Protein AF-A0A2T0USU5-F1 (afdb_monomer)

Sequence (367 aa):
MRTRARWLGRIVALGLLAVGLAATPIGTASAESNGGVRVMPLGDSITEGTATPGGYRIGLWQRLAGGGYTTDFVGSQFNGPGSLGDHDHEGHPGWRIDQIDANIVGWLNTYQPQTVLLHIGTNDILQNYDVAGAPNRLSALIDHITAAAPNAEVFVAQITPLGWAEGDAAVNSFNAAIPGIVQSKVNAGKHVHMVDMHSALTAADLDDGVHPTAAGYDKMAAVWYAALQSVPGSIGSADGTEIVGAQSGRCLEVAGAGTANGSGVQLWDCWGGANQQWTYTAGKQLKVYGNKCLDASGQGTSNGTAVVIWDCNGQANQQWNVNANGTITGVQSGLCLDASGWGTGNGTKVQLWACGSGQANQQWTRR

Organism: NCBI:txid1076443

Structure (mmCIF, N/CA/C/O backbone):
data_AF-A0A2T0USU5-F1
#
_entry.id   AF-A0A2T0USU5-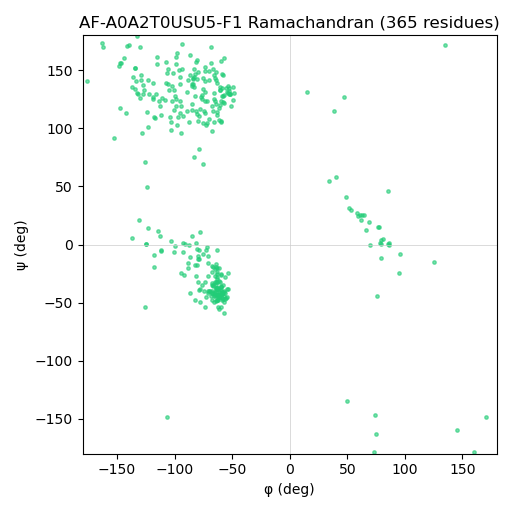F1
#
loop_
_atom_site.group_PDB
_atom_site.id
_atom_site.type_symbol
_atom_site.label_atom_id
_atom_site.label_alt_id
_atom_site.label_comp_id
_atom_site.label_asym_id
_atom_site.label_entity_id
_atom_site.label_seq_id
_atom_site.pdbx_PDB_ins_code
_atom_site.Cartn_x
_atom_site.Cartn_y
_atom_site.Cartn_z
_atom_site.occupancy
_atom_site.B_iso_or_equiv
_atom_site.auth_seq_id
_atom_site.auth_comp_id
_atom_site.auth_asym_id
_atom_site.auth_atom_id
_atom_site.pdbx_PDB_model_num
ATOM 1 N N . MET A 1 1 ? 93.736 -17.519 -2.485 1.00 35.59 1 MET A N 1
ATOM 2 C CA . MET A 1 1 ? 92.756 -16.751 -3.293 1.00 35.59 1 MET A CA 1
ATOM 3 C C . MET A 1 1 ? 91.535 -17.648 -3.506 1.00 35.59 1 MET A C 1
ATOM 5 O O . MET A 1 1 ? 91.736 -18.761 -3.955 1.00 35.59 1 MET A O 1
ATOM 9 N N . ARG A 1 2 ? 90.395 -17.376 -2.837 1.00 36.94 2 ARG A N 1
ATOM 10 C CA . ARG A 1 2 ? 89.088 -16.955 -3.432 1.00 36.94 2 ARG A CA 1
ATOM 11 C C . ARG A 1 2 ? 88.664 -17.826 -4.645 1.00 36.94 2 ARG A C 1
ATOM 13 O O . ARG A 1 2 ? 89.447 -17.916 -5.569 1.00 36.94 2 ARG A O 1
ATOM 20 N N . THR A 1 3 ? 87.486 -18.450 -4.791 1.00 37.62 3 THR A N 1
ATOM 21 C CA . THR A 1 3 ? 86.157 -18.350 -4.148 1.00 37.62 3 THR A CA 1
ATOM 22 C C . THR A 1 3 ? 85.219 -19.446 -4.713 1.00 37.62 3 THR A C 1
ATOM 24 O O . THR A 1 3 ? 85.224 -19.683 -5.912 1.00 37.62 3 THR A O 1
ATOM 27 N N . ARG A 1 4 ? 84.398 -20.039 -3.831 1.00 38.84 4 ARG A N 1
ATOM 28 C CA . ARG A 1 4 ? 82.958 -20.414 -3.914 1.00 38.84 4 ARG A CA 1
ATOM 29 C C . ARG A 1 4 ? 82.311 -20.985 -5.206 1.00 38.84 4 ARG A C 1
ATOM 31 O O . ARG A 1 4 ? 82.070 -20.275 -6.172 1.00 38.84 4 ARG A O 1
ATOM 38 N N . ALA A 1 5 ? 81.887 -22.249 -5.059 1.00 42.75 5 ALA A N 1
ATOM 39 C CA . ALA A 1 5 ? 80.633 -22.933 -5.435 1.00 42.75 5 ALA A CA 1
ATOM 40 C C . ALA A 1 5 ? 79.637 -22.293 -6.432 1.00 42.75 5 ALA A C 1
ATOM 42 O O . ALA A 1 5 ? 79.125 -21.196 -6.213 1.00 42.75 5 ALA A O 1
ATOM 43 N N . ARG A 1 6 ? 79.208 -23.099 -7.419 1.00 41.56 6 ARG A N 1
ATOM 44 C CA . ARG A 1 6 ? 77.955 -22.936 -8.174 1.00 41.56 6 ARG A CA 1
ATOM 45 C C . ARG A 1 6 ? 77.153 -24.240 -8.154 1.00 41.56 6 ARG A C 1
ATOM 47 O O . ARG A 1 6 ? 77.692 -25.312 -8.406 1.00 41.56 6 ARG A O 1
ATOM 54 N N . TRP A 1 7 ? 75.882 -24.103 -7.790 1.00 35.19 7 TRP A N 1
ATOM 55 C CA . TRP A 1 7 ? 74.885 -25.153 -7.605 1.00 35.19 7 TRP A CA 1
ATOM 56 C C . TRP A 1 7 ? 74.354 -25.704 -8.938 1.00 35.19 7 TRP A C 1
ATOM 58 O O . TRP A 1 7 ? 74.142 -24.950 -9.886 1.00 35.19 7 TRP A O 1
ATOM 68 N N . LEU A 1 8 ? 74.107 -27.016 -8.967 1.00 40.12 8 LEU A N 1
ATOM 69 C CA . LEU A 1 8 ? 73.429 -27.759 -10.033 1.00 40.12 8 LEU A CA 1
ATOM 70 C C . LEU A 1 8 ? 71.909 -27.526 -9.973 1.00 40.12 8 LEU A C 1
ATOM 72 O O . LEU A 1 8 ? 71.292 -27.719 -8.926 1.00 40.12 8 LEU A O 1
ATOM 76 N N . GLY A 1 9 ? 71.312 -27.143 -11.104 1.00 34.12 9 GLY A N 1
ATOM 77 C CA . GLY A 1 9 ? 69.863 -27.033 -11.277 1.00 34.12 9 GLY A CA 1
ATOM 78 C C . GLY A 1 9 ? 69.198 -28.406 -11.415 1.00 34.12 9 GLY A C 1
ATOM 79 O O . GLY A 1 9 ? 69.667 -29.256 -12.170 1.00 34.12 9 GLY A O 1
ATOM 80 N N . ARG A 1 10 ? 68.098 -28.619 -10.686 1.00 40.97 10 ARG A N 1
ATOM 81 C CA . ARG A 1 10 ? 67.200 -29.772 -10.843 1.00 40.97 10 ARG A CA 1
ATOM 82 C C . ARG A 1 10 ? 65.988 -29.363 -11.679 1.00 40.97 10 ARG A C 1
ATOM 84 O O . ARG A 1 10 ? 65.290 -28.418 -11.329 1.00 40.97 10 ARG A O 1
ATOM 91 N N . ILE A 1 11 ? 65.750 -30.104 -12.756 1.00 40.34 11 ILE A N 1
ATOM 92 C CA . ILE A 1 11 ? 64.517 -30.095 -13.548 1.00 40.34 11 ILE A CA 1
ATOM 93 C C . ILE A 1 11 ? 63.461 -30.884 -12.761 1.00 40.34 11 ILE A C 1
ATOM 95 O O . ILE A 1 11 ? 63.707 -32.034 -12.400 1.00 40.34 11 ILE A O 1
ATOM 99 N N . VAL A 1 12 ? 62.303 -30.278 -12.491 1.00 42.84 12 VAL A N 1
ATOM 100 C CA . VAL A 1 12 ? 61.118 -30.959 -11.945 1.00 42.84 12 VAL A CA 1
ATOM 101 C C . VAL A 1 12 ? 60.040 -30.946 -13.023 1.00 42.84 12 VAL A C 1
ATOM 103 O O . VAL A 1 12 ? 59.624 -29.883 -13.478 1.00 42.84 12 VAL A O 1
ATOM 106 N N . ALA A 1 13 ? 59.618 -32.136 -13.446 1.00 36.88 13 ALA A N 1
ATOM 107 C CA . ALA A 1 13 ? 58.479 -32.336 -14.328 1.00 36.88 13 ALA A CA 1
ATOM 108 C C . ALA A 1 13 ? 57.174 -32.091 -13.549 1.00 36.88 13 ALA A C 1
ATOM 110 O O . ALA A 1 13 ? 56.940 -32.737 -12.528 1.00 36.88 13 ALA A O 1
ATOM 111 N N . LEU A 1 14 ? 56.326 -31.172 -14.024 1.00 38.75 14 LEU A N 1
ATOM 112 C CA . LEU A 1 14 ? 54.947 -31.039 -13.552 1.00 38.75 14 LEU A CA 1
ATOM 113 C C . LEU A 1 14 ? 54.076 -32.094 -14.249 1.00 38.75 14 LEU A C 1
ATOM 115 O O . LEU A 1 14 ? 53.845 -32.018 -15.454 1.00 38.75 14 LEU A O 1
ATOM 119 N N . GLY A 1 15 ? 53.589 -33.068 -13.482 1.00 37.72 15 GLY A N 1
ATOM 120 C CA . GLY A 1 15 ? 52.485 -33.932 -13.890 1.00 37.72 15 GLY A CA 1
ATOM 121 C C . GLY A 1 15 ? 51.155 -33.188 -13.756 1.00 37.72 15 GLY A C 1
ATOM 122 O O . GLY A 1 15 ? 50.853 -32.641 -12.697 1.00 37.72 15 GLY A O 1
ATOM 123 N N . LEU A 1 16 ? 50.373 -33.163 -14.836 1.00 40.34 16 LEU A N 1
ATOM 124 C CA . LEU A 1 16 ? 48.997 -32.667 -14.877 1.00 40.34 16 LEU A CA 1
ATOM 125 C C . LEU A 1 16 ? 48.093 -33.517 -13.968 1.00 40.34 16 LEU A C 1
ATOM 127 O O . LEU A 1 16 ? 47.845 -34.683 -14.268 1.00 40.34 16 LEU A O 1
ATOM 131 N N . LEU A 1 17 ? 47.563 -32.925 -12.893 1.00 39.91 17 LEU A N 1
ATOM 132 C CA . LEU A 1 17 ? 46.386 -33.448 -12.196 1.00 39.91 17 LEU A CA 1
ATOM 133 C C . LEU A 1 17 ? 45.139 -32.780 -12.789 1.00 39.91 17 LEU A C 1
ATOM 135 O O . LEU A 1 17 ? 44.911 -31.588 -12.592 1.00 39.91 17 LEU A O 1
ATOM 139 N N . ALA A 1 18 ? 44.329 -33.554 -13.509 1.00 44.47 18 ALA A N 1
ATOM 140 C CA . ALA A 1 18 ? 42.977 -33.157 -13.871 1.00 44.47 18 ALA A CA 1
ATOM 141 C C . ALA A 1 18 ? 42.095 -33.235 -12.615 1.00 44.47 18 ALA A C 1
ATOM 143 O O . ALA A 1 18 ? 41.711 -34.319 -12.180 1.00 44.47 18 ALA A O 1
ATOM 144 N N . VAL A 1 19 ? 41.799 -32.084 -12.011 1.00 48.72 19 VAL A N 1
ATOM 145 C CA . VAL A 1 19 ? 40.761 -31.976 -10.983 1.00 48.72 19 VAL A CA 1
ATOM 146 C C . VAL A 1 19 ? 39.424 -31.918 -11.712 1.00 48.72 19 VAL A C 1
ATOM 148 O O . VAL A 1 19 ? 39.095 -30.916 -12.343 1.00 48.72 19 VAL A O 1
ATOM 151 N N . GLY A 1 20 ? 38.665 -33.012 -11.662 1.00 42.84 20 GLY A N 1
ATOM 152 C CA . GLY A 1 20 ? 37.263 -32.992 -12.059 1.00 42.84 20 GLY A CA 1
ATOM 153 C C . GLY A 1 20 ? 36.501 -32.057 -11.126 1.00 42.84 20 GLY A C 1
ATOM 154 O O . GLY A 1 20 ? 36.359 -32.356 -9.941 1.00 42.84 20 GLY A O 1
ATOM 155 N N . LEU A 1 21 ? 36.029 -30.921 -11.646 1.00 44.91 21 LEU A N 1
ATOM 156 C CA . LEU A 1 21 ? 35.027 -30.110 -10.962 1.00 44.91 21 LEU A CA 1
ATOM 157 C C . LEU A 1 21 ? 33.725 -30.911 -10.933 1.00 44.91 21 LEU A C 1
ATOM 159 O O . LEU A 1 21 ? 32.971 -30.937 -11.904 1.00 44.91 21 LEU A O 1
ATOM 163 N N . ALA A 1 22 ? 33.463 -31.577 -9.812 1.00 49.22 22 ALA A N 1
ATOM 164 C CA . ALA A 1 22 ? 32.104 -31.951 -9.471 1.00 49.22 22 ALA A CA 1
ATOM 165 C C . ALA A 1 22 ? 31.341 -30.646 -9.216 1.00 49.22 22 ALA A C 1
ATOM 167 O O . ALA A 1 22 ? 31.568 -29.978 -8.208 1.00 49.22 22 ALA A O 1
ATOM 168 N N . ALA A 1 23 ? 30.482 -30.257 -10.159 1.00 50.22 23 ALA A N 1
ATOM 169 C CA . ALA A 1 23 ? 29.500 -29.214 -9.926 1.00 50.22 23 ALA A CA 1
ATOM 170 C C . ALA A 1 23 ? 28.586 -29.697 -8.795 1.00 50.22 23 ALA A C 1
ATOM 172 O O . ALA A 1 23 ? 27.789 -30.618 -8.973 1.00 50.22 23 ALA A O 1
ATOM 173 N N . THR A 1 24 ? 28.742 -29.114 -7.609 1.00 43.31 24 THR A N 1
ATOM 174 C CA . THR A 1 24 ? 27.733 -29.223 -6.561 1.00 43.31 24 THR A CA 1
ATOM 175 C C . THR A 1 24 ? 26.434 -28.665 -7.135 1.00 43.31 24 THR A C 1
ATOM 177 O O . THR A 1 24 ? 26.469 -27.548 -7.662 1.00 43.31 24 THR A O 1
ATOM 180 N N . PRO A 1 25 ? 25.305 -29.392 -7.080 1.00 44.69 25 PRO A N 1
ATOM 181 C CA . PRO A 1 25 ? 24.038 -28.800 -7.467 1.00 44.69 25 PRO A CA 1
ATOM 182 C C . PRO A 1 25 ? 23.835 -27.575 -6.576 1.00 44.69 25 PRO A C 1
ATOM 184 O O . PRO A 1 25 ? 23.912 -27.681 -5.351 1.00 44.69 25 PRO A O 1
ATOM 187 N N . ILE A 1 26 ? 23.660 -26.407 -7.197 1.00 44.81 26 ILE A N 1
ATOM 188 C CA . ILE A 1 26 ? 23.179 -25.217 -6.502 1.00 44.81 26 ILE A CA 1
ATOM 189 C C . ILE A 1 26 ? 21.816 -25.638 -5.962 1.00 44.81 26 ILE A C 1
ATOM 191 O O . ILE A 1 26 ? 20.884 -25.856 -6.737 1.00 44.81 26 ILE A O 1
ATOM 195 N N . GLY A 1 27 ? 21.738 -25.881 -4.654 1.00 36.44 27 GLY A N 1
ATOM 196 C CA . GLY A 1 27 ? 20.459 -26.100 -4.001 1.00 36.44 27 GLY A CA 1
ATOM 197 C C . GLY A 1 27 ? 19.575 -24.907 -4.334 1.00 36.44 27 GLY A C 1
ATOM 198 O O . GLY A 1 27 ? 20.029 -23.768 -4.238 1.00 36.44 27 GLY A O 1
ATOM 199 N N . THR A 1 28 ? 18.349 -25.167 -4.778 1.00 43.78 28 THR A N 1
ATOM 200 C CA . THR A 1 28 ? 17.320 -24.134 -4.873 1.00 43.78 28 THR A CA 1
ATOM 201 C C . THR A 1 28 ? 17.274 -23.436 -3.522 1.00 43.78 28 THR A C 1
ATOM 203 O O . THR A 1 28 ? 17.071 -24.118 -2.512 1.00 43.78 28 THR A O 1
ATOM 206 N N . ALA A 1 29 ? 17.539 -22.126 -3.491 1.00 41.53 29 ALA A N 1
ATOM 207 C CA . ALA A 1 29 ? 17.336 -21.339 -2.286 1.00 41.53 29 ALA A CA 1
ATOM 208 C C . ALA A 1 29 ? 15.928 -21.668 -1.776 1.00 41.53 29 ALA A C 1
ATOM 210 O O . ALA A 1 29 ? 14.963 -21.659 -2.544 1.00 41.53 29 ALA A O 1
ATOM 211 N N . SER A 1 30 ? 15.834 -22.112 -0.524 1.00 48.09 30 SER A N 1
ATOM 212 C CA . SER A 1 30 ? 14.528 -22.231 0.105 1.00 48.09 30 SER A CA 1
ATOM 213 C C . SER A 1 30 ? 14.014 -20.811 0.223 1.00 48.09 30 SER A C 1
ATOM 215 O O . SER A 1 30 ? 14.729 -19.993 0.799 1.00 48.09 30 SER A O 1
ATOM 217 N N . ALA A 1 31 ? 12.821 -20.548 -0.312 1.00 56.66 31 ALA A N 1
ATOM 218 C CA . ALA A 1 31 ? 12.146 -19.285 -0.067 1.00 56.66 31 ALA A CA 1
ATOM 219 C C . ALA A 1 31 ? 12.148 -19.024 1.443 1.00 56.66 31 ALA A C 1
ATOM 221 O O . ALA A 1 31 ? 11.912 -19.959 2.232 1.00 56.66 31 ALA A O 1
ATOM 222 N N . GLU A 1 32 ? 12.459 -17.798 1.841 1.00 72.38 32 GLU A N 1
ATOM 223 C CA . GLU A 1 32 ? 12.362 -17.376 3.232 1.00 72.38 32 GLU A CA 1
ATOM 224 C C . GLU A 1 32 ? 10.881 -17.174 3.550 1.00 72.38 32 GLU A C 1
ATOM 226 O O . GLU A 1 32 ? 10.420 -16.065 3.747 1.00 72.38 32 GLU A O 1
ATOM 231 N N . SER A 1 33 ? 10.113 -18.271 3.599 1.00 76.62 33 SER A N 1
ATOM 232 C CA . SER A 1 33 ? 8.683 -18.195 3.888 1.00 76.62 33 SER A CA 1
ATOM 233 C C . SER A 1 33 ? 8.461 -17.572 5.259 1.00 76.62 33 SER A C 1
ATOM 235 O O . SER A 1 33 ? 8.594 -18.248 6.284 1.00 76.62 33 SER A O 1
ATOM 237 N N . ASN A 1 34 ? 8.010 -16.326 5.274 1.00 75.31 34 ASN A N 1
ATOM 238 C CA . ASN A 1 34 ? 7.712 -15.593 6.501 1.00 75.31 34 ASN A CA 1
ATOM 239 C C . ASN A 1 34 ? 6.251 -15.743 6.961 1.00 75.31 34 ASN A C 1
ATOM 241 O O . ASN A 1 34 ? 5.861 -15.236 8.015 1.00 75.31 34 ASN A O 1
ATOM 245 N N . GLY A 1 35 ? 5.454 -16.516 6.215 1.00 82.25 35 GLY A N 1
ATOM 246 C CA . GLY A 1 35 ? 4.026 -16.691 6.460 1.00 82.25 35 GLY A CA 1
ATOM 247 C C . GLY A 1 35 ? 3.214 -15.450 6.077 1.00 82.25 35 GLY A C 1
ATOM 248 O O . GLY A 1 35 ? 3.737 -14.457 5.587 1.00 82.25 35 GLY A O 1
ATOM 249 N N . GLY A 1 36 ? 1.900 -15.503 6.293 1.00 88.69 36 GLY A N 1
ATOM 250 C CA . GLY A 1 36 ? 1.015 -14.392 5.940 1.00 88.69 36 GLY A CA 1
ATOM 251 C C . GLY A 1 36 ? 0.762 -14.270 4.435 1.00 88.69 36 GLY A C 1
ATOM 252 O O . GLY A 1 36 ? 0.645 -15.281 3.741 1.00 88.69 36 GLY A O 1
ATOM 253 N N . VAL A 1 37 ? 0.587 -13.038 3.946 1.00 94.06 37 VAL A N 1
ATOM 254 C CA . VAL A 1 37 ? 0.221 -12.785 2.542 1.00 94.06 37 VAL A CA 1
ATOM 255 C C . VAL A 1 37 ? 1.446 -12.816 1.636 1.00 94.06 37 VAL A C 1
ATOM 257 O O . VAL A 1 37 ? 2.416 -12.099 1.871 1.00 94.06 37 VAL A O 1
ATOM 260 N N . ARG A 1 38 ? 1.367 -13.624 0.575 1.00 97.06 38 ARG A N 1
ATOM 261 C CA . ARG A 1 38 ? 2.404 -13.808 -0.441 1.00 97.06 38 ARG A CA 1
ATOM 262 C C . ARG A 1 38 ? 2.393 -12.645 -1.423 1.00 97.06 38 ARG A C 1
ATOM 264 O O . ARG A 1 38 ? 1.461 -12.507 -2.223 1.00 97.06 38 ARG A O 1
ATOM 271 N N . VAL A 1 39 ? 3.427 -11.822 -1.368 1.00 98.50 39 VAL A N 1
ATOM 272 C CA . VAL A 1 39 ? 3.602 -10.621 -2.182 1.00 98.50 39 VAL A CA 1
ATOM 273 C C . VAL A 1 39 ? 4.754 -10.870 -3.155 1.00 98.50 39 VAL A C 1
ATOM 275 O O . VAL A 1 39 ? 5.842 -11.225 -2.733 1.00 98.50 39 VAL A O 1
ATOM 278 N N . MET A 1 40 ? 4.545 -10.681 -4.456 1.00 98.75 40 MET A N 1
ATOM 279 C CA . MET A 1 40 ? 5.588 -10.810 -5.480 1.00 98.75 40 MET A CA 1
ATOM 280 C C . MET A 1 40 ? 6.060 -9.422 -5.931 1.00 98.75 40 MET A C 1
ATOM 282 O O . MET A 1 40 ? 5.344 -8.759 -6.688 1.00 98.75 40 MET A O 1
ATOM 286 N N . PRO A 1 41 ? 7.252 -8.962 -5.511 1.00 98.88 41 PRO A N 1
ATOM 287 C CA . PRO A 1 41 ? 7.915 -7.816 -6.119 1.00 98.88 41 PRO A CA 1
ATOM 288 C C . PRO A 1 41 ? 8.392 -8.199 -7.526 1.00 98.88 41 PRO A C 1
ATOM 290 O O . PRO A 1 41 ? 9.329 -8.981 -7.665 1.00 98.88 41 PRO A O 1
ATOM 293 N N . LEU A 1 42 ? 7.747 -7.672 -8.565 1.00 98.94 42 LEU A N 1
ATOM 294 C CA . LEU A 1 42 ? 7.958 -8.055 -9.961 1.00 98.94 42 LEU A CA 1
ATOM 295 C C . LEU A 1 42 ? 8.447 -6.865 -10.788 1.00 98.94 42 LEU A C 1
ATOM 297 O O . LEU A 1 42 ? 7.778 -5.834 -10.885 1.00 98.94 42 LEU A O 1
ATOM 301 N N . GLY A 1 43 ? 9.582 -7.026 -11.464 1.00 98.81 43 GLY A N 1
ATOM 302 C CA . GLY A 1 43 ? 10.091 -5.956 -12.312 1.00 98.81 43 GLY A CA 1
ATOM 303 C C . GLY A 1 43 ? 11.499 -6.182 -12.831 1.00 98.81 43 GLY A C 1
ATOM 304 O O . GLY A 1 43 ? 11.922 -7.308 -13.079 1.00 98.81 43 GLY A O 1
ATOM 305 N N . ASP A 1 44 ? 12.221 -5.081 -13.006 1.00 98.75 44 ASP A N 1
ATOM 306 C CA . ASP A 1 44 ? 13.579 -5.056 -13.543 1.00 98.75 44 ASP A CA 1
ATOM 307 C C . ASP A 1 44 ? 14.649 -4.769 -12.464 1.00 98.75 44 ASP A C 1
ATOM 309 O O . ASP A 1 44 ? 14.495 -5.149 -11.298 1.00 98.75 44 ASP A O 1
ATOM 313 N N . SER A 1 45 ? 15.748 -4.108 -12.846 1.00 98.62 45 SER A N 1
ATOM 314 C CA . SER A 1 45 ? 16.860 -3.730 -11.964 1.00 98.62 45 SER A CA 1
ATOM 315 C C . SER A 1 45 ? 16.436 -2.826 -10.811 1.00 98.62 45 SER A C 1
ATOM 317 O O . SER A 1 45 ? 17.080 -2.836 -9.764 1.00 98.62 45 SER A O 1
ATOM 319 N N . ILE A 1 46 ? 15.348 -2.069 -10.959 1.00 98.81 46 ILE A N 1
ATOM 320 C CA . ILE A 1 46 ? 14.829 -1.205 -9.892 1.00 98.81 46 ILE A CA 1
ATOM 321 C C . ILE A 1 46 ? 14.148 -2.052 -8.802 1.00 98.81 46 ILE A C 1
ATOM 323 O O . ILE A 1 46 ? 14.226 -1.730 -7.618 1.00 98.81 46 ILE A O 1
ATOM 327 N N . THR A 1 47 ? 13.531 -3.178 -9.173 1.00 98.81 47 THR A N 1
ATOM 328 C CA . THR A 1 47 ? 12.943 -4.129 -8.209 1.00 98.81 47 THR A CA 1
ATOM 329 C C . THR A 1 47 ? 14.008 -5.013 -7.560 1.00 98.81 47 THR A C 1
ATOM 331 O O . THR A 1 47 ? 13.966 -5.276 -6.354 1.00 98.81 47 THR A O 1
ATOM 334 N N . GLU A 1 48 ? 14.999 -5.445 -8.344 1.00 98.56 48 GLU A N 1
ATOM 335 C CA . GLU A 1 48 ? 16.180 -6.150 -7.830 1.00 98.56 48 GLU A CA 1
ATOM 336 C C . GLU A 1 48 ? 17.014 -5.256 -6.898 1.00 98.56 48 GLU A C 1
ATOM 338 O O . GLU A 1 48 ? 17.518 -5.727 -5.879 1.00 98.56 48 GLU A O 1
ATOM 343 N N . GLY A 1 49 ? 17.063 -3.952 -7.166 1.00 97.62 49 GLY A N 1
ATOM 344 C CA . GLY A 1 49 ? 17.793 -2.984 -6.359 1.00 97.62 49 GLY A CA 1
ATOM 345 C C . GLY A 1 49 ? 19.266 -2.883 -6.747 1.00 97.62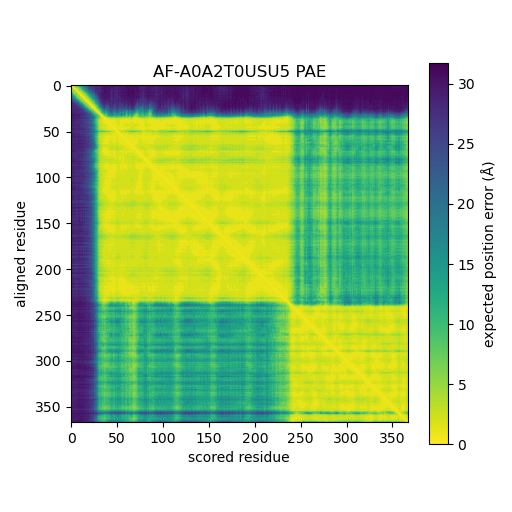 49 GLY A C 1
ATOM 346 O O . GLY A 1 49 ? 20.119 -2.845 -5.872 1.00 97.62 49 GLY A O 1
ATOM 347 N N . THR A 1 50 ? 19.602 -2.806 -8.036 1.00 91.81 50 THR A N 1
ATOM 348 C CA . THR A 1 50 ? 21.001 -2.898 -8.511 1.00 91.81 50 THR A CA 1
ATOM 349 C C . THR A 1 50 ? 21.959 -1.898 -7.840 1.00 91.81 50 THR A C 1
ATOM 351 O O . THR A 1 50 ? 23.087 -2.253 -7.504 1.00 91.81 50 THR A O 1
ATOM 354 N N . ALA A 1 51 ? 21.516 -0.663 -7.582 1.00 86.69 51 ALA A N 1
ATOM 355 C CA . ALA A 1 51 ? 22.319 0.355 -6.886 1.00 86.69 51 ALA A CA 1
ATOM 356 C C . ALA A 1 51 ? 22.329 0.205 -5.348 1.00 86.69 51 ALA A C 1
ATOM 358 O O . ALA A 1 51 ? 23.154 0.789 -4.650 1.00 86.69 51 ALA A O 1
ATOM 359 N N . THR A 1 52 ? 21.388 -0.543 -4.778 1.00 93.69 52 THR A N 1
ATOM 360 C CA . THR A 1 52 ? 21.245 -0.775 -3.335 1.00 93.69 52 THR A CA 1
ATOM 361 C C . THR A 1 52 ? 20.567 -2.133 -3.176 1.00 93.69 52 THR A C 1
ATOM 363 O O . THR A 1 52 ? 19.339 -2.159 -3.236 1.00 93.69 52 THR A O 1
ATOM 366 N N . PRO A 1 53 ? 21.312 -3.252 -3.043 1.00 95.12 53 PRO A N 1
ATOM 367 C CA . PRO A 1 53 ? 20.731 -4.598 -3.055 1.00 95.12 53 PRO A CA 1
ATOM 368 C C . PRO A 1 53 ? 19.526 -4.693 -2.121 1.00 95.12 53 PRO A C 1
ATOM 370 O O . PRO A 1 53 ? 19.620 -4.254 -0.980 1.00 95.12 53 PRO A O 1
ATOM 373 N N . GLY A 1 54 ? 18.393 -5.217 -2.590 1.00 95.69 54 GLY A N 1
ATOM 374 C CA . GLY A 1 54 ? 17.115 -5.178 -1.862 1.00 95.69 54 GLY A CA 1
ATOM 375 C C . GLY A 1 54 ? 16.205 -3.998 -2.244 1.00 95.69 54 GLY A C 1
ATOM 376 O O . GLY A 1 54 ? 14.989 -4.091 -2.114 1.00 95.69 54 GLY A O 1
ATOM 377 N N . GLY A 1 55 ? 16.757 -2.897 -2.754 1.00 98.19 55 GLY A N 1
ATOM 378 C CA . GLY A 1 55 ? 16.026 -1.745 -3.287 1.00 98.19 55 GLY A CA 1
ATOM 379 C C . GLY A 1 55 ? 14.939 -1.225 -2.343 1.00 98.19 55 GLY A C 1
ATOM 380 O O . GLY A 1 55 ? 15.133 -1.108 -1.130 1.00 98.19 55 GLY A O 1
ATOM 381 N N . TYR A 1 56 ? 13.753 -0.951 -2.895 1.00 98.75 56 TYR A N 1
ATOM 382 C CA . TYR A 1 56 ? 12.597 -0.513 -2.106 1.00 98.75 56 TYR A CA 1
ATOM 383 C C . TYR A 1 56 ? 12.058 -1.602 -1.165 1.00 98.75 56 TYR A C 1
ATOM 385 O O . TYR A 1 56 ? 11.335 -1.279 -0.219 1.00 98.75 56 TYR A O 1
ATOM 393 N N . ARG A 1 57 ? 12.387 -2.886 -1.383 1.00 98.62 57 ARG A N 1
ATOM 394 C CA . ARG A 1 57 ? 11.883 -3.984 -0.540 1.00 98.62 57 ARG A CA 1
ATOM 395 C C . ARG A 1 57 ? 12.368 -3.845 0.897 1.00 98.62 57 ARG A C 1
ATOM 397 O O . ARG A 1 57 ? 11.614 -4.177 1.802 1.00 98.62 57 ARG A O 1
ATOM 404 N N . ILE A 1 58 ? 13.549 -3.254 1.121 1.00 97.94 58 ILE A N 1
ATOM 405 C CA . ILE A 1 58 ? 14.072 -2.956 2.466 1.00 97.94 58 ILE A CA 1
ATOM 406 C C . ILE A 1 58 ? 13.087 -2.077 3.247 1.00 97.94 58 ILE A C 1
ATOM 408 O O . ILE A 1 58 ? 12.616 -2.461 4.317 1.00 97.94 58 ILE A O 1
ATOM 412 N N . GLY A 1 59 ? 12.768 -0.897 2.706 1.00 95.94 59 GLY A N 1
ATOM 413 C CA . GLY A 1 59 ? 11.859 0.042 3.360 1.00 95.94 59 GLY A CA 1
ATOM 414 C C . GLY A 1 59 ? 10.434 -0.505 3.433 1.00 95.94 59 GLY A C 1
ATOM 415 O O . GLY A 1 59 ? 9.737 -0.283 4.422 1.00 95.94 59 GLY A O 1
ATOM 416 N N . LEU A 1 60 ? 9.999 -1.256 2.415 1.00 98.25 60 LEU A N 1
ATOM 417 C CA . LEU A 1 60 ? 8.653 -1.817 2.369 1.00 98.25 60 LEU A CA 1
ATOM 418 C C . LEU A 1 60 ? 8.472 -2.876 3.458 1.00 98.25 60 LEU A C 1
ATOM 420 O O . LEU A 1 60 ? 7.513 -2.798 4.220 1.00 98.25 60 LEU A O 1
ATOM 424 N N . TRP A 1 61 ? 9.424 -3.801 3.590 1.00 95.94 61 TRP A N 1
ATOM 425 C CA . TRP A 1 61 ? 9.436 -4.820 4.638 1.00 95.94 61 TRP A CA 1
ATOM 426 C C . TRP A 1 61 ? 9.365 -4.200 6.034 1.00 95.94 61 TRP A C 1
ATOM 428 O O . TRP A 1 61 ? 8.542 -4.587 6.860 1.00 95.94 61 TRP A O 1
ATOM 438 N N . GLN A 1 62 ? 10.182 -3.175 6.288 1.00 91.50 62 GLN A N 1
ATOM 439 C CA . GLN A 1 62 ? 10.192 -2.472 7.572 1.00 91.50 62 GLN A CA 1
ATOM 440 C C . GLN A 1 62 ? 8.855 -1.783 7.872 1.00 91.50 62 GLN A C 1
ATOM 442 O O . GLN A 1 62 ? 8.417 -1.775 9.023 1.00 91.50 62 GLN A O 1
ATOM 447 N N . ARG A 1 63 ? 8.188 -1.224 6.856 1.00 92.12 63 ARG A N 1
ATOM 448 C CA . ARG A 1 63 ? 6.860 -0.606 6.999 1.00 92.12 63 ARG A CA 1
ATOM 449 C C . ARG A 1 63 ? 5.765 -1.643 7.224 1.00 92.12 63 ARG A C 1
ATOM 451 O O . ARG A 1 63 ? 4.912 -1.409 8.072 1.00 92.12 63 ARG A O 1
ATOM 458 N N . LEU A 1 64 ? 5.816 -2.781 6.532 1.00 91.50 64 LEU A N 1
ATOM 459 C CA . LEU A 1 64 ? 4.892 -3.900 6.733 1.00 91.50 64 LEU A CA 1
ATOM 460 C C . LEU A 1 64 ? 5.021 -4.459 8.153 1.00 91.50 64 LEU A C 1
ATOM 462 O O . LEU A 1 64 ? 4.047 -4.443 8.902 1.00 91.50 64 LEU A O 1
ATOM 466 N N . ALA A 1 65 ? 6.237 -4.818 8.569 1.00 88.25 65 ALA A N 1
ATOM 467 C CA . ALA A 1 65 ? 6.506 -5.312 9.917 1.00 88.25 65 ALA A CA 1
ATOM 468 C C . ALA A 1 65 ? 6.161 -4.269 10.995 1.00 88.25 65 ALA A C 1
ATOM 470 O O . ALA A 1 65 ? 5.514 -4.581 11.992 1.00 88.25 65 ALA A O 1
ATOM 471 N N . GLY A 1 66 ? 6.534 -3.001 10.789 1.00 81.19 66 GLY A N 1
ATOM 472 C CA . GLY A 1 66 ? 6.184 -1.902 11.694 1.00 81.19 66 GLY A CA 1
ATOM 473 C C . GLY A 1 66 ? 4.679 -1.612 11.755 1.00 81.19 66 GLY A C 1
ATOM 474 O O . GLY A 1 66 ? 4.183 -1.132 12.775 1.00 81.19 66 GLY A O 1
ATOM 475 N N . GLY A 1 67 ? 3.952 -1.925 10.681 1.00 77.44 67 GLY A N 1
ATOM 476 C CA . GLY A 1 67 ? 2.496 -1.882 10.596 1.00 77.44 67 GLY A CA 1
ATOM 477 C C . GLY A 1 67 ? 1.797 -3.102 11.195 1.00 77.44 67 GLY A C 1
ATOM 478 O O . GLY A 1 67 ? 0.572 -3.104 11.241 1.00 77.44 67 GLY A O 1
ATOM 479 N N . GLY A 1 68 ? 2.548 -4.106 11.664 1.00 80.44 68 GLY A N 1
ATOM 480 C CA . GLY A 1 68 ? 2.012 -5.360 12.193 1.00 80.44 68 GLY A CA 1
ATOM 481 C C . GLY A 1 68 ? 1.542 -6.333 11.114 1.00 80.44 68 GLY A C 1
ATOM 482 O O . GLY A 1 68 ? 0.792 -7.247 11.418 1.00 80.44 68 GLY A O 1
ATOM 483 N N . TYR A 1 69 ? 1.913 -6.147 9.850 1.00 87.50 69 TYR A N 1
ATOM 484 C CA . TYR A 1 69 ? 1.561 -7.102 8.803 1.00 87.50 69 TYR A CA 1
ATOM 485 C C . TYR A 1 69 ? 2.572 -8.242 8.765 1.00 87.50 69 TYR A C 1
ATOM 487 O O . TYR A 1 69 ? 3.782 -8.018 8.823 1.00 87.50 69 TYR A O 1
ATOM 495 N N . THR A 1 70 ? 2.061 -9.460 8.605 1.00 90.06 70 THR A N 1
ATOM 496 C CA . THR A 1 70 ? 2.875 -10.631 8.275 1.00 90.06 70 THR A CA 1
ATOM 497 C C . THR A 1 70 ? 2.765 -10.885 6.774 1.00 90.06 70 THR A C 1
ATOM 499 O O . THR A 1 70 ? 1.667 -11.106 6.254 1.00 90.06 70 THR A O 1
ATOM 502 N N . THR A 1 71 ? 3.893 -10.833 6.075 1.00 92.06 71 THR A N 1
ATOM 503 C CA . THR A 1 71 ? 3.981 -11.009 4.621 1.00 92.06 71 THR A CA 1
ATOM 504 C C . THR A 1 71 ? 5.120 -11.949 4.257 1.00 92.06 71 THR A C 1
ATOM 506 O O . THR A 1 71 ? 6.124 -11.984 4.960 1.00 92.06 71 THR A O 1
ATOM 509 N N . ASP A 1 72 ? 4.965 -12.635 3.131 1.00 95.31 72 ASP A N 1
ATOM 510 C CA . ASP A 1 72 ? 5.923 -13.550 2.507 1.00 95.31 72 ASP A CA 1
ATOM 511 C C . ASP A 1 72 ? 6.296 -12.953 1.144 1.00 95.31 72 ASP A C 1
ATOM 513 O O . ASP A 1 72 ? 5.432 -12.879 0.265 1.00 95.31 72 ASP A O 1
ATOM 517 N N . PHE A 1 73 ? 7.518 -12.444 0.960 1.00 97.88 73 PHE A N 1
ATOM 518 C CA . PHE A 1 73 ? 7.953 -12.074 -0.385 1.00 97.88 73 PHE A CA 1
ATOM 519 C C . PHE A 1 73 ? 8.239 -13.340 -1.185 1.00 97.88 73 PHE A C 1
ATOM 521 O O . PHE A 1 73 ? 8.721 -14.336 -0.669 1.00 97.88 73 PHE A O 1
ATOM 528 N N . VAL A 1 74 ? 7.865 -13.341 -2.464 1.00 97.75 74 VAL A N 1
ATOM 529 C CA . VAL A 1 74 ? 7.996 -14.536 -3.300 1.00 97.75 74 VAL A CA 1
ATOM 530 C C . VAL A 1 74 ? 8.554 -14.213 -4.673 1.00 97.75 74 VAL A C 1
ATOM 532 O O . VAL A 1 74 ? 8.223 -13.193 -5.283 1.00 97.75 74 VAL A O 1
ATOM 535 N N . GLY A 1 75 ? 9.358 -15.137 -5.183 1.00 97.50 75 GLY A N 1
ATOM 536 C CA . GLY A 1 75 ? 9.902 -15.112 -6.530 1.00 97.50 75 GLY A CA 1
ATOM 537 C C . GLY A 1 75 ? 11.132 -16.004 -6.650 1.00 97.50 75 GLY A C 1
ATOM 538 O O . GLY A 1 75 ? 11.509 -16.706 -5.712 1.00 97.50 75 GLY A O 1
ATOM 539 N N . SER A 1 76 ? 11.723 -16.029 -7.838 1.00 97.19 76 SER A N 1
ATOM 540 C CA . SER A 1 76 ? 12.878 -16.869 -8.158 1.00 97.19 76 SER A CA 1
ATOM 541 C C . SER A 1 76 ? 14.230 -16.232 -7.848 1.00 97.19 76 SER A C 1
ATOM 543 O O . SER A 1 76 ? 15.241 -16.937 -7.803 1.00 97.19 76 SER A O 1
ATOM 545 N N . GLN A 1 77 ? 14.255 -14.916 -7.649 1.00 97.62 77 GLN A N 1
ATOM 546 C CA . GLN A 1 77 ? 15.453 -14.135 -7.369 1.00 97.62 77 GLN A CA 1
ATOM 547 C C . GLN A 1 77 ? 15.586 -13.863 -5.870 1.00 97.62 77 GLN A C 1
ATOM 549 O O . GLN A 1 77 ? 14.598 -13.847 -5.141 1.00 97.62 77 GLN A O 1
ATOM 554 N N . PHE A 1 78 ? 16.822 -13.637 -5.423 1.00 95.75 78 PHE A N 1
ATOM 555 C CA . PHE A 1 78 ? 17.162 -13.482 -4.011 1.00 95.75 78 PHE A CA 1
ATOM 556 C C . PHE A 1 78 ? 18.333 -12.508 -3.842 1.00 95.75 78 PHE A C 1
ATOM 558 O O . PHE A 1 78 ? 19.443 -12.788 -4.308 1.00 95.75 78 PHE A O 1
ATOM 565 N N . ASN A 1 79 ? 18.121 -11.383 -3.152 1.00 97.12 79 ASN A N 1
ATOM 566 C CA . ASN A 1 79 ? 19.195 -10.484 -2.711 1.00 97.12 79 ASN A CA 1
ATOM 567 C C . ASN A 1 79 ? 18.729 -9.528 -1.586 1.00 97.12 79 ASN A C 1
ATOM 569 O O . ASN A 1 79 ? 17.536 -9.386 -1.313 1.00 97.12 79 ASN A O 1
ATOM 573 N N . GLY A 1 80 ? 19.682 -8.817 -0.971 1.00 95.75 80 GLY A N 1
ATOM 574 C CA . GLY A 1 80 ? 19.426 -7.745 -0.001 1.00 95.75 80 GLY A CA 1
ATOM 575 C C . GLY A 1 80 ? 20.317 -7.812 1.245 1.00 95.75 80 GLY A C 1
ATOM 576 O O . GLY A 1 80 ? 21.096 -8.754 1.402 1.00 95.75 80 GLY A O 1
ATOM 577 N N . PRO A 1 81 ? 20.278 -6.785 2.113 1.00 94.88 81 PRO A N 1
ATOM 578 C CA . PRO A 1 81 ? 20.971 -6.786 3.396 1.00 94.88 81 PRO A CA 1
ATOM 579 C C . PRO A 1 81 ? 20.168 -7.560 4.443 1.00 94.88 81 PRO A C 1
ATOM 581 O O . PRO A 1 81 ? 18.949 -7.571 4.387 1.00 94.88 81 PRO A O 1
ATOM 584 N N . GLY A 1 82 ? 20.808 -8.034 5.515 1.00 90.62 82 GLY A N 1
ATOM 585 C CA . GLY A 1 82 ? 20.100 -8.735 6.603 1.00 90.62 82 GLY A CA 1
ATOM 586 C C . GLY A 1 82 ? 19.054 -7.907 7.376 1.00 90.62 82 GLY A C 1
ATOM 587 O O . GLY A 1 82 ? 18.383 -8.441 8.250 1.00 90.62 82 GLY A O 1
ATOM 588 N N . SER A 1 83 ? 18.916 -6.604 7.100 1.00 87.88 83 SER A N 1
ATOM 589 C CA . SER A 1 83 ? 17.796 -5.783 7.589 1.00 87.88 83 SER A CA 1
ATOM 590 C C . SER A 1 83 ? 16.503 -5.969 6.784 1.00 87.88 83 SER A C 1
ATOM 592 O O . SER A 1 83 ? 15.459 -5.460 7.192 1.00 87.88 83 SER A O 1
ATOM 594 N N . LEU A 1 84 ? 16.585 -6.620 5.624 1.00 94.25 84 LEU A N 1
ATOM 595 C CA . LEU A 1 84 ? 15.462 -7.137 4.859 1.00 94.25 84 LEU A CA 1
ATOM 596 C C . LEU A 1 84 ? 15.214 -8.564 5.368 1.00 94.25 84 LEU A C 1
ATOM 598 O O . LEU A 1 84 ? 16.098 -9.405 5.279 1.00 94.25 84 LEU A O 1
ATOM 602 N N . GLY A 1 85 ? 14.062 -8.802 5.996 1.00 88.81 85 GLY A N 1
ATOM 603 C CA . GLY A 1 85 ? 13.760 -10.103 6.609 1.00 88.81 85 GLY A CA 1
ATOM 604 C C . GLY A 1 85 ? 13.301 -11.170 5.616 1.00 88.81 85 GLY A C 1
ATOM 605 O O . GLY A 1 85 ? 13.190 -12.328 5.999 1.00 88.81 85 GLY A O 1
ATOM 606 N N . ASP A 1 86 ? 13.039 -10.763 4.376 1.00 94.88 86 ASP A N 1
ATOM 607 C CA . ASP A 1 86 ? 12.653 -11.629 3.272 1.00 94.88 86 ASP A CA 1
ATOM 608 C C . ASP A 1 86 ? 13.303 -11.138 1.983 1.00 94.88 86 ASP A C 1
ATOM 610 O O . ASP A 1 86 ? 13.026 -10.031 1.507 1.00 94.88 86 ASP A O 1
ATOM 614 N N . HIS A 1 87 ? 14.218 -11.930 1.447 1.00 96.62 87 HIS A N 1
ATOM 615 C CA . HIS A 1 87 ? 15.037 -11.520 0.314 1.00 96.62 87 HIS A CA 1
ATOM 616 C C . HIS A 1 87 ? 14.450 -11.927 -1.038 1.00 96.62 87 HIS A C 1
ATOM 618 O O . HIS A 1 87 ? 15.014 -11.521 -2.058 1.00 96.62 87 HIS A O 1
ATOM 624 N N . ASP A 1 88 ? 13.360 -12.695 -1.066 1.00 97.44 88 ASP A N 1
ATOM 625 C CA . ASP A 1 88 ? 12.790 -13.230 -2.298 1.00 97.44 88 ASP A CA 1
ATOM 626 C C . ASP A 1 88 ? 12.155 -12.119 -3.156 1.00 97.44 88 ASP A C 1
ATOM 628 O O . ASP A 1 88 ? 11.566 -11.152 -2.664 1.00 97.44 88 ASP A O 1
ATOM 632 N N . HIS A 1 89 ? 12.311 -12.215 -4.478 1.00 98.44 89 HIS A N 1
ATOM 633 C CA . HIS A 1 89 ? 11.694 -11.303 -5.442 1.00 98.44 89 HIS A CA 1
ATOM 634 C C . HIS A 1 89 ? 11.687 -11.879 -6.866 1.00 98.44 89 HIS A C 1
ATOM 636 O O . HIS A 1 89 ? 12.294 -12.904 -7.159 1.00 98.44 89 HIS A O 1
ATOM 642 N N . GLU A 1 90 ? 11.031 -11.186 -7.793 1.00 98.69 90 GLU A N 1
ATOM 643 C CA . GLU A 1 90 ? 11.007 -11.496 -9.226 1.00 98.69 90 GLU A CA 1
ATOM 644 C C . GLU A 1 90 ? 11.490 -10.275 -10.035 1.00 98.69 90 GLU A C 1
ATOM 646 O O . GLU A 1 90 ? 10.843 -9.784 -10.959 1.00 98.69 90 GLU A O 1
ATOM 651 N N . GLY A 1 91 ? 12.633 -9.724 -9.618 1.00 98.62 91 GLY A N 1
ATOM 652 C CA . GLY A 1 91 ? 13.270 -8.552 -10.228 1.00 98.62 91 GLY A CA 1
ATOM 653 C C . GLY A 1 91 ? 14.440 -8.964 -11.114 1.00 98.62 91 GLY A C 1
ATOM 654 O O . GLY A 1 91 ? 15.364 -9.608 -10.624 1.00 98.62 91 GLY A O 1
ATOM 655 N N . HIS A 1 92 ? 14.421 -8.583 -12.392 1.00 98.69 92 HIS A N 1
ATOM 656 C CA . HIS A 1 92 ? 15.389 -9.048 -13.391 1.00 98.69 92 HIS A CA 1
ATOM 657 C C . HIS A 1 92 ? 16.122 -7.874 -14.064 1.00 98.69 92 HIS A C 1
ATOM 659 O O . HIS A 1 92 ? 15.573 -7.226 -14.961 1.00 98.69 92 HIS A O 1
ATOM 665 N N . PRO A 1 93 ? 17.370 -7.563 -13.664 1.00 98.50 93 PRO A N 1
ATOM 666 C CA . PRO A 1 93 ? 18.121 -6.441 -14.220 1.00 98.50 93 PRO A CA 1
ATOM 667 C C . PRO A 1 93 ? 18.226 -6.459 -15.749 1.00 98.50 93 PRO A C 1
ATOM 669 O O . PRO A 1 93 ? 18.601 -7.462 -16.355 1.00 98.50 93 PRO A O 1
ATOM 672 N N . GLY A 1 94 ? 17.906 -5.326 -16.379 1.00 98.31 94 GLY A N 1
ATOM 673 C CA . GLY A 1 94 ? 17.958 -5.161 -17.835 1.00 98.31 94 GLY A CA 1
ATOM 674 C C . GLY A 1 94 ? 16.784 -5.771 -18.610 1.00 98.31 94 GLY A C 1
ATOM 675 O O . GLY A 1 94 ? 16.781 -5.705 -19.840 1.00 98.31 94 GLY A O 1
ATOM 676 N N . TRP A 1 95 ? 15.795 -6.367 -17.941 1.00 98.81 95 TRP A N 1
ATOM 677 C CA . TRP A 1 95 ? 14.663 -6.988 -18.626 1.00 98.81 95 TRP A CA 1
ATOM 678 C C . TRP A 1 95 ? 13.576 -5.981 -18.982 1.00 98.81 95 TRP A C 1
ATOM 680 O O . TRP A 1 95 ? 13.270 -5.059 -18.225 1.00 98.81 95 TRP A O 1
ATOM 690 N N . ARG A 1 96 ? 12.989 -6.192 -20.157 1.00 98.81 96 ARG A N 1
ATOM 691 C CA . ARG A 1 96 ? 11.839 -5.464 -20.698 1.00 98.81 96 ARG A CA 1
ATOM 692 C C . ARG A 1 96 ? 10.521 -6.168 -20.385 1.00 98.81 96 ARG A C 1
ATOM 694 O O . ARG A 1 96 ? 10.504 -7.318 -19.940 1.00 98.81 96 ARG A O 1
ATOM 701 N N . ILE A 1 97 ? 9.412 -5.505 -20.710 1.00 98.94 97 ILE A N 1
ATOM 702 C CA . ILE A 1 97 ? 8.057 -6.044 -20.537 1.00 98.94 97 ILE A CA 1
ATOM 703 C C . ILE A 1 97 ? 7.882 -7.399 -21.241 1.00 98.94 97 ILE A C 1
ATOM 705 O O . ILE A 1 97 ? 7.359 -8.326 -20.632 1.00 98.94 97 ILE A O 1
ATOM 709 N N . ASP A 1 98 ? 8.337 -7.548 -22.491 1.00 98.81 98 ASP A N 1
ATOM 710 C CA . ASP A 1 98 ? 8.174 -8.791 -23.267 1.00 98.81 98 ASP A CA 1
ATOM 711 C C . ASP A 1 98 ? 8.915 -9.985 -22.650 1.00 98.81 98 ASP A C 1
ATOM 713 O O . ASP A 1 98 ? 8.462 -11.125 -22.736 1.00 98.81 98 ASP A O 1
ATOM 717 N N . GLN A 1 99 ? 10.047 -9.728 -21.998 1.00 98.88 99 GLN A N 1
ATOM 718 C CA . GLN A 1 99 ? 10.858 -10.771 -21.373 1.00 98.88 99 GLN A CA 1
ATOM 719 C C . GLN A 1 99 ? 10.253 -11.231 -20.043 1.00 98.88 99 GLN A C 1
ATOM 721 O O . GLN A 1 99 ? 10.255 -12.428 -19.754 1.00 98.88 99 GLN A O 1
ATOM 726 N N . ILE A 1 100 ? 9.688 -10.303 -19.263 1.00 98.81 100 ILE A N 1
ATOM 727 C CA . ILE A 1 100 ? 8.886 -10.639 -18.080 1.00 98.81 100 ILE A CA 1
ATOM 728 C C . ILE A 1 100 ? 7.638 -11.430 -18.496 1.00 98.81 100 ILE A C 1
ATOM 730 O O . ILE A 1 100 ? 7.376 -12.500 -17.946 1.00 98.81 100 ILE A O 1
ATOM 734 N N . ASP A 1 101 ? 6.913 -10.962 -19.515 1.00 98.88 101 ASP A N 1
ATOM 735 C CA . ASP A 1 101 ? 5.681 -11.594 -20.003 1.00 98.88 101 ASP A CA 1
ATOM 736 C C . ASP A 1 101 ? 5.890 -13.035 -20.488 1.00 98.88 101 ASP A C 1
ATOM 738 O O . ASP A 1 101 ? 5.079 -13.918 -20.214 1.00 98.88 101 ASP A O 1
ATOM 742 N N . ALA A 1 102 ? 7.033 -13.323 -21.113 1.00 98.81 102 ALA A N 1
ATOM 743 C CA . ALA A 1 102 ? 7.370 -14.676 -21.550 1.00 98.81 102 ALA A CA 1
ATOM 744 C C . ALA A 1 102 ? 7.478 -15.705 -20.402 1.00 98.81 102 ALA A C 1
ATOM 746 O O . ALA A 1 102 ? 7.387 -16.907 -20.656 1.00 98.81 102 ALA A O 1
ATOM 747 N N . ASN A 1 103 ? 7.676 -15.261 -19.156 1.00 98.75 103 ASN A N 1
ATOM 748 C CA . ASN A 1 103 ? 7.927 -16.133 -18.003 1.00 98.75 103 ASN A CA 1
ATOM 749 C C . ASN A 1 103 ? 6.846 -16.042 -16.913 1.00 98.75 103 ASN A C 1
ATOM 751 O O . ASN A 1 103 ? 6.709 -16.966 -16.106 1.00 98.75 103 ASN A O 1
ATOM 755 N N . ILE A 1 104 ? 6.052 -14.967 -16.903 1.00 98.69 104 ILE A N 1
ATOM 756 C CA . ILE A 1 104 ? 5.188 -14.605 -15.775 1.00 98.69 104 ILE A CA 1
ATOM 757 C C . ILE A 1 104 ? 4.201 -15.702 -15.370 1.00 98.69 104 ILE A C 1
ATOM 759 O O . ILE A 1 104 ? 4.030 -15.973 -14.186 1.00 98.69 104 ILE A O 1
ATOM 763 N N . VAL A 1 105 ? 3.599 -16.406 -16.331 1.00 98.62 105 VAL A N 1
ATOM 764 C CA . VAL A 1 105 ? 2.642 -17.485 -16.035 1.00 98.62 105 VAL A CA 1
ATOM 765 C C . VAL A 1 105 ? 3.316 -18.630 -15.270 1.00 98.62 105 VAL A C 1
ATOM 767 O O . VAL A 1 105 ? 2.724 -19.198 -14.353 1.00 98.62 105 VAL A O 1
ATOM 770 N N . GLY A 1 106 ? 4.568 -18.958 -15.604 1.00 98.38 106 GLY A N 1
ATOM 771 C CA . GLY A 1 106 ? 5.344 -19.973 -14.890 1.00 98.38 106 GLY A CA 1
ATOM 772 C C . GLY A 1 106 ? 5.630 -19.565 -13.445 1.00 98.38 106 GLY A C 1
ATOM 773 O O . GLY A 1 106 ? 5.432 -20.365 -12.526 1.00 98.38 106 GLY A O 1
ATOM 774 N N . TRP A 1 107 ? 6.025 -18.309 -13.232 1.00 98.62 107 TRP A N 1
ATOM 775 C CA . TRP A 1 107 ? 6.281 -17.765 -11.898 1.00 98.62 107 TRP A CA 1
ATOM 776 C C . TRP A 1 107 ? 5.010 -17.689 -11.053 1.00 98.62 107 TRP A C 1
ATOM 778 O O . TRP A 1 107 ? 5.020 -18.141 -9.912 1.00 98.62 107 TRP A O 1
ATOM 788 N N . LEU A 1 108 ? 3.886 -17.230 -11.609 1.00 98.50 108 LEU A N 1
ATOM 789 C CA . LEU A 1 108 ? 2.607 -17.183 -10.892 1.00 98.50 108 LEU A CA 1
ATOM 790 C C . LEU A 1 108 ? 2.124 -18.578 -10.475 1.00 98.50 108 LEU A C 1
ATOM 792 O O . LEU A 1 108 ? 1.651 -18.752 -9.355 1.00 98.50 108 LEU A O 1
ATOM 796 N N . ASN A 1 109 ? 2.299 -19.590 -11.329 1.00 97.88 109 ASN A N 1
ATOM 797 C CA . AS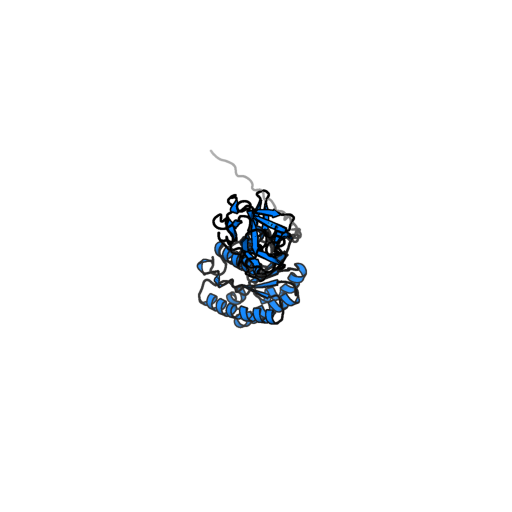N A 1 109 ? 1.962 -20.972 -10.980 1.00 97.88 109 ASN A CA 1
ATOM 798 C C . ASN A 1 109 ? 2.868 -21.542 -9.879 1.00 97.88 109 ASN A C 1
ATOM 800 O O . ASN A 1 109 ? 2.407 -22.325 -9.051 1.00 97.88 109 ASN A O 1
ATOM 804 N N . THR A 1 110 ? 4.146 -21.160 -9.875 1.00 97.00 110 THR A N 1
ATOM 805 C CA . THR A 1 110 ? 5.145 -21.662 -8.920 1.00 97.00 110 THR A CA 1
ATOM 806 C C . THR A 1 110 ? 5.006 -20.988 -7.557 1.00 97.00 110 THR A C 1
ATOM 808 O O . THR A 1 110 ? 4.946 -21.650 -6.522 1.00 97.00 110 THR A O 1
ATOM 811 N N . TYR A 1 111 ? 4.929 -19.661 -7.555 1.00 96.25 111 TYR A N 1
ATOM 812 C CA . TYR A 1 111 ? 5.000 -18.833 -6.357 1.00 96.25 111 TYR A CA 1
ATOM 813 C C . TYR A 1 111 ? 3.637 -18.361 -5.860 1.00 96.25 111 TYR A C 1
ATOM 815 O O . TYR A 1 111 ? 3.583 -17.769 -4.794 1.00 96.25 111 TYR A O 1
ATOM 823 N N . GLN A 1 112 ? 2.549 -18.621 -6.594 1.00 96.69 112 GLN A N 1
ATOM 824 C CA . GLN A 1 112 ? 1.154 -18.366 -6.200 1.00 96.69 112 GLN A CA 1
ATOM 825 C C . GLN A 1 112 ? 0.952 -17.103 -5.336 1.00 96.69 112 GLN A C 1
ATOM 827 O O . GLN A 1 112 ? 0.420 -17.210 -4.221 1.00 96.69 112 GLN A O 1
ATOM 832 N N . PRO A 1 113 ? 1.403 -15.920 -5.796 1.00 97.75 113 PRO A N 1
ATOM 833 C CA . PRO A 1 113 ? 1.250 -14.702 -5.018 1.00 97.75 113 PRO A CA 1
ATOM 834 C C . PRO A 1 113 ? -0.228 -14.341 -4.878 1.00 97.75 113 PRO A C 1
ATOM 836 O O . PRO A 1 113 ? -1.025 -14.556 -5.794 1.00 97.75 113 PRO A O 1
ATOM 839 N N . GLN A 1 114 ? -0.591 -13.767 -3.735 1.00 98.00 114 GLN A N 1
ATOM 840 C CA . GLN A 1 114 ? -1.884 -13.101 -3.566 1.00 98.00 114 GLN A CA 1
ATOM 841 C C . GLN A 1 114 ? -1.813 -11.626 -3.962 1.00 98.00 114 GLN A C 1
ATOM 843 O O . GLN A 1 114 ? -2.838 -11.042 -4.293 1.00 98.00 114 GLN A O 1
ATOM 848 N N . THR A 1 115 ? -0.612 -11.048 -3.986 1.00 98.75 115 THR A N 1
ATOM 849 C CA . THR A 1 115 ? -0.392 -9.661 -4.391 1.00 98.75 115 THR A CA 1
ATOM 850 C C . THR A 1 115 ? 0.825 -9.558 -5.293 1.00 98.75 115 THR A C 1
ATOM 852 O O . THR A 1 115 ? 1.861 -10.151 -5.005 1.00 98.75 115 THR A O 1
ATOM 855 N N . VAL A 1 116 ? 0.723 -8.797 -6.381 1.00 98.94 116 VAL A N 1
ATOM 856 C CA . VAL A 1 116 ? 1.824 -8.554 -7.326 1.00 98.94 116 VAL A CA 1
ATOM 857 C C . VAL A 1 116 ? 2.129 -7.062 -7.360 1.00 98.94 116 VAL A C 1
ATOM 859 O O . VAL A 1 116 ? 1.231 -6.257 -7.598 1.00 98.94 116 VAL A O 1
ATOM 862 N N . LEU A 1 117 ? 3.393 -6.691 -7.151 1.00 98.94 117 LEU A N 1
ATOM 863 C CA . LEU A 1 117 ? 3.882 -5.318 -7.294 1.00 98.94 117 LEU A CA 1
ATOM 864 C C . LEU A 1 117 ? 4.634 -5.216 -8.620 1.00 98.94 117 LEU A C 1
ATOM 866 O O . LEU A 1 117 ? 5.782 -5.639 -8.698 1.00 98.94 117 LEU A O 1
ATOM 870 N N . LEU A 1 118 ? 3.987 -4.703 -9.664 1.00 98.94 118 LEU A N 1
ATOM 871 C CA . LEU A 1 118 ? 4.551 -4.620 -11.009 1.00 98.94 118 LEU A CA 1
ATOM 872 C C . LEU A 1 118 ? 5.181 -3.243 -11.259 1.00 98.94 118 LEU A C 1
ATOM 874 O O . LEU A 1 118 ? 4.471 -2.242 -11.375 1.00 98.94 118 LEU A O 1
ATOM 878 N N . HIS A 1 119 ? 6.507 -3.207 -11.409 1.00 98.88 119 HIS A N 1
ATOM 879 C CA . HIS A 1 119 ? 7.268 -2.030 -11.840 1.00 98.88 119 HIS A CA 1
ATOM 880 C C . HIS A 1 119 ? 8.192 -2.395 -13.008 1.00 98.88 119 HIS A C 1
ATOM 882 O O . HIS A 1 119 ? 9.295 -2.909 -12.810 1.00 98.88 119 HIS A O 1
ATOM 888 N N . ILE A 1 120 ? 7.739 -2.139 -14.238 1.00 98.88 120 ILE A N 1
ATOM 889 C CA . ILE A 1 120 ? 8.435 -2.550 -15.463 1.00 98.88 120 ILE A CA 1
ATOM 890 C C . ILE A 1 120 ? 8.205 -1.550 -16.603 1.00 98.88 120 ILE A C 1
ATOM 892 O O . ILE A 1 120 ? 7.176 -0.878 -16.655 1.00 98.88 120 ILE A O 1
ATOM 896 N N . GLY A 1 121 ? 9.150 -1.485 -17.541 1.00 98.75 121 GLY A N 1
ATOM 897 C CA . GLY A 1 121 ? 9.070 -0.652 -18.749 1.00 98.75 121 GLY A CA 1
ATOM 898 C C . GLY A 1 121 ? 10.255 0.296 -18.920 1.00 98.75 121 GLY A C 1
ATOM 899 O O . GLY A 1 121 ? 10.502 0.770 -20.027 1.00 98.75 121 GLY A O 1
ATOM 900 N N . THR A 1 122 ? 11.053 0.511 -17.869 1.00 98.75 122 THR A N 1
ATOM 901 C CA . THR A 1 122 ? 12.274 1.329 -17.930 1.00 98.75 122 THR A CA 1
ATOM 902 C C . THR A 1 122 ? 13.209 0.835 -19.032 1.00 98.75 122 THR A C 1
ATOM 904 O O . THR A 1 122 ? 13.678 1.614 -19.858 1.00 98.75 122 THR A O 1
ATOM 907 N N . ASN A 1 123 ? 13.421 -0.479 -19.120 1.00 98.81 123 ASN A N 1
ATOM 908 C CA . ASN A 1 123 ? 14.287 -1.066 -20.139 1.00 98.81 123 ASN A CA 1
ATOM 909 C C . ASN A 1 123 ? 13.717 -1.013 -21.561 1.00 98.81 123 ASN A C 1
ATOM 911 O O . ASN A 1 123 ? 14.506 -0.960 -22.502 1.00 98.81 123 ASN A O 1
ATOM 915 N N . ASP A 1 124 ? 12.392 -0.990 -21.749 1.00 98.75 124 ASP A N 1
ATOM 916 C CA . ASP A 1 124 ? 11.802 -0.762 -23.076 1.00 98.75 124 ASP A CA 1
ATOM 917 C C . ASP A 1 124 ? 12.253 0.603 -23.624 1.00 98.75 124 ASP A C 1
ATOM 919 O O . ASP A 1 124 ? 12.617 0.715 -24.796 1.00 98.75 124 ASP A O 1
ATOM 923 N N . ILE A 1 125 ? 12.319 1.616 -22.751 1.00 98.62 125 ILE A N 1
ATOM 924 C CA . ILE A 1 125 ? 12.797 2.965 -23.079 1.00 98.62 125 ILE A CA 1
ATOM 925 C C . ILE A 1 125 ? 14.317 2.987 -23.252 1.00 98.62 125 ILE A C 1
ATOM 927 O O . ILE A 1 125 ? 14.803 3.419 -24.296 1.00 98.62 125 ILE A O 1
ATOM 931 N N . LEU A 1 126 ? 15.078 2.503 -22.264 1.00 98.44 126 LEU A N 1
ATOM 932 C CA . LEU A 1 126 ? 16.547 2.568 -22.287 1.00 98.44 126 LEU A CA 1
ATOM 933 C C . LEU A 1 126 ? 17.162 1.807 -23.465 1.00 98.44 126 LEU A C 1
ATOM 935 O O . LEU A 1 126 ? 18.208 2.197 -23.978 1.00 98.44 126 LEU A O 1
ATOM 939 N N . GLN A 1 127 ? 16.512 0.731 -23.906 1.00 98.50 127 GLN A N 1
ATOM 940 C CA . GLN A 1 127 ? 16.967 -0.083 -25.033 1.00 98.50 127 GLN A CA 1
ATOM 941 C C . GLN A 1 127 ? 16.357 0.368 -26.368 1.00 98.50 127 GLN A C 1
ATOM 943 O O . GLN A 1 127 ? 16.628 -0.256 -27.394 1.00 98.50 127 GLN A O 1
ATOM 948 N N . ASN A 1 128 ? 15.540 1.431 -26.368 1.00 97.69 128 ASN A N 1
ATOM 949 C CA . ASN A 1 128 ? 14.789 1.922 -27.524 1.00 97.69 128 ASN A CA 1
ATOM 950 C C . ASN A 1 128 ? 14.020 0.799 -28.252 1.00 97.69 128 ASN A C 1
ATOM 952 O O . ASN A 1 128 ? 14.002 0.710 -29.483 1.00 97.69 128 ASN A O 1
ATOM 956 N N . TYR A 1 129 ? 13.421 -0.107 -27.481 1.00 98.06 129 TYR A N 1
ATOM 957 C CA . TYR A 1 129 ? 12.749 -1.287 -28.003 1.00 98.06 129 TYR A CA 1
ATOM 958 C C . TYR A 1 129 ? 11.261 -1.008 -28.167 1.00 98.06 129 TYR A C 1
ATOM 960 O O . TYR A 1 129 ? 10.498 -1.111 -27.210 1.00 98.06 129 TYR A O 1
ATOM 968 N N . ASP A 1 130 ? 10.859 -0.633 -29.386 1.00 97.56 130 ASP A N 1
ATOM 969 C CA . ASP A 1 130 ? 9.464 -0.350 -29.751 1.00 97.56 130 ASP A CA 1
ATOM 970 C C . ASP A 1 130 ? 8.719 0.423 -28.646 1.00 97.56 130 ASP A C 1
ATOM 972 O O . ASP A 1 130 ? 7.740 -0.048 -28.061 1.00 97.56 130 ASP A O 1
ATOM 976 N N . VAL A 1 131 ? 9.248 1.599 -28.298 1.00 97.56 131 VAL A N 1
ATOM 977 C CA . VAL A 1 131 ? 8.757 2.407 -27.170 1.00 97.56 131 VAL A CA 1
ATOM 978 C C . VAL A 1 131 ? 7.275 2.760 -27.345 1.00 97.56 131 VAL A C 1
ATOM 980 O O . VAL A 1 131 ? 6.515 2.755 -26.381 1.00 97.56 131 VAL A O 1
ATOM 983 N N . ALA A 1 132 ? 6.835 2.984 -28.587 1.00 97.75 132 ALA A N 1
ATOM 984 C CA . ALA A 1 132 ? 5.434 3.249 -28.908 1.00 97.75 132 ALA A CA 1
ATOM 985 C C . ALA A 1 132 ? 4.510 2.050 -28.614 1.00 97.75 132 ALA A C 1
ATOM 987 O O . ALA A 1 132 ? 3.353 2.247 -28.246 1.00 97.75 132 ALA A O 1
ATOM 988 N N . GLY A 1 133 ? 5.004 0.816 -28.760 1.00 98.62 133 GLY A N 1
ATOM 989 C CA . GLY A 1 133 ? 4.266 -0.409 -28.445 1.00 98.62 133 GLY A CA 1
ATOM 990 C C . GLY A 1 133 ? 4.358 -0.862 -26.984 1.00 98.62 133 GLY A C 1
ATOM 991 O O . GLY A 1 133 ? 3.588 -1.736 -26.579 1.00 98.62 133 GLY A O 1
ATOM 992 N N . ALA A 1 134 ? 5.241 -0.272 -26.171 1.00 98.81 134 ALA A N 1
ATOM 993 C CA . ALA A 1 134 ? 5.429 -0.659 -24.770 1.00 98.81 134 ALA A CA 1
ATOM 994 C C . ALA A 1 134 ? 4.133 -0.602 -23.930 1.00 98.81 134 ALA A C 1
ATOM 996 O O . ALA A 1 134 ? 3.870 -1.566 -23.208 1.00 98.81 134 ALA A O 1
ATOM 997 N N . PRO A 1 135 ? 3.253 0.419 -24.053 1.00 98.88 135 PRO A N 1
ATOM 998 C CA . PRO A 1 135 ? 1.974 0.423 -23.337 1.00 98.88 135 PRO A CA 1
ATOM 999 C C . PRO A 1 135 ? 1.067 -0.767 -23.687 1.00 98.88 135 PRO A C 1
ATOM 1001 O O . PRO A 1 135 ? 0.402 -1.325 -22.814 1.00 98.88 135 PRO A O 1
ATOM 1004 N N . ASN A 1 136 ? 1.063 -1.208 -24.951 1.00 98.88 136 ASN A N 1
ATOM 1005 C CA . ASN A 1 136 ? 0.286 -2.378 -25.368 1.00 98.88 136 ASN A CA 1
ATOM 1006 C C . ASN A 1 136 ? 0.861 -3.668 -24.775 1.00 98.88 136 ASN A C 1
ATOM 1008 O O . ASN A 1 136 ? 0.095 -4.518 -24.323 1.00 98.88 136 ASN A O 1
ATOM 1012 N N . ARG A 1 137 ? 2.195 -3.796 -24.723 1.00 98.88 137 ARG A N 1
ATOM 1013 C CA . ARG A 1 137 ? 2.854 -4.922 -24.047 1.00 98.88 137 ARG A CA 1
ATOM 1014 C C . ARG A 1 137 ? 2.535 -4.947 -22.555 1.00 98.88 137 ARG A C 1
ATOM 1016 O O . ARG A 1 137 ? 2.212 -6.009 -22.039 1.00 98.88 137 ARG A O 1
ATOM 1023 N N . LEU A 1 138 ? 2.552 -3.794 -21.876 1.00 98.94 138 LEU A N 1
ATOM 1024 C CA . LEU A 1 138 ? 2.173 -3.712 -20.461 1.00 98.94 138 LEU A CA 1
ATOM 1025 C C . LEU A 1 138 ? 0.718 -4.156 -20.254 1.00 98.94 138 LEU A C 1
ATOM 1027 O O . LEU A 1 138 ? 0.429 -4.939 -19.354 1.00 98.94 138 LEU A O 1
ATOM 1031 N N . SER A 1 139 ? -0.197 -3.691 -21.109 1.00 98.94 139 SER A N 1
ATOM 1032 C CA . SER A 1 139 ? -1.609 -4.086 -21.062 1.00 98.94 139 SER A CA 1
ATOM 1033 C C . SER A 1 139 ? -1.799 -5.600 -21.226 1.00 98.94 139 SER A C 1
ATOM 1035 O O . SER A 1 139 ? -2.580 -6.189 -20.479 1.00 98.94 139 SER A O 1
ATOM 1037 N N . ALA A 1 140 ? -1.065 -6.225 -22.154 1.00 98.94 140 ALA A N 1
ATOM 1038 C CA . ALA A 1 140 ? -1.090 -7.672 -22.372 1.00 98.94 140 ALA A CA 1
ATOM 1039 C C . ALA A 1 140 ? -0.485 -8.453 -21.193 1.00 98.94 140 ALA A C 1
ATOM 1041 O O . ALA A 1 140 ? -1.080 -9.429 -20.742 1.00 98.94 140 ALA A O 1
ATOM 1042 N N . LEU A 1 141 ? 0.631 -7.977 -20.629 1.00 98.94 141 LEU A N 1
ATOM 1043 C CA . LEU A 1 141 ? 1.235 -8.554 -19.426 1.00 98.94 141 LEU A CA 1
ATOM 1044 C C . LEU A 1 141 ? 0.237 -8.579 -18.256 1.00 98.94 141 LEU A C 1
ATOM 1046 O O . LEU A 1 141 ? 0.083 -9.600 -17.588 1.00 98.94 141 LEU A O 1
ATOM 1050 N N . ILE A 1 142 ? -0.501 -7.487 -18.034 1.00 98.94 142 ILE A N 1
ATOM 1051 C CA . ILE A 1 142 ? -1.538 -7.436 -16.990 1.00 98.94 142 ILE A CA 1
ATOM 1052 C C . ILE A 1 142 ? -2.677 -8.430 -17.287 1.00 98.94 142 ILE A C 1
ATOM 1054 O O . ILE A 1 142 ? -3.191 -9.069 -16.365 1.00 98.94 142 ILE A O 1
ATOM 1058 N N . ASP A 1 143 ? -3.067 -8.610 -18.553 1.00 98.94 143 ASP A N 1
ATOM 1059 C CA . ASP A 1 143 ? -4.063 -9.624 -18.926 1.00 98.94 143 ASP A CA 1
ATOM 1060 C C . ASP A 1 143 ? -3.576 -11.040 -18.602 1.00 98.94 143 ASP A C 1
ATOM 1062 O O . ASP A 1 143 ? -4.328 -11.822 -18.020 1.00 98.94 143 ASP A O 1
ATOM 1066 N N . HIS A 1 144 ? -2.317 -11.365 -18.905 1.00 98.88 144 HIS A N 1
ATOM 1067 C CA . HIS A 1 144 ? -1.739 -12.667 -18.577 1.00 98.88 144 HIS A CA 1
ATOM 1068 C C . HIS A 1 144 ? -1.634 -12.892 -17.063 1.00 98.88 144 HIS A C 1
ATOM 1070 O O . HIS A 1 144 ? -2.016 -13.964 -16.585 1.00 98.88 144 HIS A O 1
ATOM 1076 N N . ILE A 1 145 ? -1.212 -11.879 -16.294 1.00 98.88 145 ILE A N 1
ATOM 1077 C CA . ILE A 1 145 ? -1.173 -11.952 -14.824 1.00 98.88 145 ILE A CA 1
ATOM 1078 C C . ILE A 1 145 ? -2.575 -12.215 -14.266 1.00 98.88 145 ILE A C 1
ATOM 1080 O O . ILE A 1 145 ? -2.787 -13.185 -13.541 1.00 98.88 145 ILE A O 1
ATOM 1084 N N . THR A 1 146 ? -3.560 -11.395 -14.642 1.00 98.75 146 THR A N 1
ATOM 1085 C CA . THR A 1 146 ? -4.932 -11.483 -14.107 1.00 98.75 146 THR A CA 1
ATOM 1086 C C . THR A 1 146 ? -5.749 -12.650 -14.674 1.00 98.75 146 THR A C 1
ATOM 1088 O O . THR A 1 146 ? -6.872 -12.901 -14.225 1.00 98.75 146 THR A O 1
ATOM 1091 N N . ALA A 1 147 ? -5.241 -13.352 -15.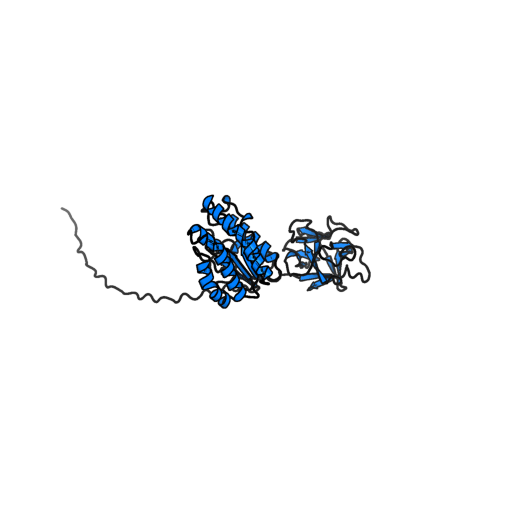688 1.00 98.69 147 ALA A N 1
ATOM 1092 C CA . ALA A 1 147 ? -5.785 -14.622 -16.155 1.00 98.69 147 ALA A CA 1
ATOM 1093 C C . ALA A 1 147 ? -5.206 -15.807 -15.369 1.00 98.69 147 ALA A C 1
ATOM 1095 O O . ALA A 1 147 ? -5.956 -16.710 -15.002 1.00 98.69 147 ALA A O 1
ATOM 1096 N N . ALA A 1 148 ? -3.899 -15.797 -15.091 1.00 98.50 148 ALA A N 1
ATOM 1097 C CA . ALA A 1 148 ? -3.222 -16.859 -14.347 1.00 98.50 148 ALA A CA 1
ATOM 1098 C C . ALA A 1 148 ? -3.496 -16.797 -12.832 1.00 98.50 148 ALA A C 1
ATOM 1100 O O . ALA A 1 148 ? -3.630 -17.836 -12.190 1.00 98.50 148 ALA A O 1
ATOM 1101 N N . ALA A 1 149 ? -3.628 -15.592 -12.271 1.00 98.12 149 ALA A N 1
ATOM 1102 C CA . ALA A 1 149 ? -3.903 -15.344 -10.858 1.00 98.12 149 ALA A CA 1
ATOM 1103 C C . ALA A 1 149 ? -5.144 -14.438 -10.695 1.00 98.12 149 ALA A C 1
ATOM 1105 O O . ALA A 1 149 ? -5.024 -13.271 -10.331 1.00 98.12 149 ALA A O 1
ATOM 1106 N N . PRO A 1 150 ? -6.363 -14.943 -10.973 1.00 97.31 150 PRO A N 1
ATOM 1107 C CA . PRO A 1 150 ? -7.573 -14.115 -11.047 1.00 97.31 150 PRO A CA 1
ATOM 1108 C C . PRO A 1 150 ? -8.013 -13.498 -9.713 1.00 97.31 150 PRO A C 1
ATOM 1110 O O . PRO A 1 150 ? -8.775 -12.538 -9.728 1.00 97.31 150 PRO A O 1
ATOM 1113 N N . ASN A 1 151 ? -7.548 -14.045 -8.587 1.00 95.06 151 ASN A N 1
ATOM 1114 C CA . ASN A 1 151 ? -7.847 -13.544 -7.243 1.00 95.06 151 ASN A CA 1
ATOM 1115 C C . ASN A 1 151 ? -6.713 -12.687 -6.660 1.00 95.06 151 ASN A C 1
ATOM 1117 O O . ASN A 1 151 ? -6.821 -12.272 -5.510 1.00 95.06 151 ASN A O 1
ATOM 1121 N N . ALA A 1 152 ? -5.606 -12.507 -7.388 1.00 97.75 152 ALA A N 1
ATOM 1122 C CA . ALA A 1 152 ? -4.492 -11.713 -6.896 1.00 97.75 152 ALA A CA 1
ATOM 1123 C C . ALA A 1 152 ? -4.762 -10.217 -7.091 1.00 97.75 152 ALA A C 1
ATOM 1125 O O . ALA A 1 152 ? -5.285 -9.806 -8.128 1.00 97.75 152 ALA A O 1
ATOM 1126 N N . GLU A 1 153 ? -4.343 -9.407 -6.123 1.00 98.56 153 GLU A N 1
ATOM 1127 C CA . GLU A 1 153 ? -4.343 -7.951 -6.231 1.00 98.56 153 GLU A CA 1
ATOM 1128 C C . GLU A 1 153 ? -3.094 -7.504 -7.010 1.00 98.56 153 GLU A C 1
ATOM 1130 O O . GLU A 1 153 ? -1.960 -7.704 -6.567 1.00 98.56 153 GLU A O 1
ATOM 1135 N N . VAL A 1 154 ? -3.276 -6.922 -8.198 1.00 98.88 154 VAL A N 1
ATOM 1136 C CA . VAL A 1 154 ? -2.166 -6.520 -9.078 1.00 98.88 154 VAL A CA 1
ATOM 1137 C C . VAL A 1 154 ? -1.977 -5.013 -9.021 1.00 98.88 154 VAL A C 1
ATOM 1139 O O . VAL A 1 154 ? -2.778 -4.255 -9.562 1.00 98.88 154 VAL A O 1
ATOM 1142 N N . PHE A 1 155 ? -0.890 -4.558 -8.414 1.00 98.94 155 PHE A N 1
ATOM 1143 C CA . PHE A 1 155 ? -0.545 -3.145 -8.374 1.00 98.94 155 PHE A CA 1
ATOM 1144 C C . PHE A 1 155 ? 0.431 -2.807 -9.496 1.00 98.94 155 PHE A C 1
ATOM 1146 O O . PHE A 1 155 ? 1.505 -3.396 -9.590 1.00 98.94 155 PHE A O 1
ATOM 1153 N N . VAL A 1 156 ? 0.069 -1.844 -10.339 1.00 98.94 156 VAL A N 1
ATOM 1154 C CA . VAL A 1 156 ? 0.847 -1.424 -11.507 1.00 98.94 156 VAL A CA 1
ATOM 1155 C C . VAL A 1 156 ? 1.376 -0.020 -11.262 1.00 98.94 156 VAL A C 1
ATOM 1157 O O . VAL A 1 156 ? 0.609 0.944 -11.206 1.00 98.94 156 VAL A O 1
ATOM 1160 N N . ALA A 1 157 ? 2.691 0.094 -11.108 1.00 98.88 157 ALA A N 1
ATOM 1161 C CA . ALA A 1 157 ? 3.346 1.372 -10.892 1.00 98.88 157 ALA A CA 1
ATOM 1162 C C . ALA A 1 157 ? 3.626 2.105 -12.207 1.00 98.88 157 ALA A C 1
ATOM 1164 O O . ALA A 1 157 ? 4.027 1.501 -13.202 1.00 98.88 157 ALA A O 1
ATOM 1165 N N . GLN A 1 158 ? 3.485 3.432 -12.184 1.00 98.88 158 GLN A N 1
ATOM 1166 C CA . GLN A 1 158 ? 4.255 4.277 -13.099 1.00 98.88 158 GLN A CA 1
ATOM 1167 C C . GLN A 1 158 ? 5.745 4.028 -12.881 1.00 98.88 158 GLN A C 1
ATOM 1169 O O . GLN A 1 158 ? 6.162 3.781 -11.754 1.00 98.88 158 GLN A O 1
ATOM 1174 N N . ILE A 1 159 ? 6.557 4.094 -13.931 1.00 98.75 159 ILE A N 1
ATOM 1175 C CA . ILE A 1 159 ? 8.005 3.939 -13.766 1.00 98.75 159 ILE A CA 1
ATOM 1176 C C . ILE A 1 159 ? 8.630 5.241 -13.258 1.00 98.75 159 ILE A C 1
ATOM 1178 O O . ILE A 1 159 ? 8.150 6.343 -13.554 1.00 98.75 159 ILE A O 1
ATOM 1182 N N . THR A 1 160 ? 9.701 5.112 -12.479 1.00 98.56 160 THR A N 1
ATOM 1183 C CA . THR A 1 160 ? 10.463 6.240 -11.928 1.00 98.56 160 THR A CA 1
ATOM 1184 C C . THR A 1 160 ? 11.038 7.153 -13.024 1.00 98.56 160 THR A C 1
ATOM 1186 O O . THR A 1 160 ? 11.214 6.703 -14.159 1.00 98.56 160 THR A O 1
ATOM 1189 N N . PRO A 1 161 ? 11.349 8.427 -12.710 1.00 98.50 161 PRO A N 1
ATOM 1190 C CA . PRO A 1 161 ? 11.993 9.344 -13.652 1.00 98.50 161 PRO A CA 1
ATOM 1191 C C . PRO A 1 161 ? 13.335 8.829 -14.188 1.00 98.50 161 PRO A C 1
ATOM 1193 O O . PRO A 1 161 ? 13.991 8.006 -13.548 1.00 98.50 161 PRO A O 1
ATOM 1196 N N . LEU A 1 162 ? 13.776 9.392 -15.316 1.00 98.31 162 LEU A N 1
ATOM 1197 C CA . LEU A 1 162 ? 15.164 9.290 -15.784 1.00 98.31 162 LEU A CA 1
ATOM 1198 C C . LEU A 1 162 ? 15.890 10.628 -15.593 1.00 98.31 162 LEU A C 1
ATOM 1200 O O . LEU A 1 162 ? 15.308 11.703 -15.698 1.00 98.31 162 LEU A O 1
ATOM 1204 N N . GLY A 1 163 ? 17.194 10.582 -15.325 1.00 97.62 163 GLY A N 1
ATOM 1205 C CA . GLY A 1 163 ? 18.003 11.753 -14.969 1.00 97.62 163 GLY A CA 1
ATOM 1206 C C . GLY A 1 163 ? 18.292 12.722 -16.121 1.00 97.62 163 GLY A C 1
ATOM 1207 O O . GLY A 1 163 ? 18.937 13.749 -15.909 1.00 97.62 163 GLY A O 1
ATOM 1208 N N . TRP A 1 164 ? 17.844 12.415 -17.341 1.00 97.31 164 TRP A N 1
ATOM 1209 C CA . TRP A 1 164 ? 18.044 13.243 -18.530 1.00 97.31 164 TRP A CA 1
ATOM 1210 C C . TRP A 1 164 ? 16.732 13.487 -19.276 1.00 97.31 164 TRP A C 1
ATOM 1212 O O . TRP A 1 164 ? 15.871 12.616 -19.368 1.00 97.31 164 TRP A O 1
ATOM 1222 N N . ALA A 1 165 ? 16.613 14.681 -19.863 1.00 96.62 165 ALA A N 1
ATOM 1223 C CA . ALA A 1 165 ? 15.350 15.209 -20.376 1.00 96.62 165 ALA A CA 1
ATOM 1224 C C . ALA A 1 165 ? 14.677 14.335 -21.449 1.00 96.62 165 ALA A C 1
ATOM 1226 O O . ALA A 1 165 ? 13.463 14.174 -21.427 1.00 96.62 165 ALA A O 1
ATOM 1227 N N . GLU A 1 166 ? 15.443 13.775 -22.389 1.00 96.62 166 GLU A N 1
ATOM 1228 C CA . GLU A 1 166 ? 14.876 12.946 -23.463 1.00 96.62 166 GLU A CA 1
ATOM 1229 C C . GLU A 1 166 ? 14.319 11.619 -22.931 1.00 96.62 166 GLU A C 1
ATOM 1231 O O . GLU A 1 166 ? 13.202 11.234 -23.276 1.00 96.62 166 GLU A O 1
ATOM 1236 N N . GLY A 1 167 ? 15.067 10.949 -22.048 1.00 96.25 167 GLY A N 1
ATOM 1237 C CA . GLY A 1 167 ? 14.616 9.718 -21.406 1.00 96.25 167 GLY A CA 1
ATOM 1238 C C . GLY A 1 167 ? 13.402 9.973 -20.524 1.00 96.25 167 GLY A C 1
ATOM 1239 O O . GLY A 1 167 ? 12.424 9.235 -20.596 1.00 96.25 167 GLY A O 1
ATOM 1240 N N . ASP A 1 168 ? 13.421 11.058 -19.752 1.00 96.88 168 ASP A N 1
ATOM 1241 C CA . ASP A 1 168 ? 12.310 11.405 -18.873 1.00 96.88 168 ASP A CA 1
ATOM 1242 C C . ASP A 1 168 ? 11.047 11.794 -19.657 1.00 96.88 168 ASP A C 1
ATOM 1244 O O . ASP A 1 168 ? 9.933 11.432 -19.286 1.00 96.88 168 ASP A O 1
ATOM 1248 N N . ALA A 1 169 ? 11.182 12.453 -20.812 1.00 98.19 169 ALA A N 1
ATOM 1249 C CA . ALA A 1 169 ? 10.053 12.711 -21.707 1.00 98.19 169 ALA A CA 1
ATOM 1250 C C . ALA A 1 169 ? 9.436 11.410 -22.263 1.00 98.19 169 ALA A C 1
ATOM 1252 O O . ALA A 1 169 ? 8.209 11.303 -22.385 1.00 98.19 169 ALA A O 1
ATOM 1253 N N . ALA A 1 170 ? 10.264 10.404 -22.566 1.00 98.38 170 ALA A N 1
ATOM 1254 C CA . ALA A 1 170 ? 9.792 9.082 -22.973 1.00 98.38 170 ALA A CA 1
ATOM 1255 C C . ALA A 1 170 ? 9.092 8.346 -21.815 1.00 98.38 170 ALA A C 1
ATOM 1257 O O . ALA A 1 170 ? 8.012 7.789 -22.020 1.00 98.38 170 ALA A O 1
ATOM 1258 N N . VAL A 1 171 ? 9.644 8.419 -20.596 1.00 98.62 171 VAL A N 1
ATOM 1259 C CA . VAL A 1 171 ? 9.009 7.905 -19.370 1.00 98.62 171 VAL A CA 1
ATOM 1260 C C . VAL A 1 171 ? 7.643 8.541 -19.163 1.00 98.62 171 VAL A C 1
ATOM 1262 O O . VAL A 1 171 ? 6.659 7.828 -18.992 1.00 98.62 171 VAL A O 1
ATOM 1265 N N . ASN A 1 172 ? 7.551 9.868 -19.247 1.00 98.50 172 ASN A N 1
ATOM 1266 C CA . ASN A 1 172 ? 6.295 10.598 -19.104 1.00 98.50 172 ASN A CA 1
ATOM 1267 C C . ASN A 1 172 ? 5.254 10.162 -20.147 1.00 98.50 172 ASN A C 1
ATOM 1269 O O . ASN A 1 172 ? 4.084 9.968 -19.817 1.00 98.50 172 ASN A O 1
ATOM 1273 N N . SER A 1 173 ? 5.680 9.945 -21.393 1.00 98.56 173 SER A N 1
ATOM 1274 C CA . SER A 1 173 ? 4.800 9.467 -22.467 1.00 98.56 173 SER A CA 1
ATOM 1275 C C . SER A 1 173 ? 4.284 8.046 -22.209 1.00 98.56 173 SER A C 1
ATOM 1277 O O . SER A 1 173 ? 3.100 7.777 -22.410 1.00 98.56 173 SER A O 1
ATOM 1279 N N . PHE A 1 174 ? 5.144 7.144 -21.728 1.00 98.81 174 PHE A N 1
ATOM 1280 C CA . PHE A 1 174 ? 4.755 5.789 -21.328 1.00 98.81 174 PHE A CA 1
ATOM 1281 C C . PHE A 1 174 ? 3.811 5.807 -20.113 1.00 98.81 174 PHE A C 1
ATOM 1283 O O . PHE A 1 174 ? 2.724 5.227 -20.155 1.00 98.81 174 PHE A O 1
ATOM 1290 N N . ASN A 1 175 ? 4.177 6.545 -19.062 1.00 98.81 175 ASN A N 1
ATOM 1291 C CA . ASN A 1 175 ? 3.417 6.677 -17.820 1.00 98.81 175 ASN A CA 1
ATOM 1292 C C . ASN A 1 175 ? 2.020 7.269 -18.027 1.00 98.81 175 ASN A C 1
ATOM 1294 O O . ASN A 1 175 ? 1.089 6.883 -17.315 1.00 98.81 175 ASN A O 1
ATOM 1298 N N . ALA A 1 176 ? 1.846 8.158 -19.010 1.00 98.69 176 ALA A N 1
ATOM 1299 C CA . ALA A 1 176 ? 0.552 8.745 -19.354 1.00 98.69 176 ALA A CA 1
ATOM 1300 C C . ALA A 1 176 ? -0.478 7.709 -19.846 1.00 98.69 176 ALA A C 1
ATOM 1302 O O . ALA A 1 176 ? -1.682 7.938 -19.722 1.00 98.69 176 ALA A O 1
ATOM 1303 N N . ALA A 1 177 ? -0.037 6.561 -20.374 1.00 98.75 177 ALA A N 1
ATOM 1304 C CA . ALA A 1 177 ? -0.935 5.500 -20.831 1.00 98.75 177 ALA A CA 1
ATOM 1305 C C . ALA A 1 177 ? -1.447 4.605 -19.687 1.00 98.75 177 ALA A C 1
ATOM 1307 O O . ALA A 1 177 ? -2.543 4.044 -19.781 1.00 98.75 177 ALA A O 1
ATOM 1308 N N . ILE A 1 178 ? -0.679 4.474 -18.600 1.00 98.81 178 ILE A N 1
ATOM 1309 C CA . ILE A 1 178 ? -0.926 3.482 -17.542 1.00 98.81 178 ILE A CA 1
ATOM 1310 C C . ILE A 1 178 ? -2.279 3.686 -16.832 1.00 98.81 178 ILE A C 1
ATOM 1312 O O . ILE A 1 178 ? -2.998 2.695 -16.692 1.00 98.81 178 ILE A O 1
ATOM 1316 N N . PRO A 1 179 ? -2.721 4.913 -16.468 1.00 98.81 179 PRO A N 1
ATOM 1317 C CA . PRO A 1 179 ? -4.037 5.103 -15.852 1.00 98.81 179 PRO A CA 1
ATOM 1318 C C . PRO A 1 179 ? -5.189 4.575 -16.717 1.00 98.81 179 PRO A C 1
ATOM 1320 O O . PRO A 1 179 ? -6.103 3.927 -16.210 1.00 98.81 179 PRO A O 1
ATOM 1323 N N . GLY A 1 180 ? -5.127 4.798 -18.036 1.00 98.69 180 GLY A N 1
ATOM 1324 C CA . GLY A 1 180 ? -6.125 4.289 -18.978 1.00 98.69 180 GLY A CA 1
ATOM 1325 C C . GLY A 1 180 ? -6.100 2.764 -19.098 1.00 98.69 180 GLY A C 1
ATOM 1326 O O . GLY A 1 180 ? -7.158 2.132 -19.128 1.00 98.69 180 GLY A O 1
ATOM 1327 N N . ILE A 1 181 ? -4.903 2.165 -19.107 1.00 98.88 181 ILE A N 1
ATOM 1328 C CA . ILE A 1 181 ? -4.726 0.706 -19.113 1.00 98.88 181 ILE A CA 1
ATOM 1329 C C . ILE A 1 181 ? -5.342 0.105 -17.852 1.00 98.88 181 ILE A C 1
ATOM 1331 O O . ILE A 1 181 ? -6.232 -0.736 -17.968 1.00 98.88 181 ILE A O 1
ATOM 1335 N N . VAL A 1 182 ? -4.936 0.560 -16.664 1.00 98.88 182 VAL A N 1
ATOM 1336 C CA . VAL A 1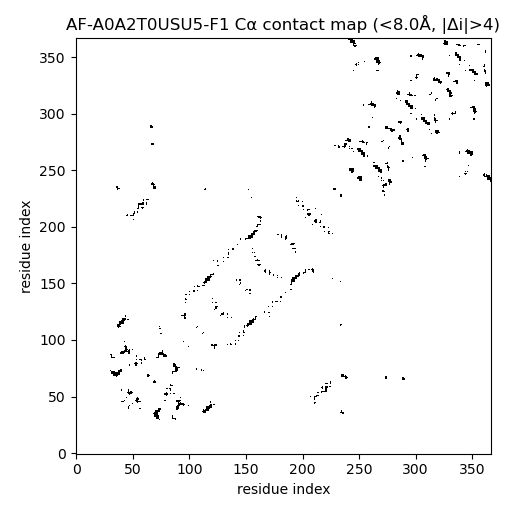 182 ? -5.438 0.041 -15.384 1.00 98.88 182 VAL A CA 1
ATOM 1337 C C . VAL A 1 182 ? -6.953 0.198 -15.289 1.00 98.88 182 VAL A C 1
ATOM 1339 O O . VAL A 1 182 ? -7.647 -0.785 -15.029 1.00 98.88 182 VAL A O 1
ATOM 1342 N N . GLN A 1 183 ? -7.492 1.381 -15.605 1.00 98.69 183 GLN A N 1
ATOM 1343 C CA . GLN A 1 183 ? -8.936 1.612 -15.558 1.00 98.69 183 GLN A CA 1
ATOM 1344 C C . GLN A 1 183 ? -9.705 0.677 -16.500 1.00 98.69 183 GLN A C 1
ATOM 1346 O O . GLN A 1 183 ? -10.796 0.220 -16.159 1.00 98.69 183 GLN A O 1
ATOM 1351 N N . SER A 1 184 ? -9.145 0.344 -17.668 1.00 98.81 184 SER A N 1
ATOM 1352 C CA . SER A 1 184 ? -9.770 -0.624 -18.575 1.00 98.81 184 SER A CA 1
ATOM 1353 C C . SER A 1 184 ? -9.865 -2.026 -17.959 1.00 98.81 184 SER A C 1
ATOM 1355 O O . SER A 1 184 ? -10.890 -2.689 -18.123 1.00 98.81 184 SER A O 1
ATOM 1357 N N . LYS A 1 185 ? -8.849 -2.458 -17.196 1.00 98.69 185 LYS A N 1
ATOM 1358 C CA . LYS A 1 185 ? -8.847 -3.758 -16.506 1.00 98.69 185 LYS A CA 1
ATOM 1359 C C . LYS A 1 185 ? -9.826 -3.764 -15.334 1.00 98.69 185 LYS A C 1
ATOM 1361 O O . LYS A 1 185 ? -10.594 -4.714 -15.196 1.00 98.69 185 LYS A O 1
ATOM 1366 N N . VAL A 1 186 ? -9.875 -2.676 -14.563 1.00 98.31 186 VAL A N 1
ATOM 1367 C CA . VAL A 1 186 ? -10.866 -2.480 -13.489 1.00 98.31 186 VAL A CA 1
ATOM 1368 C C . VAL A 1 186 ? -12.291 -2.539 -14.041 1.00 98.31 186 VAL A C 1
ATOM 1370 O O . VAL A 1 186 ? -13.130 -3.260 -13.508 1.00 98.31 186 VAL A O 1
ATOM 1373 N N . ASN A 1 187 ? -12.568 -1.860 -15.160 1.00 98.25 187 ASN A N 1
ATOM 1374 C CA . ASN A 1 187 ? -13.882 -1.903 -15.816 1.00 98.25 187 ASN A CA 1
ATOM 1375 C C . ASN A 1 187 ? -14.251 -3.312 -16.315 1.00 98.25 187 ASN A C 1
ATOM 1377 O O . ASN A 1 187 ? -15.432 -3.631 -16.437 1.00 98.25 187 ASN A O 1
ATOM 1381 N N . ALA A 1 188 ? -13.253 -4.156 -16.588 1.00 98.25 188 ALA A N 1
ATOM 1382 C CA . ALA A 1 188 ? -13.428 -5.568 -16.919 1.00 98.25 188 ALA A CA 1
ATOM 1383 C C . ALA A 1 188 ? -13.543 -6.481 -15.677 1.00 98.25 188 ALA A C 1
ATOM 1385 O O . ALA A 1 188 ? -13.548 -7.704 -15.815 1.00 98.25 188 ALA A O 1
ATOM 1386 N N . GLY A 1 189 ? -13.630 -5.908 -14.471 1.00 97.81 189 GLY A N 1
ATOM 1387 C CA . GLY A 1 189 ? -13.764 -6.636 -13.208 1.00 97.81 189 GLY A CA 1
ATOM 1388 C C . GLY A 1 189 ? -12.465 -7.262 -12.701 1.00 97.81 189 GLY A C 1
ATOM 1389 O O . GLY A 1 189 ? -12.515 -8.146 -11.851 1.00 97.81 189 GLY A O 1
ATOM 1390 N N . LYS A 1 190 ? -11.305 -6.857 -13.231 1.00 98.38 190 LYS A N 1
ATOM 1391 C CA . LYS A 1 190 ? -10.003 -7.335 -12.753 1.00 98.38 190 LYS A CA 1
ATOM 1392 C C . LYS A 1 190 ? -9.552 -6.553 -11.520 1.00 98.38 190 LYS A C 1
ATOM 1394 O O . LYS A 1 190 ? -9.791 -5.352 -11.418 1.00 98.38 190 LYS A O 1
ATOM 1399 N N . HIS A 1 191 ? -8.848 -7.237 -10.627 1.00 98.06 191 HIS A N 1
ATOM 1400 C CA . HIS A 1 191 ? -8.286 -6.681 -9.398 1.00 98.06 191 HIS A CA 1
ATOM 1401 C C . HIS A 1 191 ? -6.940 -6.004 -9.701 1.00 98.06 191 HIS A C 1
ATOM 1403 O O . HIS A 1 191 ? -5.871 -6.574 -9.487 1.00 98.06 191 HIS A O 1
ATOM 1409 N N . VAL A 1 192 ? -6.998 -4.818 -10.314 1.00 98.75 192 VAL A N 1
ATOM 1410 C CA . VAL A 1 192 ? -5.812 -4.069 -10.752 1.00 98.75 192 VAL A CA 1
ATOM 1411 C C . VAL A 1 192 ? -5.847 -2.657 -10.190 1.00 98.75 192 VAL A C 1
ATOM 1413 O O . VAL A 1 192 ? -6.857 -1.967 -10.309 1.00 98.75 192 VAL A O 1
ATOM 1416 N N . HIS A 1 193 ? -4.727 -2.208 -9.634 1.00 98.56 193 HIS A N 1
ATOM 1417 C CA . HIS A 1 193 ? -4.618 -0.942 -8.915 1.00 98.56 193 HIS A CA 1
ATOM 1418 C C . HIS A 1 193 ? -3.478 -0.107 -9.466 1.00 98.56 193 HIS A C 1
ATOM 1420 O O . HIS A 1 193 ? -2.392 -0.614 -9.740 1.00 98.56 193 HIS A O 1
ATOM 1426 N N . MET A 1 194 ? -3.722 1.187 -9.628 1.00 98.19 194 MET A N 1
ATOM 1427 C CA . MET A 1 194 ? -2.720 2.123 -10.120 1.00 98.19 194 MET A CA 1
ATOM 1428 C C . MET A 1 194 ? -1.843 2.614 -8.970 1.00 98.19 194 MET A C 1
ATOM 1430 O O . MET A 1 194 ? -2.367 2.971 -7.916 1.00 98.19 194 MET A O 1
ATOM 1434 N N . VAL A 1 195 ? -0.531 2.713 -9.195 1.00 98.69 195 VAL A N 1
ATOM 1435 C CA . VAL A 1 195 ? 0.412 3.297 -8.233 1.00 98.69 195 VAL A CA 1
ATOM 1436 C C . VAL A 1 195 ? 1.198 4.434 -8.887 1.00 98.69 195 VAL A C 1
ATOM 1438 O O . VAL A 1 195 ? 1.989 4.220 -9.807 1.00 98.69 195 VAL A O 1
ATOM 1441 N N . ASP A 1 196 ? 0.992 5.662 -8.410 1.00 98.12 196 ASP A N 1
ATOM 1442 C CA . ASP A 1 196 ? 1.788 6.827 -8.820 1.00 98.12 196 ASP A CA 1
ATOM 1443 C C . ASP A 1 196 ? 3.139 6.826 -8.092 1.00 98.12 196 ASP A C 1
ATOM 1445 O O . ASP A 1 196 ? 3.327 7.455 -7.051 1.00 98.12 196 ASP A O 1
ATOM 1449 N N . MET A 1 197 ? 4.073 6.047 -8.633 1.00 98.69 197 MET A N 1
ATOM 1450 C CA . MET A 1 197 ? 5.459 6.001 -8.166 1.00 98.69 197 MET A CA 1
ATOM 1451 C C . MET A 1 197 ? 6.281 7.177 -8.697 1.00 98.69 197 MET A C 1
ATOM 1453 O O . MET A 1 197 ? 7.205 7.642 -8.032 1.00 98.69 197 MET A O 1
ATOM 1457 N N . HIS A 1 198 ? 5.961 7.642 -9.907 1.00 98.19 198 HIS A N 1
ATOM 1458 C CA . HIS A 1 198 ? 6.758 8.625 -10.627 1.00 98.19 198 HIS A CA 1
ATOM 1459 C C . HIS A 1 198 ? 6.834 9.951 -9.866 1.00 98.19 198 HIS A C 1
ATOM 1461 O O . HIS A 1 198 ? 7.931 10.458 -9.637 1.00 98.19 198 HIS A O 1
ATOM 1467 N N . SER A 1 199 ? 5.696 10.465 -9.389 1.00 97.50 199 SER A N 1
ATOM 1468 C CA . SER A 1 199 ? 5.635 11.756 -8.688 1.00 97.50 199 SER A CA 1
ATOM 1469 C C . SER A 1 199 ? 6.409 11.792 -7.365 1.00 97.50 199 SER A C 1
ATOM 1471 O O . SER A 1 199 ? 6.670 12.872 -6.832 1.00 97.50 199 SER A O 1
ATOM 1473 N N . ALA A 1 200 ? 6.764 10.632 -6.804 1.00 97.38 200 ALA A N 1
ATOM 1474 C CA . ALA A 1 200 ? 7.473 10.556 -5.533 1.00 97.38 200 ALA A CA 1
ATOM 1475 C C . ALA A 1 200 ? 8.991 10.750 -5.671 1.00 97.38 200 ALA A C 1
ATOM 1477 O O . ALA A 1 200 ? 9.655 11.033 -4.672 1.00 97.38 200 ALA A O 1
ATOM 1478 N N . LEU A 1 201 ? 9.549 10.602 -6.875 1.00 98.38 201 LEU A N 1
ATOM 1479 C CA . LEU A 1 201 ? 10.987 10.665 -7.117 1.00 98.38 201 LEU A CA 1
ATOM 1480 C C . LEU A 1 201 ? 11.351 11.856 -8.002 1.00 98.38 201 LEU A C 1
ATOM 1482 O O . LEU A 1 201 ? 10.562 12.360 -8.794 1.00 98.38 201 LEU A O 1
ATOM 1486 N N . THR A 1 202 ? 12.593 12.301 -7.864 1.00 97.12 202 THR A N 1
ATOM 1487 C CA . THR A 1 202 ? 13.211 13.331 -8.699 1.00 97.12 202 THR A CA 1
ATOM 1488 C C . THR A 1 202 ? 14.562 12.842 -9.210 1.00 97.12 202 THR A C 1
ATOM 1490 O O . THR A 1 202 ? 15.100 11.862 -8.703 1.00 97.12 202 THR A O 1
ATOM 1493 N N . ALA A 1 203 ? 15.173 13.560 -10.156 1.00 95.62 203 ALA A N 1
ATOM 1494 C CA . ALA A 1 203 ? 16.523 13.235 -10.625 1.00 95.62 203 ALA A CA 1
ATOM 1495 C C . ALA A 1 203 ? 17.575 13.201 -9.494 1.00 95.62 203 ALA A C 1
ATOM 1497 O O . ALA A 1 203 ? 18.546 12.462 -9.590 1.00 95.62 203 ALA A O 1
ATOM 1498 N N . ALA A 1 204 ? 17.375 13.961 -8.408 1.00 97.06 204 ALA A N 1
ATOM 1499 C CA . ALA A 1 204 ? 18.265 13.953 -7.242 1.00 97.06 204 ALA A CA 1
ATOM 1500 C C . ALA A 1 204 ? 18.170 12.664 -6.410 1.00 97.06 204 ALA A C 1
ATOM 1502 O O . ALA A 1 204 ? 19.036 12.399 -5.580 1.00 97.06 204 ALA A O 1
ATOM 1503 N N . ASP A 1 205 ? 17.115 11.878 -6.615 1.00 98.19 205 ASP A N 1
ATOM 1504 C CA . ASP A 1 205 ? 16.917 10.598 -5.950 1.00 98.19 205 ASP A CA 1
ATOM 1505 C C . ASP A 1 205 ? 17.578 9.438 -6.704 1.00 98.19 205 ASP A C 1
ATOM 1507 O O . ASP A 1 205 ? 17.484 8.311 -6.224 1.00 98.19 205 ASP A O 1
ATOM 1511 N N . LEU A 1 206 ? 18.240 9.692 -7.841 1.00 98.06 206 LEU A N 1
ATOM 1512 C CA . LEU A 1 206 ? 18.865 8.690 -8.710 1.00 98.06 206 LEU A CA 1
ATOM 1513 C C . LEU A 1 206 ? 20.396 8.744 -8.606 1.00 98.06 206 LEU A C 1
ATOM 1515 O O . LEU A 1 206 ? 20.976 9.827 -8.574 1.00 98.06 206 LEU A O 1
ATOM 1519 N N . ASP A 1 207 ? 21.047 7.582 -8.582 1.00 96.31 207 ASP A N 1
ATOM 1520 C CA . ASP A 1 207 ? 22.508 7.462 -8.451 1.00 96.31 207 ASP A CA 1
ATOM 1521 C C . ASP A 1 207 ? 23.223 7.640 -9.802 1.00 96.31 207 ASP A C 1
ATOM 1523 O O . ASP A 1 207 ? 24.146 8.440 -9.944 1.00 96.31 207 ASP A O 1
ATOM 1527 N N . ASP A 1 208 ? 22.738 6.950 -10.835 1.00 96.38 208 ASP A N 1
ATOM 1528 C CA . ASP A 1 208 ? 23.288 6.961 -12.199 1.00 96.38 208 ASP A CA 1
ATOM 1529 C C . ASP A 1 208 ? 22.330 7.587 -13.230 1.00 96.38 208 ASP A C 1
ATOM 1531 O O . ASP A 1 208 ? 22.527 7.481 -14.441 1.00 96.38 208 ASP A O 1
ATOM 1535 N N . GLY A 1 209 ? 21.272 8.243 -12.748 1.00 97.62 209 GLY A N 1
ATOM 1536 C CA . GLY A 1 209 ? 20.190 8.768 -13.577 1.00 97.62 209 GLY A CA 1
ATOM 1537 C C . GLY A 1 209 ? 19.158 7.721 -14.011 1.00 97.62 209 GLY A C 1
ATOM 1538 O O . GLY A 1 209 ? 18.245 8.076 -14.751 1.00 97.62 209 GLY A O 1
ATOM 1539 N N . VAL A 1 210 ? 19.259 6.469 -13.558 1.00 98.44 210 VAL A N 1
ATOM 1540 C CA . VAL A 1 210 ? 18.257 5.410 -13.776 1.00 98.44 210 VAL A CA 1
ATOM 1541 C C . VAL A 1 210 ? 17.820 4.810 -12.445 1.00 98.44 210 VAL A C 1
ATOM 1543 O O . VAL A 1 210 ? 16.631 4.747 -12.139 1.00 98.44 210 VAL A O 1
ATOM 1546 N N . HIS A 1 211 ? 18.785 4.353 -11.653 1.00 98.62 211 HIS A N 1
ATOM 1547 C CA . HIS A 1 211 ? 18.544 3.603 -10.435 1.00 98.62 211 HIS A CA 1
ATOM 1548 C C . HIS A 1 211 ? 18.413 4.550 -9.241 1.00 98.62 211 HIS A C 1
ATOM 1550 O O . HIS A 1 211 ? 19.278 5.408 -9.043 1.00 98.62 211 HIS A O 1
ATOM 1556 N N . PRO A 1 212 ? 17.371 4.392 -8.411 1.00 98.56 212 PRO A N 1
ATOM 1557 C CA . PRO A 1 212 ? 17.251 5.150 -7.179 1.00 98.56 212 PRO A CA 1
ATOM 1558 C C . PRO A 1 212 ? 18.433 4.931 -6.226 1.00 98.56 212 PRO A C 1
ATOM 1560 O O . PRO A 1 212 ? 18.993 3.842 -6.113 1.00 98.56 212 PRO A O 1
ATOM 1563 N N . THR A 1 213 ? 18.779 5.979 -5.491 1.00 98.06 213 THR A N 1
ATOM 1564 C CA . THR A 1 213 ? 19.606 5.912 -4.283 1.00 98.06 213 THR A CA 1
ATOM 1565 C C . THR A 1 213 ? 18.844 5.201 -3.161 1.00 98.06 213 THR A C 1
ATOM 1567 O O . THR A 1 213 ? 17.627 5.029 -3.235 1.00 98.06 213 THR A O 1
ATOM 1570 N N . ALA A 1 214 ? 19.513 4.875 -2.051 1.00 97.19 214 ALA A N 1
ATOM 1571 C CA . ALA A 1 214 ? 18.839 4.341 -0.863 1.00 97.19 214 ALA A CA 1
ATOM 1572 C C . ALA A 1 214 ? 17.670 5.231 -0.376 1.00 97.19 214 ALA A C 1
ATOM 1574 O O . ALA A 1 214 ? 16.623 4.718 0.014 1.00 97.19 214 ALA A O 1
ATOM 1575 N N . ALA A 1 215 ? 17.815 6.561 -0.447 1.00 97.81 215 ALA A N 1
ATOM 1576 C CA . ALA A 1 215 ? 16.742 7.495 -0.096 1.00 97.81 215 ALA A CA 1
ATOM 1577 C C . ALA A 1 215 ? 15.594 7.475 -1.120 1.00 97.81 215 ALA A C 1
ATOM 1579 O O . ALA A 1 215 ? 14.426 7.496 -0.734 1.00 97.81 215 ALA A O 1
ATOM 1580 N N . GLY A 1 216 ? 15.912 7.386 -2.415 1.00 98.44 216 GLY A N 1
ATOM 1581 C CA . GLY A 1 216 ? 14.916 7.216 -3.475 1.00 98.44 216 GLY A CA 1
ATOM 1582 C C . GLY A 1 216 ? 14.127 5.912 -3.329 1.00 98.44 216 GLY A C 1
ATOM 1583 O O . GLY A 1 216 ? 12.901 5.917 -3.420 1.00 98.44 216 GLY A O 1
ATOM 1584 N N . TYR A 1 217 ? 14.803 4.810 -3.004 1.00 98.75 217 TYR A N 1
ATOM 1585 C CA . TYR A 1 217 ? 14.158 3.527 -2.730 1.00 98.75 217 TYR A CA 1
ATOM 1586 C C . TYR A 1 217 ? 13.254 3.555 -1.489 1.00 98.75 217 TYR A C 1
ATOM 1588 O O . TYR A 1 217 ? 12.183 2.952 -1.524 1.00 98.75 217 TYR A O 1
ATOM 1596 N N . ASP A 1 218 ? 13.608 4.271 -0.414 1.00 98.19 218 ASP A N 1
ATOM 1597 C CA . ASP A 1 218 ? 12.697 4.421 0.736 1.00 98.19 218 ASP A CA 1
ATOM 1598 C C . ASP A 1 218 ? 11.446 5.253 0.389 1.00 98.19 218 ASP A C 1
ATOM 1600 O O . ASP A 1 218 ? 10.345 4.946 0.855 1.00 98.19 218 ASP A O 1
ATOM 1604 N N . LYS A 1 219 ? 11.562 6.251 -0.500 1.00 98.50 219 LYS A N 1
ATOM 1605 C CA . LYS A 1 219 ? 10.382 6.949 -1.041 1.00 98.50 219 LYS A CA 1
ATOM 1606 C C . LYS A 1 219 ? 9.481 5.989 -1.816 1.00 98.50 219 LYS A C 1
ATOM 1608 O O . LYS A 1 219 ? 8.276 5.967 -1.570 1.00 98.50 219 LYS A O 1
ATOM 1613 N N . MET A 1 220 ? 10.054 5.152 -2.686 1.00 98.75 220 MET A N 1
ATOM 1614 C CA . MET A 1 220 ? 9.289 4.118 -3.396 1.00 98.75 220 MET A CA 1
ATOM 1615 C C . MET A 1 220 ? 8.598 3.153 -2.427 1.00 98.75 220 MET A C 1
ATOM 1617 O O . MET A 1 220 ? 7.429 2.817 -2.603 1.00 98.75 220 MET A O 1
ATOM 1621 N N . ALA A 1 221 ? 9.300 2.733 -1.372 1.00 98.69 221 ALA A N 1
ATOM 1622 C CA . ALA A 1 221 ? 8.747 1.869 -0.339 1.00 98.69 221 ALA A CA 1
ATOM 1623 C C . ALA A 1 221 ? 7.525 2.488 0.353 1.00 98.69 221 ALA A C 1
ATOM 1625 O O . ALA A 1 221 ? 6.543 1.792 0.608 1.00 98.69 221 ALA A O 1
ATOM 1626 N N . ALA A 1 222 ? 7.567 3.792 0.644 1.00 95.19 222 ALA A N 1
ATOM 1627 C CA . ALA A 1 222 ? 6.439 4.508 1.230 1.00 95.19 222 ALA A CA 1
ATOM 1628 C C . ALA A 1 222 ? 5.226 4.553 0.285 1.00 95.19 222 ALA A C 1
ATOM 1630 O O . ALA A 1 222 ? 4.101 4.344 0.740 1.00 95.19 222 ALA A O 1
ATOM 1631 N N . VAL A 1 223 ? 5.452 4.769 -1.017 1.00 98.44 223 VAL A N 1
ATOM 1632 C CA . VAL A 1 223 ? 4.390 4.747 -2.035 1.00 98.44 223 VAL A CA 1
ATOM 1633 C C . VAL A 1 223 ? 3.759 3.359 -2.140 1.00 98.44 223 VAL A C 1
ATOM 1635 O O . VAL A 1 223 ? 2.536 3.242 -2.075 1.00 98.44 223 VAL A O 1
ATOM 1638 N N . TRP A 1 224 ? 4.571 2.302 -2.241 1.00 98.75 224 TRP A N 1
ATOM 1639 C CA . TRP A 1 224 ? 4.072 0.926 -2.271 1.00 98.75 224 TRP A CA 1
ATOM 1640 C C . TRP A 1 224 ? 3.255 0.582 -1.032 1.00 98.75 224 TRP A C 1
ATOM 1642 O O . TRP A 1 224 ? 2.158 0.045 -1.146 1.00 98.75 224 TRP A O 1
ATOM 1652 N N . TYR A 1 225 ? 3.768 0.919 0.150 1.00 96.50 225 TYR A N 1
ATOM 1653 C CA . TYR A 1 225 ? 3.081 0.642 1.404 1.00 96.50 225 TYR A CA 1
ATOM 1654 C C . TYR A 1 225 ? 1.723 1.353 1.478 1.00 96.50 225 TYR A C 1
ATOM 1656 O O . TYR A 1 225 ? 0.719 0.720 1.798 1.00 96.50 225 TYR A O 1
ATOM 1664 N N . ALA A 1 226 ? 1.662 2.636 1.107 1.00 90.12 226 ALA A N 1
ATOM 1665 C CA . ALA A 1 226 ? 0.404 3.377 1.049 1.00 90.12 226 ALA A CA 1
ATOM 1666 C C . ALA A 1 226 ? -0.583 2.773 0.035 1.00 90.12 226 ALA A C 1
ATOM 1668 O O . ALA A 1 226 ? -1.777 2.686 0.323 1.00 90.12 226 ALA A O 1
ATOM 1669 N N . ALA A 1 227 ? -0.095 2.316 -1.123 1.00 95.56 227 ALA A N 1
ATOM 1670 C CA . ALA A 1 227 ? -0.929 1.655 -2.123 1.00 95.56 227 ALA A CA 1
ATOM 1671 C C . ALA A 1 227 ? -1.524 0.347 -1.582 1.00 95.56 227 ALA A C 1
ATOM 1673 O O . ALA A 1 227 ? -2.736 0.150 -1.659 1.00 95.56 227 ALA A O 1
ATOM 1674 N N . LEU A 1 228 ? -0.702 -0.501 -0.960 1.00 95.62 228 LEU A N 1
ATOM 1675 C CA . LEU A 1 228 ? -1.127 -1.768 -0.356 1.00 95.62 228 LEU A CA 1
ATOM 1676 C C . LEU A 1 228 ? -2.167 -1.543 0.747 1.00 95.62 228 LEU A C 1
ATOM 1678 O O . LEU A 1 228 ? -3.213 -2.183 0.768 1.00 95.62 228 LEU A O 1
ATOM 1682 N N . GLN A 1 229 ? -1.953 -0.546 1.606 1.00 87.88 229 GLN A N 1
ATOM 1683 C CA . GLN A 1 229 ? -2.954 -0.149 2.594 1.00 87.88 229 GLN A CA 1
ATOM 1684 C C . GLN A 1 229 ? -4.250 0.388 1.971 1.00 87.88 229 GLN A C 1
ATOM 1686 O O . GLN A 1 229 ? -5.271 0.395 2.638 1.00 87.88 229 GLN A O 1
ATOM 1691 N N . SER A 1 230 ? -4.270 0.844 0.721 1.00 85.94 230 SER A N 1
ATOM 1692 C CA . SER A 1 230 ? -5.519 1.331 0.120 1.00 85.94 230 SER A CA 1
ATOM 1693 C C . SER A 1 230 ? -6.438 0.202 -0.367 1.00 85.94 230 SER A C 1
ATOM 1695 O O . SER A 1 230 ? -7.616 0.447 -0.629 1.00 85.94 230 SER A O 1
ATOM 1697 N N . VAL A 1 231 ? -5.927 -1.035 -0.441 1.00 88.62 231 VAL A N 1
ATOM 1698 C CA . VAL A 1 231 ? -6.660 -2.213 -0.922 1.00 88.62 231 VAL A CA 1
ATOM 1699 C C . VAL A 1 231 ? -6.783 -3.253 0.198 1.00 88.62 231 VAL A C 1
ATOM 1701 O O . VAL A 1 231 ? -5.791 -3.902 0.556 1.00 88.62 231 VAL A O 1
ATOM 1704 N N . PRO A 1 232 ? -7.997 -3.457 0.740 1.00 82.31 232 PRO A N 1
ATOM 1705 C CA . PRO A 1 232 ? -8.255 -4.436 1.790 1.00 82.31 232 PRO A CA 1
ATOM 1706 C C . PRO A 1 232 ? -7.764 -5.841 1.439 1.00 82.31 232 PRO A C 1
ATOM 1708 O O . PRO A 1 232 ? -8.043 -6.355 0.361 1.00 82.31 232 PRO A O 1
ATOM 1711 N N . GLY A 1 233 ? -7.053 -6.478 2.371 1.00 85.12 233 GLY A N 1
ATOM 1712 C CA . GLY A 1 233 ? -6.576 -7.857 2.226 1.00 85.12 233 GLY A CA 1
ATOM 1713 C C . GLY A 1 233 ? -5.320 -8.042 1.369 1.00 85.12 233 GLY A C 1
ATOM 1714 O O . GLY A 1 233 ? -4.709 -9.105 1.454 1.00 85.12 233 GLY A O 1
ATOM 1715 N N . SER A 1 234 ? -4.866 -7.024 0.629 1.00 92.94 234 SER A N 1
ATOM 1716 C CA . SER A 1 234 ? -3.687 -7.133 -0.251 1.00 92.94 234 SER A CA 1
ATOM 1717 C C . SER A 1 234 ? -2.364 -7.396 0.488 1.00 92.94 234 SER A C 1
ATOM 1719 O O . SER A 1 234 ? -1.400 -7.884 -0.095 1.00 92.94 234 SER A O 1
ATOM 1721 N N . ILE A 1 235 ? -2.307 -7.111 1.786 1.00 91.31 235 ILE A N 1
ATOM 1722 C CA . ILE A 1 235 ? -1.172 -7.418 2.676 1.00 91.31 235 ILE A CA 1
ATOM 1723 C C . ILE A 1 235 ? -1.634 -8.113 3.958 1.00 91.31 235 ILE A C 1
ATOM 1725 O O . ILE A 1 235 ? -0.945 -8.113 4.974 1.00 91.31 235 ILE A O 1
ATOM 1729 N N . GLY A 1 236 ? -2.827 -8.707 3.907 1.00 85.50 236 GLY A N 1
ATOM 1730 C CA . GLY A 1 236 ? -3.461 -9.345 5.050 1.00 85.50 236 GLY A CA 1
ATOM 1731 C C . GLY A 1 236 ? -4.018 -8.332 6.041 1.00 85.50 236 GLY A C 1
ATOM 1732 O O . GLY A 1 236 ? -4.231 -7.161 5.723 1.00 85.50 236 GLY A O 1
ATOM 1733 N N . SER A 1 237 ? -4.291 -8.814 7.247 1.00 80.31 237 SER A N 1
ATOM 1734 C CA . SER A 1 237 ? -4.675 -7.972 8.375 1.00 80.31 237 SER A CA 1
ATOM 1735 C C . SER A 1 237 ? -3.437 -7.653 9.197 1.00 80.31 237 SER A C 1
ATOM 1737 O O . SER A 1 237 ? -2.606 -8.531 9.426 1.00 80.31 237 SER A O 1
ATOM 1739 N N . ALA A 1 238 ? -3.326 -6.406 9.642 1.00 78.62 238 ALA A N 1
ATOM 1740 C CA . ALA A 1 238 ? -2.322 -6.059 10.634 1.00 78.62 238 ALA A CA 1
ATOM 1741 C C . ALA A 1 238 ? -2.637 -6.743 11.977 1.00 78.62 238 ALA A C 1
ATOM 1743 O O . ALA A 1 238 ? -3.799 -6.977 12.317 1.00 78.62 238 ALA A O 1
ATOM 1744 N N . ASP A 1 239 ? -1.598 -7.026 12.751 1.00 76.94 239 ASP A N 1
ATOM 1745 C CA . ASP A 1 239 ? -1.689 -7.553 14.102 1.00 76.94 239 ASP A CA 1
ATOM 1746 C C . ASP A 1 239 ? -2.455 -6.582 15.007 1.00 76.94 239 ASP A C 1
ATOM 1748 O O . ASP A 1 239 ? -2.185 -5.378 15.062 1.00 76.94 239 ASP A O 1
ATOM 1752 N N . GLY A 1 240 ? -3.399 -7.120 15.772 1.00 81.12 240 GLY A N 1
ATOM 1753 C CA . GLY A 1 240 ? -4.207 -6.355 16.707 1.00 81.12 240 GLY A CA 1
ATOM 1754 C C . GLY A 1 240 ? -5.619 -6.900 16.803 1.00 81.12 240 GLY A C 1
ATOM 1755 O O . GLY A 1 240 ? -5.875 -8.076 16.554 1.00 81.12 240 GLY A O 1
ATOM 1756 N N . THR A 1 241 ? -6.529 -6.059 17.271 1.00 89.75 241 THR A N 1
ATOM 1757 C CA . THR A 1 241 ? -7.942 -6.403 17.371 1.00 89.75 241 THR A CA 1
ATOM 1758 C C . THR A 1 241 ? -8.761 -5.242 16.841 1.00 89.75 241 THR A C 1
ATOM 1760 O O . THR A 1 241 ? -8.530 -4.086 17.217 1.00 89.75 241 THR A O 1
ATOM 1763 N N . GLU A 1 242 ? -9.748 -5.546 16.007 1.00 94.38 242 GLU A N 1
ATOM 1764 C CA . GLU A 1 242 ? -10.706 -4.551 15.549 1.00 94.38 242 GLU A CA 1
ATOM 1765 C C . GLU A 1 242 ? -11.663 -4.222 16.698 1.00 94.38 242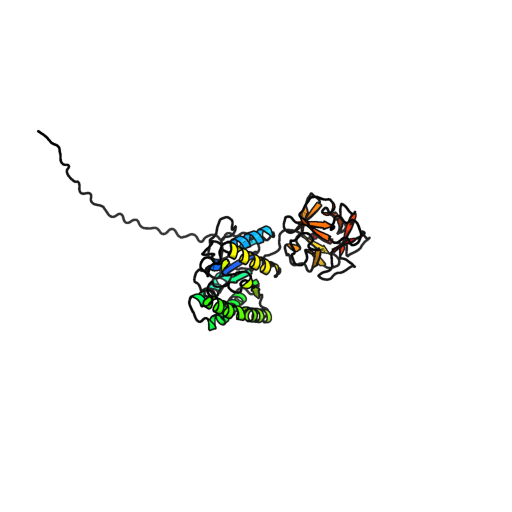 GLU A C 1
ATOM 1767 O O . GLU A 1 242 ? -12.229 -5.115 17.333 1.00 94.38 242 GLU A O 1
ATOM 1772 N N . ILE A 1 243 ? -11.884 -2.933 16.966 1.00 97.62 243 ILE A N 1
ATOM 1773 C CA . ILE A 1 243 ? -12.944 -2.481 17.876 1.00 97.62 243 ILE A CA 1
ATOM 1774 C C . ILE A 1 243 ? -14.142 -2.088 17.021 1.00 97.62 243 ILE A C 1
ATOM 1776 O O . ILE A 1 243 ? -14.101 -1.080 16.326 1.00 97.62 243 ILE A O 1
ATOM 1780 N N . VAL A 1 244 ? -15.212 -2.875 17.068 1.00 97.94 244 VAL A N 1
ATOM 1781 C CA . VAL A 1 244 ? -16.358 -2.745 16.160 1.00 97.94 244 VAL A CA 1
ATOM 1782 C C . VAL A 1 244 ? -17.566 -2.199 16.906 1.00 97.94 244 VAL A C 1
ATOM 1784 O O . VAL A 1 244 ? -18.004 -2.787 17.898 1.00 97.94 244 VAL A O 1
ATOM 1787 N N . GLY A 1 245 ? -18.133 -1.095 16.421 1.00 97.31 245 GLY A N 1
ATOM 1788 C CA . GLY A 1 245 ? -19.365 -0.523 16.955 1.00 97.31 245 GLY A CA 1
ATOM 1789 C C . GLY A 1 245 ? -20.533 -1.484 16.749 1.00 97.31 245 GLY A C 1
ATOM 1790 O O . GLY A 1 245 ? -20.860 -1.835 15.617 1.00 97.31 245 GLY A O 1
ATOM 1791 N N . ALA A 1 246 ? -21.189 -1.902 17.831 1.00 94.75 246 ALA A N 1
ATOM 1792 C CA . ALA A 1 246 ? -22.236 -2.923 17.776 1.00 94.75 246 ALA A CA 1
ATOM 1793 C C . ALA A 1 246 ? -23.450 -2.477 16.943 1.00 94.75 246 ALA A C 1
ATOM 1795 O O . ALA A 1 246 ? -24.091 -3.301 16.296 1.00 94.75 246 ALA A O 1
ATOM 1796 N N . GLN A 1 247 ? -23.757 -1.174 16.935 1.00 95.50 247 GLN A N 1
ATOM 1797 C CA . GLN A 1 247 ? -24.844 -0.613 16.128 1.00 95.50 247 GLN A CA 1
ATOM 1798 C C . GLN A 1 247 ? -24.499 -0.528 14.635 1.00 95.50 247 GLN A C 1
ATOM 1800 O O . GLN A 1 247 ? -25.367 -0.730 13.789 1.00 95.50 247 GLN A O 1
ATOM 1805 N N . SER A 1 248 ? -23.263 -0.156 14.305 1.00 97.38 248 SER A N 1
ATOM 1806 C CA . SER A 1 248 ? -22.857 0.180 12.937 1.00 97.38 248 SER A CA 1
ATOM 1807 C C . SER A 1 248 ? -22.255 -1.000 12.179 1.00 97.38 248 SER A C 1
ATOM 1809 O O . SER A 1 248 ? -22.258 -0.981 10.950 1.00 97.38 248 SER A O 1
ATOM 1811 N N . GLY A 1 249 ? -21.702 -1.989 12.889 1.00 96.75 249 GLY A N 1
ATOM 1812 C CA . GLY A 1 249 ? -20.844 -3.022 12.306 1.00 96.75 249 GLY A CA 1
ATOM 1813 C C . GLY A 1 249 ? -19.512 -2.478 11.771 1.00 96.75 249 GLY A C 1
ATOM 1814 O O . GLY A 1 249 ? -18.822 -3.182 11.041 1.00 96.75 249 GLY A O 1
ATOM 1815 N N . ARG A 1 250 ? -19.167 -1.228 12.108 1.00 98.19 250 ARG A N 1
ATOM 1816 C CA . ARG A 1 250 ? -17.988 -0.504 11.614 1.00 98.19 250 ARG A CA 1
ATOM 1817 C C . ARG A 1 250 ? -16.901 -0.408 12.670 1.00 98.19 250 ARG A C 1
ATOM 1819 O O . ARG A 1 250 ? -17.191 -0.359 13.865 1.00 98.19 250 ARG A O 1
ATOM 1826 N N . CYS A 1 251 ? -15.665 -0.341 12.210 1.00 97.94 251 CYS A N 1
ATOM 1827 C CA . CYS A 1 251 ? -14.473 -0.317 13.029 1.00 97.94 251 CYS A CA 1
ATOM 1828 C C . CYS A 1 251 ? -14.156 1.091 13.534 1.00 97.94 251 CYS A C 1
ATOM 1830 O O . CYS A 1 251 ? -14.363 2.089 12.841 1.00 97.94 251 CYS A O 1
ATOM 1832 N N . LEU A 1 252 ? -13.637 1.150 14.758 1.00 98.31 252 LEU A N 1
ATOM 1833 C CA . LEU A 1 252 ? -12.955 2.301 15.325 1.00 98.31 252 LEU A CA 1
ATOM 1834 C C . LEU A 1 252 ? -11.651 2.509 14.549 1.00 98.31 252 LEU A C 1
ATOM 1836 O O . LEU A 1 252 ? -10.760 1.664 14.595 1.00 98.31 252 LEU A O 1
ATOM 1840 N N . GLU A 1 253 ? -11.540 3.624 13.843 1.00 97.12 253 GLU A N 1
ATOM 1841 C CA . GLU A 1 253 ? -10.467 3.877 12.885 1.00 97.12 253 GLU A CA 1
ATOM 1842 C C . GLU A 1 253 ? -9.797 5.229 13.141 1.00 97.12 253 GLU A C 1
ATOM 1844 O O . GLU A 1 253 ? -10.475 6.227 13.389 1.00 97.12 253 GLU A O 1
ATOM 1849 N N . VAL A 1 254 ? -8.472 5.300 12.985 1.00 98.00 254 VAL A N 1
ATOM 1850 C CA . VAL A 1 254 ? -7.776 6.580 12.795 1.00 98.00 254 VAL A CA 1
ATOM 1851 C C . VAL A 1 254 ? -8.011 7.103 11.376 1.00 98.00 254 VAL A C 1
ATOM 1853 O O . VAL A 1 254 ? -7.568 6.496 10.394 1.00 98.00 254 VAL A O 1
ATOM 1856 N N . ALA A 1 255 ? -8.695 8.243 11.275 1.00 95.62 255 ALA A N 1
ATOM 1857 C CA . ALA A 1 255 ? -9.194 8.778 10.015 1.00 95.62 255 ALA A CA 1
ATOM 1858 C C . ALA A 1 255 ? -8.077 8.989 8.981 1.00 95.62 255 ALA A C 1
ATOM 1860 O O . ALA A 1 255 ? -7.060 9.627 9.268 1.00 95.62 255 ALA A O 1
ATOM 1861 N N . GLY A 1 256 ? -8.284 8.454 7.774 1.00 86.88 256 GLY A N 1
ATOM 1862 C CA . GLY A 1 256 ? -7.354 8.605 6.648 1.00 86.88 256 GLY A CA 1
ATOM 1863 C C . GLY A 1 256 ? -5.963 8.021 6.906 1.00 86.88 256 GLY A C 1
ATOM 1864 O O . GLY A 1 256 ? -4.992 8.517 6.343 1.00 86.88 256 GLY A O 1
ATOM 1865 N N . ALA A 1 257 ? -5.857 7.037 7.807 1.00 86.56 257 ALA A N 1
ATOM 1866 C CA . ALA A 1 257 ? -4.593 6.468 8.273 1.00 86.56 257 ALA A CA 1
ATOM 1867 C C . ALA A 1 257 ? -3.588 7.520 8.798 1.00 86.56 257 ALA A C 1
ATOM 1869 O O . ALA A 1 257 ? -2.373 7.334 8.731 1.00 86.56 257 ALA A O 1
ATOM 1870 N N . GLY A 1 258 ? -4.084 8.639 9.346 1.00 89.44 258 GLY A N 1
ATOM 1871 C CA . GLY A 1 258 ? -3.237 9.699 9.891 1.00 89.44 258 GLY A CA 1
ATOM 1872 C C . GLY A 1 258 ? -2.352 9.200 11.037 1.00 89.44 258 GLY A C 1
ATOM 1873 O O . GLY A 1 258 ? -2.819 8.494 11.926 1.00 89.44 258 GLY A O 1
ATOM 1874 N N . THR A 1 259 ? -1.073 9.577 11.039 1.00 89.06 259 THR A N 1
ATOM 1875 C CA . THR A 1 259 ? -0.089 9.174 12.068 1.00 89.06 259 THR A CA 1
ATOM 1876 C C . THR A 1 259 ? 0.367 10.337 12.955 1.00 89.06 259 THR A C 1
ATOM 1878 O O . THR A 1 259 ? 1.093 10.140 13.933 1.00 89.06 259 THR A O 1
ATOM 1881 N N . ALA A 1 260 ? -0.068 11.562 12.652 1.00 93.81 260 ALA A N 1
ATOM 1882 C CA . ALA A 1 260 ? 0.239 12.744 13.446 1.00 93.81 260 ALA A CA 1
ATOM 1883 C C . ALA A 1 260 ? -0.558 12.763 14.761 1.00 93.81 260 ALA A C 1
ATOM 1885 O O . ALA A 1 260 ? -1.701 12.300 14.824 1.00 93.81 260 ALA A O 1
ATOM 1886 N N . ASN A 1 261 ? 0.023 13.350 15.808 1.00 98.06 261 ASN A N 1
ATOM 1887 C CA . ASN A 1 261 ? -0.695 13.609 17.056 1.00 98.06 261 ASN A CA 1
ATOM 1888 C C . ASN A 1 261 ? -1.911 14.508 16.799 1.00 98.06 261 ASN A C 1
ATOM 1890 O O . ASN A 1 261 ? -1.816 15.501 16.080 1.00 98.06 261 ASN A O 1
ATOM 1894 N N . GLY A 1 262 ? -3.050 14.145 17.386 1.00 97.75 262 GLY A N 1
ATOM 1895 C CA . GLY A 1 262 ? -4.328 14.815 17.161 1.00 97.75 262 GLY A CA 1
ATOM 1896 C C . GLY A 1 262 ? -5.105 14.304 15.945 1.00 97.75 262 GLY A C 1
ATOM 1897 O O . GLY A 1 262 ? -6.196 14.812 15.690 1.00 97.75 262 GLY A O 1
ATOM 1898 N N . SER A 1 263 ? -4.601 13.300 15.211 1.00 98.25 263 SER A N 1
ATOM 1899 C CA . SER A 1 263 ? -5.389 12.657 14.148 1.00 98.25 263 SER A CA 1
ATOM 1900 C C . SER A 1 263 ? -6.670 12.070 14.747 1.00 98.25 263 SER A C 1
ATOM 1902 O O . SER A 1 263 ? -6.630 11.372 15.762 1.00 98.25 263 SER A O 1
ATOM 1904 N N . GLY A 1 264 ? -7.812 12.413 14.151 1.00 98.31 264 GLY A N 1
ATOM 1905 C CA . GLY A 1 264 ? -9.129 12.081 14.690 1.00 98.31 264 GLY A CA 1
ATOM 1906 C C . GLY A 1 264 ? -9.495 10.610 14.528 1.00 98.31 264 GLY A C 1
ATOM 1907 O O . GLY A 1 264 ? -9.052 9.953 13.587 1.00 98.31 264 GLY A O 1
ATOM 1908 N N . VAL A 1 265 ? -10.349 10.124 15.427 1.00 98.69 265 VAL A N 1
ATOM 1909 C CA . VAL A 1 265 ? -10.898 8.766 15.376 1.00 98.69 265 VAL A CA 1
ATOM 1910 C C . VAL A 1 265 ? -12.360 8.787 14.924 1.00 98.69 265 VAL A C 1
ATOM 1912 O O . VAL A 1 265 ? -13.145 9.658 15.317 1.00 98.69 265 VAL A O 1
ATOM 1915 N N . GLN A 1 266 ? -12.722 7.838 14.065 1.00 98.69 266 GLN A N 1
ATOM 1916 C CA . GLN A 1 266 ? -14.022 7.749 13.402 1.00 98.69 266 GLN A CA 1
ATOM 1917 C C . GLN A 1 266 ? -14.513 6.301 13.287 1.00 98.69 266 GLN A C 1
ATOM 1919 O O . GLN A 1 266 ? -13.766 5.361 13.544 1.00 98.69 266 GLN A O 1
ATOM 1924 N N . LEU A 1 267 ? -15.769 6.127 12.877 1.00 98.62 267 LEU A N 1
ATOM 1925 C CA . LEU A 1 267 ? -16.269 4.863 12.346 1.00 98.62 267 LEU A CA 1
ATOM 1926 C C . LEU A 1 267 ? -15.922 4.738 10.863 1.00 98.62 267 LEU A C 1
ATOM 1928 O O . LEU A 1 267 ? -16.157 5.672 10.090 1.00 98.62 267 LEU A O 1
ATOM 1932 N N . TRP A 1 268 ? -15.448 3.562 10.465 1.00 97.94 268 TRP A N 1
ATOM 1933 C CA . TRP A 1 268 ? -15.242 3.204 9.066 1.00 97.94 268 TRP A CA 1
ATOM 1934 C C . TRP A 1 268 ? -15.497 1.715 8.830 1.00 97.94 268 TRP A C 1
ATOM 1936 O O . TRP A 1 268 ? -15.426 0.917 9.764 1.00 97.94 268 TRP A O 1
ATOM 1946 N N . ASP A 1 269 ? -15.827 1.322 7.602 1.00 95.69 269 ASP A N 1
ATOM 1947 C CA . ASP A 1 269 ? -15.987 -0.090 7.252 1.00 95.69 269 ASP A CA 1
ATOM 1948 C C . ASP A 1 269 ? -14.727 -0.870 7.639 1.00 95.69 269 ASP A C 1
ATOM 1950 O O . ASP A 1 269 ? -13.614 -0.394 7.435 1.00 95.69 269 ASP A O 1
ATOM 1954 N N . CYS A 1 270 ? -14.896 -2.044 8.240 1.00 92.81 270 CYS A N 1
ATOM 1955 C CA . CYS A 1 270 ? -13.769 -2.860 8.677 1.00 92.81 270 CYS A CA 1
ATOM 1956 C C . CYS A 1 270 ? -13.061 -3.475 7.471 1.00 92.81 270 CYS A C 1
ATOM 1958 O O . CYS A 1 270 ? -13.697 -4.173 6.678 1.00 92.81 270 CYS A O 1
ATOM 1960 N N . TRP A 1 271 ? -11.763 -3.227 7.342 1.00 86.00 271 TRP A N 1
ATOM 1961 C CA . TRP A 1 271 ? -10.963 -3.704 6.217 1.00 86.00 271 TRP A CA 1
ATOM 1962 C C . TRP A 1 271 ? -9.593 -4.263 6.621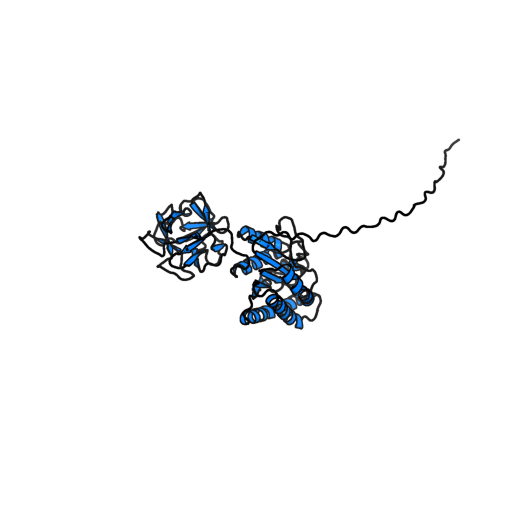 1.00 86.00 271 TRP A C 1
ATOM 1964 O O . TRP A 1 271 ? -8.805 -4.641 5.755 1.00 86.00 271 TRP A O 1
ATOM 1974 N N . GLY A 1 272 ? -9.313 -4.362 7.926 1.00 84.31 272 GLY A N 1
ATOM 1975 C CA . GLY A 1 272 ? -8.093 -4.984 8.446 1.00 84.31 272 GLY A CA 1
ATOM 1976 C C . GLY A 1 272 ? -6.845 -4.097 8.425 1.00 84.31 272 GLY A C 1
ATOM 1977 O O . GLY A 1 272 ? -5.766 -4.568 8.788 1.00 84.31 272 GLY A O 1
ATOM 1978 N N . GLY A 1 273 ? -6.975 -2.826 8.040 1.00 85.12 273 GLY A N 1
ATOM 1979 C CA . GLY A 1 273 ? -5.866 -1.878 7.995 1.00 85.12 273 GLY A CA 1
ATOM 1980 C C . GLY A 1 273 ? -5.255 -1.586 9.362 1.00 85.12 273 GLY A C 1
ATOM 1981 O O . GLY A 1 273 ? -5.958 -1.527 10.368 1.00 85.12 273 GLY A O 1
ATOM 1982 N N . ALA A 1 274 ? -3.949 -1.315 9.402 1.00 87.19 274 ALA A N 1
ATOM 1983 C CA . ALA A 1 274 ? -3.210 -0.979 10.625 1.00 87.19 274 ALA A CA 1
ATOM 1984 C C . ALA A 1 274 ? -3.814 0.196 11.423 1.00 87.19 274 ALA A C 1
ATOM 1986 O O . ALA A 1 274 ? -3.627 0.282 12.633 1.00 87.19 274 ALA A O 1
ATOM 1987 N N . ASN A 1 275 ? -4.561 1.092 10.771 1.00 92.19 275 ASN A N 1
ATOM 1988 C CA . ASN A 1 275 ? -5.273 2.210 11.398 1.00 92.19 275 ASN A CA 1
ATOM 1989 C C . ASN A 1 275 ? -6.597 1.818 12.084 1.00 92.19 275 ASN A C 1
ATOM 1991 O O . ASN A 1 275 ? -7.226 2.669 12.716 1.00 92.19 275 ASN A O 1
ATOM 1995 N N . GLN A 1 276 ? -7.015 0.558 11.960 1.00 94.88 276 GLN A N 1
ATOM 1996 C CA . GLN A 1 276 ? -8.179 -0.051 12.615 1.00 94.88 276 GLN A CA 1
ATOM 1997 C C . GLN A 1 276 ? -7.785 -1.103 13.662 1.00 94.88 276 GLN A C 1
ATOM 1999 O O . GLN A 1 276 ? -8.652 -1.625 14.366 1.00 94.88 276 GLN A O 1
ATOM 2004 N N . GLN A 1 277 ? -6.489 -1.408 13.776 1.00 92.69 277 GLN A N 1
ATOM 2005 C CA . GLN A 1 277 ? -5.975 -2.422 14.686 1.00 92.69 277 GLN A CA 1
ATOM 2006 C C . GLN A 1 277 ? -5.538 -1.811 16.009 1.00 92.69 277 GLN A C 1
ATOM 2008 O O . GLN A 1 277 ? -4.632 -0.976 16.074 1.00 92.69 277 GLN A O 1
ATOM 2013 N N . TRP A 1 278 ? -6.178 -2.262 17.087 1.00 96.00 278 TRP A N 1
ATOM 2014 C CA . TRP A 1 278 ? -5.925 -1.761 18.429 1.00 96.00 278 TRP A CA 1
ATOM 2015 C C . TRP A 1 278 ? -5.356 -2.854 19.325 1.00 96.00 278 TRP A C 1
ATOM 2017 O O . TRP A 1 278 ? -5.929 -3.930 19.474 1.00 96.00 278 TRP A O 1
ATOM 2027 N N . THR A 1 279 ? -4.249 -2.552 19.999 1.00 94.56 279 THR A N 1
ATOM 2028 C CA . THR A 1 279 ? -3.680 -3.403 21.048 1.00 94.56 279 THR A CA 1
ATOM 2029 C C . THR A 1 279 ? -4.061 -2.855 22.417 1.00 94.56 279 THR A C 1
ATOM 2031 O O . THR A 1 279 ? -3.630 -1.764 22.795 1.00 94.56 279 THR A O 1
ATOM 2034 N N . TYR A 1 280 ? -4.839 -3.615 23.189 1.00 95.19 280 TYR A N 1
ATOM 2035 C CA . TYR A 1 280 ? -5.152 -3.262 24.574 1.00 95.19 280 TYR A CA 1
ATOM 2036 C C . TYR A 1 280 ? -4.055 -3.749 25.528 1.00 95.19 280 TYR A C 1
ATOM 2038 O O . TYR A 1 280 ? -3.776 -4.944 25.601 1.00 95.19 280 TYR A O 1
ATOM 2046 N N . THR A 1 281 ? -3.428 -2.835 26.268 1.00 95.12 281 THR A N 1
ATOM 2047 C CA . THR A 1 281 ? -2.285 -3.155 27.138 1.00 95.12 281 THR A CA 1
ATOM 2048 C C . THR A 1 281 ? -2.682 -3.357 28.600 1.00 95.12 281 THR A C 1
ATOM 2050 O O . THR A 1 281 ? -3.738 -2.914 29.053 1.00 95.12 281 THR A O 1
ATOM 2053 N N . ALA A 1 282 ? -1.781 -3.950 29.393 1.00 93.69 282 ALA A N 1
ATOM 2054 C CA . ALA A 1 282 ? -1.933 -4.034 30.850 1.00 93.69 282 ALA A CA 1
ATOM 2055 C C . ALA A 1 282 ? -2.025 -2.649 31.528 1.00 93.69 282 ALA A C 1
ATOM 2057 O O . ALA A 1 282 ? -2.654 -2.512 32.574 1.00 93.69 282 ALA A O 1
ATOM 2058 N N . GLY A 1 283 ? -1.453 -1.612 30.903 1.00 95.81 283 GLY A N 1
ATOM 2059 C CA . GLY A 1 283 ? -1.583 -0.212 31.318 1.00 95.81 283 GLY A CA 1
ATOM 2060 C C . GLY A 1 283 ? -2.915 0.437 30.929 1.00 95.81 283 GLY A C 1
ATOM 2061 O O . GLY A 1 283 ? -3.039 1.653 31.032 1.00 95.81 283 GLY A O 1
ATOM 2062 N N . LYS A 1 284 ? -3.896 -0.349 30.462 1.00 97.81 284 LYS A N 1
ATOM 2063 C CA . LYS A 1 284 ? -5.215 0.096 29.987 1.00 97.81 284 LYS A CA 1
ATOM 2064 C C . LYS A 1 284 ? -5.181 1.024 28.771 1.00 97.81 284 LYS A C 1
ATOM 2066 O O . LYS A 1 284 ? -6.141 1.745 28.524 1.00 97.81 284 LYS A O 1
ATOM 2071 N N . GLN A 1 285 ? -4.103 1.021 27.998 1.00 98.19 285 GLN A N 1
ATOM 2072 C CA . GLN A 1 285 ? -4.023 1.819 26.775 1.00 98.19 285 GLN A CA 1
ATOM 2073 C C . GLN A 1 285 ? -4.563 1.021 25.592 1.00 98.19 285 GLN A C 1
ATOM 2075 O O . GLN A 1 285 ? -4.297 -0.174 25.490 1.00 98.19 285 GLN A O 1
ATOM 2080 N N . LEU A 1 286 ? -5.275 1.688 24.686 1.00 98.00 286 LEU A N 1
ATOM 2081 C CA . LEU A 1 286 ? -5.603 1.170 23.358 1.00 98.00 286 LEU A CA 1
ATOM 2082 C C . LEU A 1 286 ? -4.595 1.752 22.370 1.00 98.00 286 LEU A C 1
ATOM 2084 O O . LEU A 1 286 ? -4.669 2.935 22.041 1.00 98.00 286 LEU A O 1
ATOM 2088 N N . LYS A 1 287 ? -3.612 0.944 21.970 1.00 96.88 287 LYS A N 1
ATOM 2089 C CA . LYS A 1 287 ? -2.498 1.374 21.121 1.00 96.88 287 LYS A CA 1
ATOM 2090 C C . LYS A 1 287 ? -2.755 1.080 19.648 1.00 96.88 287 LYS A C 1
ATOM 2092 O O . LYS A 1 287 ? -3.286 0.022 19.339 1.00 96.88 287 LYS A O 1
ATOM 2097 N N . VAL A 1 288 ? -2.301 1.970 18.773 1.00 93.88 288 VAL A N 1
ATOM 2098 C CA . VAL A 1 288 ? -2.320 1.840 17.307 1.00 93.88 288 VAL A CA 1
ATOM 2099 C C . VAL A 1 288 ? -0.958 2.265 16.746 1.00 93.88 288 VAL A C 1
ATOM 2101 O O . VAL A 1 288 ? -0.240 3.038 17.388 1.00 93.88 288 VAL A O 1
ATOM 2104 N N . TYR A 1 289 ? -0.554 1.717 15.595 1.00 86.88 289 TYR A N 1
ATOM 2105 C CA . TYR A 1 289 ? 0.767 1.945 14.975 1.00 86.88 289 TYR A CA 1
ATOM 2106 C C . TYR A 1 289 ? 1.964 1.714 15.920 1.00 86.88 289 TYR A C 1
ATOM 2108 O O . TYR A 1 289 ? 2.976 2.412 15.868 1.00 86.88 289 TYR A O 1
ATOM 2116 N N . GLY A 1 290 ? 1.826 0.786 16.868 1.00 82.88 290 GLY A N 1
ATOM 2117 C CA . GLY A 1 290 ? 2.863 0.441 17.841 1.00 82.88 290 GLY A CA 1
ATOM 2118 C C . GLY A 1 290 ? 3.070 1.447 18.986 1.00 82.88 290 GLY A C 1
ATOM 2119 O O . GLY A 1 290 ? 3.182 1.017 20.137 1.00 82.88 290 GLY A O 1
ATOM 2120 N N . ASN A 1 291 ? 3.109 2.765 18.741 1.00 88.69 291 ASN A N 1
ATOM 2121 C CA . ASN A 1 291 ? 3.456 3.779 19.758 1.00 88.69 291 ASN A CA 1
ATOM 2122 C C . ASN A 1 291 ? 2.430 4.909 19.970 1.00 88.69 291 ASN A C 1
ATOM 2124 O O . ASN A 1 291 ? 2.655 5.765 20.833 1.00 88.69 291 ASN A O 1
ATOM 2128 N N . LYS A 1 292 ? 1.307 4.905 19.246 1.00 97.19 292 LYS A N 1
ATOM 2129 C CA . LYS A 1 292 ? 0.209 5.858 19.448 1.00 97.19 292 LYS A CA 1
ATOM 2130 C C . LYS A 1 292 ? -0.871 5.252 20.331 1.00 97.19 292 LYS A C 1
ATOM 2132 O O . LYS A 1 292 ? -1.067 4.042 20.330 1.00 97.19 292 LYS A O 1
ATOM 2137 N N . CYS A 1 293 ? -1.564 6.092 21.086 1.00 98.44 293 CYS A N 1
ATOM 2138 C CA . CYS A 1 293 ? -2.610 5.721 22.028 1.00 98.44 293 CYS A CA 1
ATOM 2139 C C . CYS A 1 293 ? -3.911 6.450 21.688 1.00 98.44 293 CYS A C 1
ATOM 2141 O O . CYS A 1 293 ? -3.874 7.631 21.342 1.00 98.44 293 CYS A O 1
ATOM 2143 N N . LEU A 1 294 ? -5.048 5.763 21.8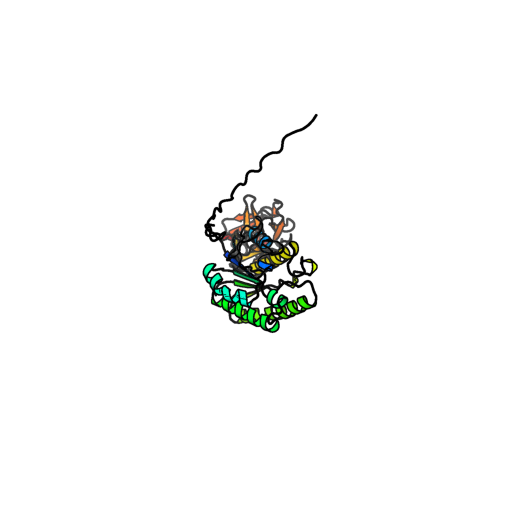35 1.00 98.75 294 LEU A N 1
ATOM 2144 C CA . LEU A 1 294 ? -6.371 6.385 21.856 1.00 98.75 294 LEU A CA 1
ATOM 2145 C C . LEU A 1 294 ? -6.423 7.392 23.012 1.00 98.75 294 LEU A C 1
ATOM 2147 O O . LEU A 1 294 ? -6.168 7.029 24.161 1.00 98.75 294 LEU A O 1
ATOM 2151 N N . ASP A 1 295 ? -6.736 8.644 22.708 1.00 98.81 295 ASP A N 1
ATOM 2152 C CA . ASP A 1 295 ? -6.550 9.781 23.605 1.00 98.81 295 ASP A CA 1
ATOM 2153 C C . ASP A 1 295 ? -7.820 10.639 23.656 1.00 98.81 295 ASP A C 1
ATOM 2155 O O . ASP A 1 295 ? -8.379 11.023 22.623 1.00 98.81 295 ASP A O 1
ATOM 2159 N N . ALA A 1 296 ? -8.288 10.939 24.870 1.00 98.69 296 ALA A N 1
ATOM 2160 C CA . ALA A 1 296 ? -9.275 11.989 25.082 1.00 98.69 296 ALA A CA 1
ATOM 2161 C C . ALA A 1 296 ? -8.595 13.363 24.963 1.00 98.69 296 ALA A C 1
ATOM 2163 O O . ALA A 1 296 ? -7.898 13.810 25.883 1.00 98.69 296 ALA A O 1
ATOM 2164 N N . SER A 1 297 ? -8.830 14.028 23.827 1.00 98.62 297 SER A N 1
ATOM 2165 C CA . SER A 1 297 ? -8.078 15.204 23.387 1.00 98.62 297 SER A CA 1
ATOM 2166 C C . SER A 1 297 ? -7.993 16.285 24.464 1.00 98.62 297 SER A C 1
ATOM 2168 O O . SER A 1 297 ? -9.005 16.724 25.016 1.00 98.62 297 SER A O 1
ATOM 2170 N N . GLY A 1 298 ? -6.771 16.753 24.729 1.00 98.06 298 GLY A N 1
ATOM 2171 C CA . GLY A 1 298 ? -6.513 17.824 25.693 1.00 98.06 298 GLY A CA 1
ATOM 2172 C C . GLY A 1 298 ? -6.872 17.459 27.135 1.00 98.06 298 GLY A C 1
ATOM 2173 O O . GLY A 1 298 ? -7.180 18.356 27.915 1.00 98.06 298 GLY A O 1
ATOM 2174 N N . GLN A 1 299 ? -6.869 16.165 27.481 1.00 98.25 299 GLN A N 1
ATOM 2175 C CA . GLN A 1 299 ? -7.303 15.650 28.786 1.00 98.25 299 GLN A CA 1
ATOM 2176 C C . GLN A 1 299 ? -8.760 16.010 29.134 1.00 98.25 299 GLN A C 1
ATOM 2178 O O . GLN A 1 299 ? -9.119 16.133 30.308 1.00 98.25 299 GLN A O 1
ATOM 2183 N N . GLY A 1 300 ? -9.606 16.206 28.118 1.00 98.25 300 GLY A N 1
ATOM 2184 C CA . GLY A 1 300 ? -10.993 16.614 28.308 1.00 98.25 300 GLY A CA 1
ATOM 2185 C C . GLY A 1 300 ? -11.828 15.566 29.050 1.00 98.25 300 GLY A C 1
ATOM 2186 O O . GLY A 1 300 ? -11.696 14.360 28.838 1.00 98.25 300 GLY A O 1
ATOM 2187 N N . THR A 1 301 ? -12.716 16.038 29.924 1.00 98.44 301 THR A N 1
ATOM 2188 C CA . THR A 1 301 ? -13.609 15.205 30.751 1.00 98.44 301 THR A CA 1
ATOM 2189 C C . THR A 1 301 ? -15.088 15.538 30.552 1.00 98.44 301 THR A C 1
ATOM 2191 O O . THR A 1 301 ? -15.930 15.116 31.341 1.00 98.44 301 THR A O 1
ATOM 2194 N N . SER A 1 302 ? -15.412 16.282 29.494 1.00 98.50 302 SER A N 1
ATOM 2195 C CA . SER A 1 302 ? -16.765 16.753 29.198 1.00 98.50 302 SER A CA 1
ATOM 2196 C C . SER A 1 302 ? -17.367 16.007 28.010 1.00 98.50 302 SER A C 1
ATOM 2198 O O . SER A 1 302 ? -16.661 15.506 27.135 1.00 98.50 302 SER A O 1
ATOM 2200 N N . ASN A 1 303 ? -18.697 15.985 27.942 1.00 98.62 303 ASN A N 1
ATOM 2201 C CA . ASN A 1 303 ? -19.412 15.512 26.761 1.00 98.62 303 ASN A CA 1
ATOM 2202 C C . ASN A 1 303 ? -18.957 16.272 25.506 1.00 98.62 303 ASN A C 1
ATOM 2204 O O . ASN A 1 303 ? -18.852 17.499 25.518 1.00 98.62 303 ASN A O 1
ATOM 2208 N N . GLY A 1 304 ? -18.705 15.534 24.428 1.00 98.38 304 GLY A N 1
ATOM 2209 C CA . GLY A 1 304 ? -18.229 16.074 23.158 1.00 98.38 304 GLY A CA 1
ATOM 2210 C C . GLY A 1 304 ? -16.711 16.241 23.068 1.00 98.38 304 GLY A C 1
ATOM 2211 O O . GLY A 1 304 ? -16.225 16.686 22.029 1.00 98.38 304 GLY A O 1
ATOM 2212 N N . THR A 1 305 ? -15.935 15.883 24.103 1.00 98.81 305 THR A N 1
ATOM 2213 C CA . THR A 1 305 ? -14.471 15.810 23.972 1.00 98.81 305 THR A CA 1
ATOM 2214 C C . THR A 1 305 ? -14.116 14.846 22.841 1.00 98.81 305 THR A C 1
ATOM 2216 O O . THR A 1 305 ? -14.503 13.679 22.869 1.00 98.81 305 THR A O 1
ATOM 2219 N N . ALA A 1 306 ? -13.388 15.341 21.840 1.00 98.75 306 ALA A N 1
ATOM 2220 C CA . ALA A 1 306 ? -12.969 14.542 20.698 1.00 98.75 306 ALA A CA 1
ATOM 2221 C C . ALA A 1 306 ? -12.006 13.431 21.126 1.00 98.75 306 ALA A C 1
ATOM 2223 O O . ALA A 1 306 ? -11.138 13.642 21.979 1.00 98.75 306 ALA A O 1
ATOM 2224 N N . VAL A 1 307 ? -12.137 12.271 20.487 1.00 98.81 307 VAL A N 1
ATOM 2225 C CA . VAL A 1 307 ? -11.180 11.178 20.631 1.00 98.81 307 VAL A CA 1
ATOM 2226 C C . VAL A 1 307 ? -10.238 11.183 19.434 1.00 98.81 307 VAL A C 1
ATOM 2228 O O . VAL A 1 307 ? -10.658 11.243 18.275 1.00 98.81 307 VAL A O 1
ATOM 2231 N N . VAL A 1 308 ? -8.947 11.180 19.735 1.00 98.81 308 VAL A N 1
ATOM 2232 C CA . VAL A 1 308 ? -7.850 11.299 18.771 1.00 98.81 308 VAL A CA 1
ATOM 2233 C C . VAL A 1 308 ? -6.799 10.235 19.067 1.00 98.81 308 VAL A C 1
ATOM 2235 O O . VAL A 1 308 ? -6.931 9.470 20.022 1.00 98.81 308 VAL A O 1
ATOM 2238 N N . ILE A 1 309 ? -5.735 10.198 18.272 1.00 98.75 309 ILE A N 1
ATOM 2239 C CA . ILE A 1 309 ? -4.499 9.523 18.663 1.00 98.75 309 ILE A CA 1
ATOM 2240 C C . ILE A 1 309 ? -3.441 10.514 19.132 1.00 98.75 309 ILE A C 1
ATOM 2242 O O . ILE A 1 309 ? -3.333 11.633 18.627 1.00 98.75 309 ILE A O 1
ATOM 2246 N N . TRP A 1 310 ? -2.619 10.080 20.077 1.00 98.56 310 TRP A N 1
ATOM 2247 C CA . TRP A 1 310 ? -1.458 10.828 20.545 1.00 98.56 310 TRP A CA 1
ATOM 2248 C C . TRP A 1 310 ? -0.312 9.877 20.875 1.00 98.56 310 TRP A C 1
ATOM 2250 O O . TRP A 1 310 ? -0.538 8.687 21.095 1.00 98.56 310 TRP A O 1
ATOM 2260 N N . ASP A 1 311 ? 0.920 10.378 20.932 1.00 98.06 311 ASP A N 1
ATOM 2261 C CA . ASP A 1 311 ? 2.038 9.606 21.476 1.00 98.06 311 ASP A CA 1
ATOM 2262 C C . ASP A 1 311 ? 1.682 9.065 22.861 1.00 98.06 311 ASP A C 1
ATOM 2264 O O . ASP A 1 311 ? 1.220 9.803 23.741 1.00 98.06 311 ASP A O 1
ATOM 2268 N N . CYS A 1 312 ? 1.896 7.766 23.056 1.00 97.81 312 CYS A N 1
ATOM 2269 C CA . CYS A 1 312 ? 1.653 7.139 24.343 1.00 97.81 312 CYS A CA 1
ATOM 2270 C C . CYS A 1 312 ? 2.563 7.760 25.409 1.00 97.81 312 CYS A C 1
ATOM 2272 O O . CYS A 1 312 ? 3.784 7.636 25.344 1.00 97.81 312 CYS A O 1
ATOM 2274 N N . ASN A 1 313 ? 1.967 8.396 26.415 1.00 96.38 313 ASN A N 1
ATOM 2275 C CA . ASN A 1 313 ? 2.685 9.114 27.475 1.00 96.38 313 ASN A CA 1
ATOM 2276 C C . ASN A 1 313 ? 2.306 8.634 28.890 1.00 96.38 313 ASN A C 1
ATOM 2278 O O . ASN A 1 313 ? 2.824 9.145 29.881 1.00 96.38 313 ASN A O 1
ATOM 2282 N N . GLY A 1 314 ? 1.409 7.646 28.988 1.00 94.56 314 GLY A N 1
ATOM 2283 C CA . GLY A 1 314 ? 0.999 7.013 30.244 1.00 94.56 314 GLY A CA 1
ATOM 2284 C C . GLY A 1 314 ? -0.026 7.804 31.064 1.00 94.56 314 GLY A C 1
ATOM 2285 O O . GLY A 1 314 ? -0.436 7.330 32.124 1.00 94.56 314 GLY A O 1
ATOM 2286 N N . GLN A 1 315 ? -0.469 8.973 30.591 1.00 97.69 315 GLN A N 1
ATOM 2287 C CA . GLN A 1 315 ? -1.465 9.796 31.278 1.00 97.69 315 GLN A CA 1
ATOM 2288 C C . GLN A 1 315 ? -2.854 9.138 31.291 1.00 97.69 315 GLN A C 1
ATOM 2290 O O . GLN A 1 315 ? -3.186 8.293 30.458 1.00 97.69 315 GLN A O 1
ATOM 2295 N N . ALA A 1 316 ? -3.684 9.530 32.261 1.00 98.31 316 ALA A N 1
ATOM 2296 C CA . ALA A 1 316 ? -4.977 8.896 32.517 1.00 98.31 316 ALA A CA 1
ATOM 2297 C C . ALA A 1 316 ? -6.014 9.111 31.393 1.00 98.31 316 ALA A C 1
ATOM 2299 O O . ALA A 1 316 ? -6.915 8.287 31.237 1.00 98.31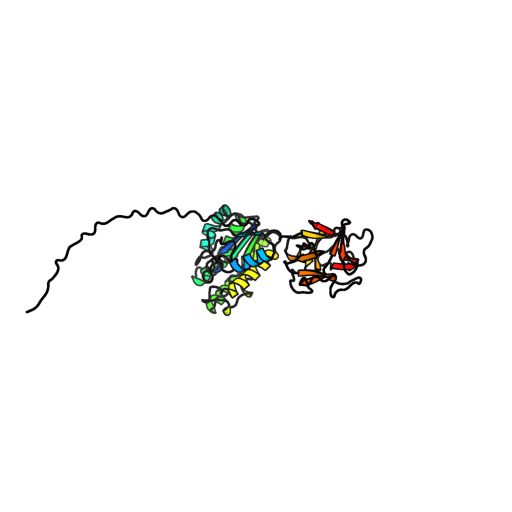 316 ALA A O 1
ATOM 2300 N N . ASN A 1 317 ? -5.879 10.163 30.578 1.00 98.44 317 ASN A N 1
ATOM 2301 C CA . ASN A 1 317 ? -6.716 10.418 29.396 1.00 98.44 317 ASN A CA 1
ATOM 2302 C C . ASN A 1 317 ? -6.446 9.445 28.232 1.00 98.44 317 ASN A C 1
ATOM 2304 O O . ASN A 1 317 ? -7.212 9.430 27.272 1.00 98.44 317 ASN A O 1
ATOM 2308 N N . GLN A 1 318 ? -5.386 8.635 28.322 1.00 98.69 318 GLN A N 1
ATOM 2309 C CA . GLN A 1 318 ? -5.065 7.557 27.378 1.00 98.69 318 GLN A CA 1
ATOM 2310 C C . GLN A 1 318 ? -5.419 6.165 27.916 1.00 98.69 318 GLN A C 1
ATOM 2312 O O . GLN A 1 318 ? -5.109 5.151 27.287 1.00 98.69 318 GLN A O 1
ATOM 2317 N N . GLN A 1 319 ? -6.018 6.100 29.106 1.00 98.75 319 GLN A N 1
ATOM 2318 C CA . GLN A 1 319 ? -6.371 4.850 29.760 1.00 98.75 319 GLN A CA 1
ATOM 2319 C C . GLN A 1 319 ? -7.877 4.617 29.658 1.00 98.75 319 GLN A C 1
ATOM 2321 O O . GLN A 1 319 ? -8.684 5.501 29.950 1.00 98.75 319 GLN A O 1
ATOM 2326 N N . TRP A 1 320 ? -8.254 3.399 29.283 1.00 98.69 320 TRP A N 1
ATOM 2327 C CA . TRP A 1 320 ? -9.620 3.015 28.958 1.00 98.69 320 TRP A CA 1
ATOM 2328 C C . TRP A 1 320 ? -9.985 1.711 29.662 1.00 98.69 320 TRP A C 1
ATOM 2330 O O . TRP A 1 320 ? -9.254 0.730 29.588 1.00 98.69 320 TRP A O 1
ATOM 2340 N N . ASN A 1 321 ? -11.129 1.666 30.340 1.00 98.44 321 ASN A N 1
ATOM 2341 C CA . ASN A 1 321 ? -11.694 0.409 30.812 1.00 98.44 321 ASN A CA 1
ATOM 2342 C C . ASN A 1 321 ? -12.521 -0.205 29.681 1.00 98.44 321 ASN A C 1
ATOM 2344 O O . ASN A 1 321 ? -13.533 0.364 29.274 1.00 98.44 321 ASN A O 1
ATOM 2348 N N . VAL A 1 322 ? -12.099 -1.369 29.189 1.00 97.19 322 VAL A N 1
ATOM 2349 C CA . VAL A 1 322 ? -12.890 -2.187 28.261 1.00 97.19 322 VAL A CA 1
ATOM 2350 C C . VAL A 1 322 ? -13.786 -3.109 29.087 1.00 97.19 322 VAL A C 1
ATOM 2352 O O . VAL A 1 322 ? -13.299 -4.051 29.715 1.00 97.19 322 VAL A O 1
ATOM 2355 N N . ASN A 1 323 ? -15.082 -2.806 29.140 1.00 96.69 323 ASN A N 1
ATOM 2356 C CA . ASN A 1 323 ? -16.013 -3.422 30.082 1.00 96.69 323 ASN A CA 1
ATOM 2357 C C . ASN A 1 323 ? -16.723 -4.642 29.479 1.00 96.69 323 ASN A C 1
ATOM 2359 O O . ASN A 1 323 ? -16.993 -4.708 28.282 1.00 96.69 323 ASN A O 1
ATOM 2363 N N . ALA A 1 324 ? -17.095 -5.602 30.331 1.00 93.69 324 ALA A N 1
ATOM 2364 C CA . ALA A 1 324 ? -17.788 -6.824 29.907 1.00 93.69 324 ALA A CA 1
ATOM 2365 C C . ALA A 1 324 ? -19.193 -6.574 29.329 1.00 93.69 324 ALA A C 1
ATOM 2367 O O . ALA A 1 324 ? -19.719 -7.410 28.604 1.00 93.69 324 ALA A O 1
ATOM 2368 N N . ASN A 1 325 ? -19.801 -5.429 29.646 1.00 92.69 325 ASN A N 1
ATOM 2369 C CA . ASN A 1 325 ? -21.108 -5.035 29.126 1.00 92.69 325 ASN A CA 1
ATOM 2370 C C . ASN A 1 325 ? -21.048 -4.418 27.717 1.00 92.69 325 ASN A C 1
ATOM 2372 O O . ASN A 1 325 ? -22.097 -4.016 27.235 1.00 92.69 325 ASN A O 1
ATOM 2376 N N . GLY A 1 326 ? -19.864 -4.318 27.099 1.00 94.75 326 GLY A N 1
ATOM 2377 C CA . GLY A 1 326 ? -19.668 -3.771 25.755 1.00 94.75 326 GLY A CA 1
ATOM 2378 C C . GLY A 1 326 ? -19.273 -2.293 25.709 1.00 94.75 326 GLY A C 1
ATOM 2379 O O . GLY A 1 326 ? -18.886 -1.813 24.649 1.00 94.75 326 GLY A O 1
ATOM 2380 N N . THR A 1 327 ? -19.296 -1.553 26.823 1.00 97.94 327 THR A N 1
ATOM 2381 C CA . THR A 1 327 ? -18.828 -0.158 26.813 1.00 97.94 327 THR A CA 1
ATOM 2382 C C . THR A 1 327 ? -17.311 -0.061 26.960 1.00 97.94 327 THR A C 1
ATOM 2384 O O . THR A 1 327 ? -16.669 -0.881 27.621 1.00 97.94 327 THR A O 1
ATOM 2387 N N . ILE A 1 328 ? -16.730 0.999 26.398 1.00 98.50 328 ILE A N 1
ATOM 2388 C CA . ILE A 1 328 ? -15.348 1.414 26.665 1.00 98.50 328 ILE A CA 1
ATOM 2389 C C . ILE A 1 328 ? -15.418 2.759 27.387 1.00 98.50 328 ILE A C 1
ATOM 2391 O O . ILE A 1 328 ? -16.038 3.683 26.867 1.00 98.50 328 ILE A O 1
ATOM 2395 N N . THR A 1 329 ? -14.831 2.880 28.581 1.00 98.62 329 THR A N 1
ATOM 2396 C CA . THR A 1 329 ? -14.890 4.119 29.381 1.00 98.62 329 THR A CA 1
ATOM 2397 C C . THR A 1 329 ? -13.519 4.713 29.644 1.00 98.62 329 THR A C 1
ATOM 2399 O O . THR A 1 329 ? -12.577 3.989 29.955 1.00 98.62 329 THR A O 1
ATOM 2402 N N . GLY A 1 330 ? -13.393 6.036 29.560 1.00 98.50 330 GLY A N 1
ATOM 2403 C CA . GLY A 1 330 ? -12.160 6.729 29.927 1.00 98.50 330 GLY A CA 1
ATOM 2404 C C . GLY A 1 330 ? -11.897 6.597 31.427 1.00 98.50 330 GLY A C 1
ATOM 2405 O O . GLY A 1 330 ? -12.782 6.863 32.238 1.00 98.50 330 GLY A O 1
ATOM 2406 N N . VAL A 1 331 ? -10.684 6.209 31.821 1.00 98.50 331 VAL A N 1
ATOM 2407 C CA . VAL A 1 331 ? -10.297 6.093 33.239 1.00 98.50 331 VAL A CA 1
ATOM 2408 C C . VAL A 1 331 ? -10.323 7.459 33.924 1.00 98.50 331 VAL A C 1
ATOM 2410 O O . VAL A 1 331 ? -10.775 7.557 35.061 1.00 98.50 331 VAL A O 1
ATOM 2413 N N . GLN A 1 332 ? -9.878 8.514 33.234 1.00 98.25 332 GLN A N 1
ATOM 2414 C CA . GLN A 1 332 ? -9.869 9.875 33.775 1.00 98.25 332 GLN A CA 1
ATOM 2415 C C . GLN A 1 332 ? -11.266 10.500 33.879 1.00 98.25 332 GLN A C 1
ATOM 2417 O O . GLN A 1 332 ? -11.578 11.146 34.874 1.00 98.25 332 GLN A O 1
ATOM 2422 N N . SER A 1 333 ? -12.086 10.362 32.836 1.00 98.38 333 SER A N 1
ATOM 2423 C CA . SER A 1 333 ? -13.371 11.062 32.730 1.00 98.38 333 SER A CA 1
ATOM 2424 C C . SER A 1 333 ? -14.547 10.262 33.290 1.00 98.38 333 SER A C 1
ATOM 2426 O O . SER A 1 333 ? -15.562 10.846 33.658 1.00 98.38 333 SER A O 1
ATOM 2428 N N . GLY A 1 334 ? -14.450 8.929 33.303 1.00 98.31 334 GLY A N 1
ATOM 2429 C CA . GLY A 1 334 ? -15.581 8.030 33.538 1.00 98.31 334 GLY A CA 1
ATOM 2430 C C . GLY A 1 334 ? -16.613 8.004 32.399 1.00 98.31 334 GLY A C 1
ATOM 2431 O O . GLY A 1 334 ? -17.599 7.277 32.500 1.00 98.31 334 GLY A O 1
ATOM 2432 N N . LEU A 1 335 ? -16.404 8.775 31.325 1.00 98.75 335 LEU A N 1
ATOM 2433 C CA . LEU A 1 335 ? -17.305 8.864 30.174 1.00 98.75 335 LEU A CA 1
ATOM 2434 C C . LEU A 1 335 ? -17.083 7.708 29.196 1.00 98.75 335 LEU A C 1
ATOM 2436 O O . LEU A 1 335 ? -16.006 7.114 29.150 1.00 98.75 335 LEU A O 1
ATOM 2440 N N . CYS A 1 336 ? -18.105 7.412 28.398 1.00 98.62 336 CYS A N 1
ATOM 2441 C CA . CYS A 1 336 ? -18.095 6.353 27.400 1.00 98.62 336 CYS A CA 1
ATOM 2442 C C . CYS A 1 336 ? -17.513 6.839 26.068 1.00 98.62 336 CYS A C 1
ATOM 2444 O O . CYS A 1 336 ? -17.722 7.985 25.667 1.00 98.62 336 CYS A O 1
ATOM 2446 N N . LEU A 1 337 ? -16.814 5.936 25.381 1.00 98.69 337 LEU A N 1
ATOM 2447 C CA . LEU A 1 337 ? -16.463 6.056 23.972 1.00 98.69 337 LEU A CA 1
ATOM 2448 C C . LEU A 1 337 ? -17.750 5.962 23.141 1.00 98.69 337 LEU A C 1
ATOM 2450 O O . LEU A 1 337 ? -18.459 4.955 23.206 1.00 98.69 337 LEU A O 1
ATOM 2454 N N . ASP A 1 338 ? -18.054 7.017 22.395 1.00 98.62 338 ASP A N 1
ATOM 2455 C CA . ASP A 1 338 ? -19.369 7.269 21.806 1.00 98.62 338 ASP A CA 1
ATOM 2456 C C . ASP A 1 338 ? -19.241 7.588 20.313 1.00 98.62 338 ASP A C 1
ATOM 2458 O O . ASP A 1 338 ? -18.496 8.492 19.925 1.00 98.62 338 ASP A O 1
ATOM 2462 N N . ALA A 1 339 ? -19.973 6.855 19.471 1.00 98.44 339 ALA A N 1
ATOM 2463 C CA . ALA A 1 339 ? -20.189 7.250 18.084 1.00 98.44 339 ALA A CA 1
ATOM 2464 C C . ALA A 1 339 ? -21.176 8.427 18.050 1.00 98.44 339 ALA A C 1
ATOM 2466 O O . ALA A 1 339 ? -22.353 8.289 18.411 1.00 98.44 339 ALA A O 1
ATOM 2467 N N . SER A 1 340 ? -20.670 9.590 17.633 1.00 98.06 340 SER A N 1
ATOM 2468 C CA . SER A 1 340 ? -21.339 10.874 17.819 1.00 98.06 340 SER A CA 1
ATOM 2469 C C . SER A 1 340 ? -22.702 10.919 17.134 1.00 98.06 340 SER A C 1
ATOM 2471 O O . SER A 1 340 ? -22.857 10.530 15.974 1.00 98.06 340 SER A O 1
ATOM 2473 N N . GLY A 1 341 ? -23.705 11.403 17.870 1.00 96.12 341 GLY A N 1
ATOM 2474 C CA . GLY A 1 341 ? -25.049 11.628 17.341 1.00 96.12 341 GLY A CA 1
ATOM 2475 C C . GLY A 1 341 ? -25.761 10.360 16.868 1.00 96.12 341 GLY A C 1
ATOM 2476 O O . GLY A 1 341 ? -26.629 10.464 16.006 1.00 96.12 341 GLY A O 1
ATOM 2477 N N . TRP A 1 342 ? -25.401 9.184 17.401 1.00 96.31 342 TRP A N 1
ATOM 2478 C CA . TRP A 1 342 ? -25.907 7.881 16.939 1.00 96.31 342 TRP A CA 1
ATOM 2479 C C . TRP A 1 342 ? -25.604 7.592 15.463 1.00 96.31 342 TRP A C 1
ATOM 2481 O O . TRP A 1 342 ? -26.316 6.823 14.811 1.00 96.31 342 TRP A O 1
ATOM 2491 N N . GLY A 1 343 ? -24.561 8.224 14.919 1.00 97.44 343 GLY A N 1
ATOM 2492 C CA . GLY A 1 343 ? -24.140 7.999 13.547 1.00 97.44 343 GLY A CA 1
ATOM 2493 C C . GLY A 1 343 ? -23.677 6.558 13.336 1.00 97.44 343 GLY A C 1
ATOM 2494 O O . GLY A 1 343 ? -22.991 5.971 14.172 1.00 97.44 343 GLY A O 1
ATOM 2495 N N . THR A 1 344 ? -24.056 5.980 12.200 1.00 98.00 344 THR A N 1
ATOM 2496 C CA . THR A 1 344 ? -23.682 4.610 11.819 1.00 98.00 344 THR A CA 1
ATOM 2497 C C . THR A 1 344 ? -22.857 4.547 10.543 1.00 98.00 344 THR A C 1
ATOM 2499 O O . THR A 1 344 ? -22.361 3.474 10.214 1.00 98.00 344 THR A O 1
ATOM 2502 N N . GLY A 1 345 ? -22.709 5.658 9.818 1.00 97.56 345 GLY A N 1
ATOM 2503 C CA . GLY A 1 345 ? -21.993 5.716 8.544 1.00 97.56 345 GLY A CA 1
ATOM 2504 C C . GLY A 1 345 ? -20.489 5.951 8.694 1.00 97.56 345 GLY A C 1
ATOM 2505 O O . GLY A 1 345 ? -20.020 6.420 9.736 1.00 97.56 345 GLY A O 1
ATOM 2506 N N . ASN A 1 346 ? -19.754 5.670 7.616 1.00 98.00 346 ASN A N 1
ATOM 2507 C CA . ASN A 1 346 ? -18.343 6.028 7.468 1.00 98.00 346 ASN A CA 1
ATOM 2508 C C . ASN A 1 346 ? -18.132 7.527 7.725 1.00 98.00 346 ASN A C 1
ATOM 2510 O O . ASN A 1 346 ? -18.898 8.364 7.247 1.00 98.00 346 ASN A O 1
ATOM 2514 N N . GLY A 1 347 ? -17.104 7.858 8.504 1.00 97.69 347 GLY A N 1
ATOM 2515 C CA . GLY A 1 347 ? -16.789 9.233 8.891 1.00 97.69 347 GLY A CA 1
ATOM 2516 C C . GLY A 1 347 ? -17.528 9.740 10.132 1.00 97.69 347 GLY A C 1
ATOM 2517 O O . GLY A 1 347 ? -17.296 10.876 10.554 1.00 97.69 347 GLY A O 1
ATOM 2518 N N . THR A 1 348 ? -18.393 8.929 10.759 1.00 98.69 348 THR A N 1
ATOM 2519 C CA . THR A 1 348 ? -18.995 9.289 12.055 1.00 98.69 348 THR A CA 1
ATOM 2520 C C . THR A 1 348 ? -17.887 9.467 13.087 1.00 98.69 348 THR A C 1
ATOM 2522 O O . THR A 1 348 ? -17.143 8.529 13.364 1.00 98.69 348 THR A O 1
ATOM 2525 N N . LYS A 1 349 ? -17.771 10.662 13.671 1.00 98.56 349 LYS A N 1
ATOM 2526 C CA . LYS A 1 349 ? -16.723 10.957 14.654 1.00 98.56 349 LYS A CA 1
ATOM 2527 C C . LYS A 1 349 ? -16.953 10.226 15.968 1.00 98.56 349 LYS A C 1
ATOM 2529 O O . LYS A 1 349 ? -18.096 10.044 16.389 1.00 98.56 349 LYS A O 1
ATOM 2534 N N . VAL A 1 350 ? -15.856 9.894 16.641 1.00 98.69 350 VAL A N 1
ATOM 2535 C CA . VAL A 1 350 ? -15.883 9.326 17.988 1.00 98.69 350 VAL A CA 1
ATOM 2536 C C . VAL A 1 350 ? -15.525 10.388 19.025 1.00 98.69 350 VAL A C 1
ATOM 2538 O O . VAL A 1 350 ? -14.618 11.203 18.838 1.00 98.69 350 VAL A O 1
ATOM 2541 N N . GLN A 1 351 ? -16.279 10.399 20.117 1.00 98.75 351 GLN A N 1
ATOM 2542 C CA . GLN A 1 351 ? -16.182 11.384 21.189 1.00 98.75 351 GLN A CA 1
ATOM 2543 C C . GLN A 1 351 ? -16.337 10.717 22.559 1.00 98.75 351 GLN A C 1
ATOM 2545 O O . GLN A 1 351 ? -16.690 9.543 22.663 1.00 98.75 351 GLN A O 1
ATOM 2550 N N . LEU A 1 352 ? -16.102 11.487 23.618 1.00 98.81 352 LEU A N 1
ATOM 2551 C CA . LEU A 1 352 ? -16.567 11.150 24.955 1.00 98.81 352 LEU A CA 1
ATOM 2552 C C . LEU A 1 352 ? -18.001 11.622 25.156 1.00 98.81 352 LEU A C 1
ATOM 2554 O O . LEU A 1 352 ? -18.346 12.763 24.836 1.00 98.81 352 LEU A O 1
ATOM 2558 N N . TRP A 1 353 ? -18.819 10.772 25.762 1.00 98.62 353 TRP A N 1
ATOM 2559 C CA . TRP A 1 353 ? -20.165 11.142 26.172 1.00 98.62 353 TRP A CA 1
ATOM 2560 C C . TRP A 1 353 ? -20.584 10.417 27.447 1.00 98.62 353 TRP A C 1
ATOM 2562 O O . TRP A 1 353 ? -20.066 9.352 27.784 1.00 98.62 353 TRP A O 1
ATOM 2572 N N . ALA A 1 354 ? -21.535 10.997 28.174 1.00 98.31 354 ALA A N 1
ATOM 2573 C CA . ALA A 1 354 ? -22.127 10.372 29.345 1.00 98.31 354 ALA A CA 1
ATOM 2574 C C . ALA A 1 354 ? -22.641 8.969 28.995 1.00 98.31 354 ALA A C 1
ATOM 2576 O O . ALA A 1 354 ? -23.377 8.790 28.021 1.00 98.31 354 ALA A O 1
ATOM 2577 N N . CYS A 1 355 ? -22.247 7.985 29.803 1.00 97.81 355 CYS A N 1
ATOM 2578 C CA . CYS A 1 355 ? -22.652 6.603 29.605 1.00 97.81 355 CYS A CA 1
ATOM 2579 C C . CYS A 1 355 ? -24.161 6.450 29.794 1.00 97.81 355 CYS A C 1
ATOM 2581 O O . CYS A 1 355 ? -24.698 6.774 30.856 1.00 97.81 355 CYS A O 1
ATOM 2583 N N . GLY A 1 356 ? -24.844 5.933 28.778 1.00 92.00 356 GLY A N 1
ATOM 2584 C CA . GLY A 1 356 ? -26.266 5.624 28.858 1.00 92.00 356 GLY A CA 1
ATOM 2585 C C . GLY A 1 356 ? -26.557 4.152 29.125 1.00 92.00 356 GLY A C 1
ATOM 2586 O O . GLY A 1 356 ? -25.737 3.270 28.875 1.00 92.00 356 GLY A O 1
ATOM 2587 N N . SER A 1 357 ? -27.773 3.865 29.589 1.00 87.19 357 SER A N 1
ATOM 2588 C CA . SER A 1 357 ? -28.269 2.489 29.679 1.00 87.19 357 SER A CA 1
ATOM 2589 C C . SER A 1 357 ? -28.707 2.008 28.292 1.00 87.19 357 SER A C 1
ATOM 2591 O O . SER A 1 357 ? -29.608 2.593 27.697 1.00 87.19 357 SER A O 1
ATOM 2593 N N . GLY A 1 358 ? -28.047 0.974 27.760 1.00 76.88 358 GLY A N 1
ATOM 2594 C CA . GLY A 1 358 ? -28.412 0.358 26.477 1.00 76.88 358 GLY A CA 1
ATOM 2595 C C . GLY A 1 358 ? -28.168 1.227 25.237 1.00 76.88 358 GLY A C 1
ATOM 2596 O O . GLY A 1 358 ? -28.757 0.965 24.191 1.00 76.88 358 GLY A O 1
ATOM 2597 N N . GLN A 1 359 ? -27.322 2.260 25.325 1.00 93.81 359 GLN A N 1
ATOM 2598 C CA . GLN A 1 359 ? -26.996 3.102 24.171 1.00 93.81 359 GLN A CA 1
ATOM 2599 C C . GLN A 1 359 ? -26.114 2.343 23.176 1.00 93.81 359 GLN A C 1
ATOM 2601 O O . GLN A 1 359 ? -24.928 2.141 23.424 1.00 93.81 359 GLN A O 1
ATOM 2606 N N . ALA A 1 360 ? -26.705 1.899 22.062 1.00 95.00 360 ALA A N 1
ATOM 2607 C CA . ALA A 1 360 ? -26.046 1.050 21.067 1.00 95.00 360 ALA A CA 1
ATOM 2608 C C . ALA A 1 360 ? -24.845 1.727 20.378 1.00 95.00 360 ALA A C 1
ATOM 2610 O O . ALA A 1 360 ? -23.894 1.044 20.006 1.00 95.00 360 ALA A O 1
ATOM 2611 N N . ASN A 1 361 ? -24.848 3.059 20.267 1.00 97.12 361 ASN A N 1
ATOM 2612 C CA . ASN A 1 361 ? -23.733 3.855 19.743 1.00 97.12 361 ASN A CA 1
ATOM 2613 C C . ASN A 1 361 ? -22.533 3.951 20.717 1.00 97.12 361 ASN A C 1
ATOM 2615 O O . ASN A 1 361 ? -21.497 4.507 20.359 1.00 97.12 361 ASN A O 1
ATOM 2619 N N . GLN A 1 362 ? -22.668 3.409 21.934 1.00 98.12 362 GLN A N 1
ATOM 2620 C CA . GLN A 1 362 ? -21.615 3.287 22.954 1.00 98.12 362 GLN A CA 1
ATOM 2621 C C . GLN A 1 362 ? -21.220 1.823 23.215 1.00 98.12 362 GLN A C 1
ATOM 2623 O O . GLN A 1 362 ? -20.484 1.536 24.163 1.00 98.12 362 GLN A O 1
ATOM 2628 N N . GLN A 1 363 ? -21.747 0.890 22.415 1.00 97.69 363 GLN A N 1
ATOM 2629 C CA . GLN A 1 363 ? -21.458 -0.535 22.521 1.00 97.69 363 GLN A CA 1
ATOM 2630 C C . GLN A 1 363 ? -20.430 -0.948 21.478 1.00 97.69 363 GLN A C 1
ATOM 2632 O O . GLN A 1 363 ? -20.570 -0.648 20.292 1.00 97.69 363 GLN A O 1
ATOM 2637 N N . TRP A 1 364 ? -19.432 -1.694 21.927 1.00 97.69 364 TRP A N 1
ATOM 2638 C CA . TRP A 1 364 ? -18.279 -2.097 21.146 1.00 97.69 364 TRP A CA 1
ATOM 2639 C C . TRP A 1 364 ? -18.005 -3.583 21.352 1.00 97.69 364 TRP A C 1
ATOM 2641 O O . TRP A 1 364 ? -18.103 -4.120 22.456 1.00 97.69 364 TRP A O 1
ATOM 2651 N N . THR A 1 365 ? -17.630 -4.248 20.271 1.00 95.62 365 THR A N 1
ATOM 2652 C CA . THR A 1 365 ? -17.125 -5.620 20.282 1.00 95.62 365 THR A CA 1
ATOM 2653 C C . THR A 1 365 ? -15.674 -5.625 19.830 1.00 95.62 365 THR A C 1
ATOM 2655 O O . THR A 1 365 ? -15.189 -4.650 19.260 1.00 95.62 365 THR A O 1
ATOM 2658 N N . ARG A 1 366 ? -14.964 -6.705 20.144 1.00 91.81 366 ARG A N 1
ATOM 2659 C CA . ARG A 1 366 ? -13.569 -6.915 19.766 1.00 91.81 366 ARG A CA 1
ATOM 2660 C C . ARG A 1 366 ? -13.488 -8.209 18.974 1.00 91.81 366 ARG A C 1
ATOM 2662 O O . ARG A 1 366 ? -14.038 -9.201 19.456 1.00 91.81 366 ARG A O 1
ATOM 2669 N N . ARG A 1 367 ? -12.853 -8.196 17.806 1.00 86.31 367 ARG A N 1
ATOM 2670 C CA . ARG A 1 367 ? -12.657 -9.398 16.990 1.00 86.31 367 ARG A CA 1
ATOM 2671 C C . ARG A 1 367 ? -11.311 -9.409 16.290 1.00 86.31 367 ARG A C 1
ATOM 2673 O O . ARG A 1 367 ? -10.781 -8.299 16.045 1.00 86.31 367 ARG A O 1
#

Radius of gyration: 28.05 Å; Cα contacts (8 Å, |Δi|>4): 807; chains: 1; bounding box: 121×52×64 Å

InterPro domains:
  IPR000772 Ricin B, lectin domain [PF00652] (241-364)
  IPR000772 Ricin B, lectin domain [SM00458] (239-367)
  IPR013830 SGNH hydrolase-type esterase domain [PF13472] (42-218)
  IPR035992 Ricin B-like lectins [SSF50370] (241-365)
  IPR036514 SGNH hydrolase superfamily [G3DSA:3.40.50.1110] (33-241)
  IPR051532 Diverse Ester Hydrolysis Enzymes [PTHR30383] (32-231)

Mean predicted aligned error: 9.7 Å

Solvent-accessible surface area (backbone atoms only — not comparable to full-atom values): 19238 Å² total; per-residue (Å²): 132,91,82,84,91,83,85,84,86,80,90,78,87,84,78,87,78,84,77,78,79,77,79,72,77,79,70,77,77,74,75,55,75,59,45,71,33,32,33,22,46,32,28,13,31,67,51,37,6,77,80,38,60,20,30,25,52,35,44,29,50,52,50,37,52,60,40,36,28,43,50,15,43,30,51,90,35,76,50,51,52,90,83,33,87,47,41,35,16,40,28,38,68,81,41,29,50,70,61,48,50,76,44,43,61,61,50,46,70,74,53,59,42,44,15,38,43,40,43,64,42,65,36,22,56,76,67,65,48,59,57,88,51,43,59,59,49,50,50,49,39,51,51,50,48,50,64,72,38,64,86,22,39,35,37,43,36,37,55,63,60,37,54,44,73,71,58,25,51,50,45,52,60,52,41,68,45,47,65,61,48,38,51,53,40,37,76,70,73,44,52,48,42,81,35,80,42,28,86,71,50,52,57,88,28,28,72,81,32,66,39,47,31,71,69,31,17,40,46,48,11,52,48,52,48,55,53,43,68,74,39,70,56,49,46,38,51,27,60,59,29,35,40,26,31,66,69,47,72,18,18,48,24,35,50,91,62,48,84,54,72,67,31,43,28,21,30,29,78,72,50,46,44,40,46,31,21,36,42,77,44,97,80,30,28,41,27,31,70,85,55,30,17,46,22,34,47,91,66,46,68,47,73,68,27,46,30,19,33,29,71,65,78,86,52,51,41,32,19,43,46,81,43,97,86,25,37,36,26,34,63,64,50,67,24,21,47,24,35,45,92,67,45,58,52,73,70,26,44,32,22,30,28,78,72,63,89,86,45,45,45,34,25,44,44,76,91

pLDDT: mean 91.42, std 15.78, range [34.12, 98.94]

Secondary structure (DSSP, 8-state):
------PPPPP---------------PPPPP----SEEEEEEESHHHHTTTSTTHHHHHHHHHHHHTT--EEE-SSEE---TTSS--EEEE-TT--HHHHHHHHHHHHHHH--SEEEEE--HHHHHTTSSGGGHHHHHHHHHHHHHHHSTTSEEEEEPPPP-SSHHHHHHHHHHHTTHHHHHHHHHHTT--EEEE--GGG--GGGBSSSSSBPHHHHHHHHHHHHHHHHHSTTTT-PPSSEEEEETTT--EEEEGGG--STT-BEEEE-----TTTEEEE-TTSBEEETTTEEEEEGGG--STTPBEEEEE----GGGBEEE-TTS-EEETTT-PEEEEGGG--STTPBEEEEPPPTT-GGG-EEE-

Foldseek 3Di:
DDDDDDDDDDDDDDDDDDDPPPPDPPPQPDFLFQDFAEEAQAEECCSCQVVAGNFLLLLLQVLCVLLQFGYGYADRDAIHDVSRSGGHHHYHYLDALVRCLVCVLVGCVVRVGQEYEYAHHLNCLVVVPPLVCRLVSVLVSVVSNCVSNVNHQYEHEQYAAFLDDVSRVSSVVSSVSVVVSQVVCVVVVGNYHYFHLHVQDDSVQADNRHHGDSVSSSSSSVSVNLRCLVDFCNRHAGPAKFKAQQLQRFTFFQPPLDPDAFRFTATDHDRRGQRRGWHQDPLQFTDGSVFKTFFQPPLDQDWFRTTHIDGDDSDQRRHWDCDPVQWIARRSNRFTFFQPPLDNYTPRGTHTDHDDDPSSRRGIDID

Nearest PDB structures (foldseek):
  3a23-assembly2_B  TM=9.780E-01  e=1.555E-19  Streptomyces avermitilis
  1knl-assembly1_A  TM=9.875E-01  e=2.952E-17  Streptomyces lividans
  2vpt-assembly1_A-2  TM=9.245E-01  e=1.059E-17  Acetivibrio thermocellus
  5gqd-assembly1_B  TM=5.072E-01  e=5.580E-20  Streptomyces olivaceoviridis
  1jrl-assembly1_A  TM=7.962E-01  e=5.437E-07  Escherichia coli